Protein AF-A0A7Y9DYW9-F1 (afdb_monomer)

Solvent-accessible surface area (backbone atoms only — not comparable to full-atom values): 24296 Å² total; per-residue (Å²): 132,66,64,50,76,48,74,52,76,49,78,44,90,34,37,31,54,62,55,45,66,33,62,26,56,60,94,86,11,35,86,60,44,54,26,41,29,96,53,98,41,67,69,27,61,32,40,30,42,46,62,78,43,98,83,54,84,45,65,42,64,26,48,29,26,27,70,39,72,41,91,34,38,35,43,30,34,41,28,52,29,75,32,67,34,40,40,38,39,37,38,40,76,56,72,91,55,16,16,38,39,36,44,34,38,43,39,30,54,69,40,51,49,51,55,36,46,75,70,72,41,85,73,84,77,79,78,90,81,75,54,46,40,34,25,35,38,30,12,32,29,53,41,43,25,61,54,25,60,34,28,51,54,30,38,52,48,33,40,51,54,41,38,73,70,50,22,46,62,73,24,47,52,39,81,46,75,44,66,21,46,65,34,32,67,49,29,20,52,50,47,52,50,35,45,72,72,57,21,43,37,35,39,29,47,55,55,68,61,25,42,54,33,26,51,60,63,42,59,95,49,77,37,21,35,32,33,20,28,64,42,62,76,78,86,85,47,43,37,44,40,67,28,39,51,40,45,54,62,35,44,64,56,41,49,54,60,48,30,70,74,69,70,37,45,31,28,27,40,39,24,32,76,45,74,50,24,55,40,35,53,59,34,43,58,58,47,37,46,75,63,73,29,44,79,63,46,73,48,70,39,67,83,71,48,76,76,48,66,73,57,55,51,50,46,66,73,51,66,39,30,29,35,42,36,46,33,50,33,49,30,37,29,42,45,41,34,51,34,39,77,69,53,47,56,82,71,33,49,44,37,31,68,59,62,43,60,54,40,40,60,69,30,27,41,77,41,33,51,68,34,30,29,41,39,66,46,51,72,86,42,99,51,55,55,43,70,60,51,50,51,53,52,36,70,76,59,37,92,80,50,69,62,61,28,40,54,14,47,38,33,20,49,49,48,50,51,47,37,53,48,34,53,79,40,74,81,56,52,23,44,52,44,29,48,59,68,68,53,83,58,87,88,42,67,50,90,56,26,77,56,40,56,67,71,45,53,33,34,31,27,35,23,52,88,54,40,70,41,75,78,46,76,38,125

pLDDT: mean 90.9, std 8.83, range [42.59, 98.88]

Secondary structure (DSSP, 8-state):
--EEEEEEEEEESS-HHHHHHTTT-STT-TTTTT-B-SS-STT-EEEEEEE-STTS--EEEEEEEEEEEETTTEEEEEE-SSSSEEEEEEEEE-STT-EEEEEEEEEEHHHHHHHHHHTTPPPPPPP--S-EEEEEEE--SSGGGGGHHHHHHHHHHHHHHHHHTT-BTTB-EEEEEEE-TT-HHHHHHHHHHHHHTT-SEEEE-S-HHHHHHHHHHTTTSS-EEEE-S-------BTTEEE-S--HHHHHHHHHHHHHHHH---EEEEEEESSHHHHHHHHHHHHHHHHTT-EEEEEEEE-TT----HHHHHHHHHHT-SEEEE---HHHHHHHHHHHHHTTGGGT-EEEETT--HHHHHHH-TTTTTT-EEEES--TTS--TTHHHHHHHHHHHH-TTSPPP-HHHHHHHHHHHHHHHHHHH-TT--HHHHHHHHHS--TT---SSSS--SSS--EEEEEEETTEEEEEEEE-

InterPro domains:
  IPR000709 Leu/Ile/Val-binding protein [PR00337] (132-148)
  IPR000709 Leu/Ile/Val-binding protein [PR00337] (154-170)
  IPR000709 Leu/Ile/Val-binding protein [PR00337] (173-191)
  IPR000709 Leu/Ile/Val-binding protein [PR00337] (358-376)
  IPR028081 Leucine-binding protein domain [PF13458] (132-420)
  IPR028082 Periplasmic binding protein-like I [SSF53822] (132-423)

Foldseek 3Di:
DDKDKDKDKDKDQAQLQVLLVLAQPPPSSCPPQHWHFPDPDFLTKIWHWDQLDPVSPHTWIWIWTFNDDDRSAWTWTFTPAPHTWIKIWGWDDDPPRMIMIMIMIIADPVNVVQSCVVVVNDDDQDDPPQAAEAEEEAARTAQQVLPGQLQVLLLVLLQVVCVVVCHQLNHRYDYDYDHQNLPLVSLLVVLVVSVVSVHQEHEYLHDPSNQVSVCVSCPPPLHAYEDLEEAQDDDDALRYHYFWDHLLQFLLVDQLVVCVVQVFAEEEEEEAPDDRSVSNVVSNCVSSVVSVGYHQYYDHHHGPDQDCPVVLVCCVVSPGQEYEYAYHGNVLLNVLLVCQVVVVVVRYAYEYAHDKLSSLSSNAQRSQAFYKYKTLDHLPDPWACSVVVVVSSCVVPNPSRGGNIRSNVSSSLVSQLLSVLCNVPVPDTSSSSSVSLQDADVPDQGNTGRADRRHGKMFMFTRHRSGTDGPGTGD

Sequence (475 aa):
MDTTTVAVEHTVALTPHALFALFGAGPAAGWLFGAHCDDVRVGAPVSLRLPVDPDGRHEVEVLGRLARVVPGVLLDIEHSQPWRGRLSLRLAPVGAGRTRVRLRADVPTEGLEWLLHRRGIPLPEPPDDGSLRLGAITNASGPGAVYSLSAELMAELAVAEVNADGGIAGRPGRLVVADDGTDARQAATEAVRMARLGCRAVFVNSTSASFEAVRRALAGRDVLVVHSVLNEGGGTSPTAVRFGERPRAQLEALVGPTMATTGGRRWFLVGEDYVWSHGVHAAARRVVDRAGGEVVGESLTPLGTGDFTAVLERIRTSGADLVLSSLIGADEVAFERQSADAGLRDTVRTVALVLDESTLAHIGPAAGQGLRTALAYFEDGPIAGNDGLQQRYRAAYGTWAPAITALSETVYESIHRYARVRHLDPSGSAGDHGRALMRRRAGAVDVVGARDLVAPRLYVAEATAGRLRVVGEAF

Radius of gyration: 22.69 Å; Cα contacts (8 Å, |Δi|>4): 1063; chains: 1; bounding box: 45×72×54 Å

Structure (mmCIF, N/CA/C/O backbone):
data_AF-A0A7Y9DYW9-F1
#
_entry.id   AF-A0A7Y9DYW9-F1
#
loop_
_atom_site.group_PDB
_atom_site.id
_atom_site.type_symbol
_atom_site.label_atom_id
_atom_site.label_alt_id
_atom_site.label_comp_id
_atom_site.label_asym_id
_atom_site.label_entity_id
_atom_site.label_seq_id
_atom_site.pdbx_PDB_ins_code
_atom_site.Cartn_x
_atom_site.Cartn_y
_atom_site.Cartn_z
_atom_site.occupancy
_atom_site.B_iso_or_equiv
_atom_site.auth_seq_id
_atom_site.auth_comp_id
_atom_site.auth_asym_id
_atom_site.auth_atom_id
_atom_site.pdbx_PDB_model_num
ATOM 1 N N . MET A 1 1 ? 21.474 -1.254 -18.103 1.00 53.31 1 MET A N 1
ATOM 2 C CA . MET A 1 1 ? 20.084 -0.869 -18.401 1.00 53.31 1 MET A CA 1
ATOM 3 C C . MET A 1 1 ? 20.150 0.319 -19.323 1.00 53.31 1 MET A C 1
ATOM 5 O O . MET A 1 1 ? 20.891 1.250 -19.018 1.00 53.31 1 MET A O 1
ATOM 9 N N . ASP A 1 2 ? 19.444 0.253 -20.442 1.00 81.75 2 ASP A N 1
ATOM 10 C CA . ASP A 1 2 ? 19.397 1.361 -21.384 1.00 81.75 2 ASP A CA 1
ATOM 11 C C . ASP A 1 2 ? 18.439 2.426 -20.840 1.00 81.75 2 ASP A C 1
ATOM 13 O O . ASP A 1 2 ? 17.296 2.134 -20.468 1.00 81.75 2 ASP A O 1
ATOM 17 N N . THR A 1 3 ? 18.935 3.659 -20.752 1.00 86.19 3 THR A N 1
ATOM 18 C CA . THR A 1 3 ? 18.200 4.819 -20.243 1.00 86.19 3 THR A CA 1
ATOM 19 C C . THR A 1 3 ? 18.090 5.852 -21.351 1.00 86.19 3 THR A C 1
ATOM 21 O O . THR A 1 3 ? 19.092 6.230 -21.958 1.00 86.19 3 THR A O 1
ATOM 24 N N . THR A 1 4 ? 16.876 6.337 -21.594 1.00 89.94 4 THR A N 1
ATOM 25 C CA . THR A 1 4 ? 16.622 7.461 -22.494 1.00 89.94 4 THR A CA 1
ATOM 26 C C . THR A 1 4 ? 16.551 8.748 -21.689 1.00 89.94 4 THR A C 1
ATOM 28 O O . THR A 1 4 ? 15.809 8.847 -20.717 1.00 89.94 4 THR A O 1
ATOM 31 N N . THR A 1 5 ? 17.307 9.760 -22.103 1.00 91.19 5 THR A N 1
ATOM 32 C CA . THR A 1 5 ? 17.279 11.079 -21.469 1.00 91.19 5 THR A CA 1
ATOM 33 C C . THR A 1 5 ? 16.489 12.057 -22.327 1.00 91.19 5 THR A C 1
ATOM 35 O O . THR A 1 5 ? 16.846 12.307 -23.478 1.00 91.19 5 THR A O 1
ATOM 38 N N . VAL A 1 6 ? 15.473 12.685 -21.737 1.00 90.50 6 VAL A N 1
ATOM 39 C CA . VAL A 1 6 ? 14.723 13.795 -22.338 1.00 90.50 6 VAL A CA 1
ATOM 40 C C . VAL A 1 6 ? 15.092 15.082 -21.609 1.00 90.50 6 VAL A C 1
ATOM 42 O O . VAL A 1 6 ? 15.231 15.090 -20.387 1.00 90.50 6 VAL A O 1
ATOM 45 N N . ALA A 1 7 ? 15.282 16.184 -22.334 1.00 92.75 7 ALA A N 1
ATOM 46 C CA . ALA A 1 7 ? 15.560 17.476 -21.717 1.00 92.75 7 ALA A CA 1
ATOM 47 C C . ALA A 1 7 ? 14.806 18.610 -22.410 1.00 92.75 7 ALA A C 1
ATOM 49 O O . ALA A 1 7 ? 14.705 18.637 -23.635 1.00 92.75 7 ALA A O 1
ATOM 50 N N . VAL A 1 8 ? 14.337 19.566 -21.612 1.00 92.56 8 VAL A N 1
ATOM 51 C CA . VAL A 1 8 ? 13.671 20.788 -22.068 1.00 92.56 8 VAL A CA 1
ATOM 52 C C . VAL A 1 8 ? 14.297 22.003 -21.385 1.00 92.56 8 VAL A C 1
ATOM 54 O O . VAL A 1 8 ? 14.785 21.917 -20.254 1.00 92.56 8 VAL A O 1
ATOM 57 N N . GLU A 1 9 ? 14.318 23.135 -22.084 1.00 94.44 9 GLU A N 1
ATOM 58 C CA . GLU A 1 9 ? 14.858 24.397 -21.584 1.00 94.44 9 GLU A CA 1
ATOM 59 C C . GLU A 1 9 ? 13.850 25.534 -21.780 1.00 94.44 9 GLU A C 1
ATOM 61 O O . GLU A 1 9 ? 13.295 25.701 -22.864 1.00 94.44 9 GLU A O 1
ATOM 66 N N . HIS A 1 10 ? 13.650 26.340 -20.736 1.00 92.44 10 HIS A N 1
ATOM 67 C CA . HIS A 1 10 ? 12.787 27.520 -20.752 1.00 92.44 10 HIS A CA 1
ATOM 68 C C . HIS A 1 10 ? 13.432 28.688 -20.002 1.00 92.44 10 HIS A C 1
ATOM 70 O O . HIS A 1 10 ? 14.237 28.494 -19.095 1.00 92.44 10 HIS A O 1
ATOM 76 N N . THR A 1 11 ? 13.076 29.923 -20.363 1.00 93.69 11 THR A N 1
ATOM 77 C CA . THR A 1 11 ? 13.501 31.127 -19.628 1.00 93.69 11 THR A CA 1
ATOM 78 C C . THR A 1 11 ? 12.324 31.714 -18.859 1.00 93.69 11 THR A C 1
ATOM 80 O O . THR A 1 11 ? 11.264 31.938 -19.435 1.00 93.69 11 THR A O 1
ATOM 83 N N . VAL A 1 12 ? 12.529 32.000 -17.573 1.00 91.75 12 VAL A N 1
ATOM 84 C CA . VAL A 1 12 ? 11.524 32.546 -16.650 1.00 91.75 12 VAL A CA 1
ATOM 85 C C . VAL A 1 12 ? 11.979 33.915 -16.140 1.00 91.75 12 VAL A C 1
ATOM 87 O O . VAL A 1 12 ? 13.162 34.119 -15.864 1.00 91.75 12 VAL A O 1
ATOM 90 N N . ALA A 1 13 ? 11.046 34.859 -15.996 1.00 93.00 13 ALA A N 1
ATOM 91 C CA . ALA A 1 13 ? 11.299 36.219 -15.510 1.00 93.00 13 ALA A CA 1
ATOM 92 C C . ALA A 1 13 ? 11.366 36.312 -13.970 1.00 93.00 13 ALA A C 1
ATOM 94 O O . ALA A 1 13 ? 10.700 37.139 -13.355 1.00 93.00 13 ALA A O 1
ATOM 95 N N . LEU A 1 14 ? 12.156 35.432 -13.355 1.00 91.88 14 LEU A N 1
ATOM 96 C CA . LEU A 1 14 ? 12.478 35.436 -11.929 1.00 91.88 14 LEU A CA 1
ATOM 97 C C . LEU A 1 14 ? 13.981 35.210 -11.752 1.00 91.88 14 LEU A C 1
ATOM 99 O O . LEU A 1 14 ? 14.626 34.594 -12.606 1.00 91.88 14 LEU A O 1
ATOM 103 N N . THR A 1 15 ? 14.549 35.674 -10.637 1.00 94.31 15 THR A N 1
ATOM 104 C CA . THR A 1 15 ? 15.922 35.302 -10.259 1.00 94.31 15 THR A CA 1
ATOM 105 C C . THR A 1 15 ? 15.979 33.822 -9.866 1.00 94.31 15 THR A C 1
ATOM 107 O O . THR A 1 15 ? 14.960 33.275 -9.434 1.00 94.31 15 THR A O 1
ATOM 110 N N . PRO A 1 16 ? 17.151 33.161 -9.945 1.00 93.38 16 PRO A N 1
ATOM 111 C CA . PRO A 1 16 ? 17.235 31.741 -9.608 1.00 93.38 16 PRO A CA 1
ATOM 112 C C . PRO A 1 16 ? 16.803 31.451 -8.168 1.00 93.38 16 PRO A C 1
ATOM 114 O O . PRO A 1 16 ? 16.148 30.448 -7.909 1.00 93.38 16 PRO A O 1
ATOM 117 N N . HIS A 1 17 ? 17.111 32.361 -7.239 1.00 91.44 17 HIS A N 1
ATOM 118 C CA . HIS A 1 17 ? 16.716 32.236 -5.838 1.00 91.44 17 HIS A CA 1
ATOM 119 C C . HIS A 1 17 ? 15.203 32.403 -5.638 1.00 91.44 17 HIS A C 1
ATOM 121 O O . HIS A 1 17 ? 14.596 31.596 -4.943 1.00 91.44 17 HIS A O 1
ATOM 127 N N . ALA A 1 18 ? 14.584 33.399 -6.287 1.00 90.19 18 ALA A N 1
ATOM 128 C CA . ALA A 1 18 ? 13.138 33.603 -6.201 1.00 90.19 18 ALA A CA 1
ATOM 129 C C . ALA A 1 18 ? 12.366 32.426 -6.808 1.00 90.19 18 ALA A C 1
ATOM 131 O O . ALA A 1 18 ? 11.413 31.950 -6.207 1.00 90.19 18 ALA A O 1
ATOM 132 N N . LEU A 1 19 ? 12.809 31.916 -7.961 1.00 89.56 19 LEU A N 1
ATOM 133 C CA . LEU A 1 19 ? 12.197 30.746 -8.590 1.00 89.56 19 LEU A CA 1
ATOM 134 C C . LEU A 1 19 ? 12.364 29.480 -7.736 1.00 89.56 19 LEU A C 1
ATOM 136 O O . LEU A 1 19 ? 11.422 28.709 -7.590 1.00 89.56 19 LEU A O 1
ATOM 140 N N . PHE A 1 20 ? 13.543 29.278 -7.143 1.00 90.44 20 PHE A N 1
ATOM 141 C CA . PHE A 1 20 ? 13.790 28.152 -6.243 1.00 90.44 20 PHE A CA 1
ATOM 142 C C . PHE A 1 20 ? 12.906 28.207 -4.991 1.00 90.44 20 PHE A C 1
ATOM 144 O O . PHE A 1 20 ? 12.372 27.181 -4.589 1.00 90.44 20 PHE A O 1
ATOM 151 N N . ALA A 1 21 ? 12.711 29.391 -4.404 1.00 87.94 21 ALA A N 1
ATOM 152 C CA . ALA A 1 21 ? 11.866 29.574 -3.223 1.00 87.94 21 ALA A CA 1
ATOM 153 C C . ALA A 1 21 ? 10.384 29.236 -3.469 1.00 87.94 21 ALA A C 1
ATOM 155 O O . ALA A 1 21 ? 9.644 29.013 -2.517 1.00 87.94 21 ALA A O 1
ATOM 156 N N . LEU A 1 22 ? 9.954 29.173 -4.734 1.00 87.00 22 LEU A N 1
ATOM 157 C CA . LEU A 1 22 ? 8.616 28.714 -5.098 1.00 87.00 22 LEU A CA 1
ATOM 158 C C . LEU A 1 22 ? 8.485 27.188 -5.107 1.00 87.00 22 LEU A C 1
ATOM 160 O O . LEU A 1 22 ? 7.378 26.705 -5.266 1.00 87.00 22 LEU A O 1
ATOM 164 N N . PHE A 1 23 ? 9.558 26.405 -4.996 1.00 86.50 23 PHE A N 1
ATOM 165 C CA . PHE A 1 23 ? 9.449 24.944 -4.991 1.00 86.50 23 PHE A CA 1
ATOM 166 C C . PHE A 1 23 ? 8.810 24.448 -3.680 1.00 86.50 23 PHE A C 1
ATOM 168 O O . PHE A 1 23 ? 9.334 24.718 -2.604 1.00 86.50 23 PHE A O 1
ATOM 175 N N . GLY A 1 24 ? 7.683 23.729 -3.771 1.00 73.81 24 GLY A N 1
ATOM 176 C CA . GLY A 1 24 ? 6.973 23.146 -2.620 1.00 73.81 24 GLY A CA 1
ATOM 177 C C . GLY A 1 24 ? 6.006 24.082 -1.870 1.00 73.81 24 GLY A C 1
ATOM 178 O O . GLY A 1 24 ? 5.217 23.609 -1.057 1.00 73.81 24 GLY A O 1
ATOM 179 N N . ALA A 1 25 ? 5.995 25.389 -2.160 1.00 67.62 25 ALA A N 1
ATOM 180 C CA . ALA A 1 25 ? 5.239 26.406 -1.413 1.00 67.62 25 ALA A CA 1
ATOM 181 C C . ALA A 1 25 ? 3.783 26.648 -1.909 1.00 67.62 25 ALA A C 1
ATOM 183 O O . ALA A 1 25 ? 3.464 27.701 -2.466 1.00 67.62 25 ALA A O 1
ATOM 184 N N . GLY A 1 26 ? 2.871 25.693 -1.691 1.00 55.00 26 GLY A N 1
ATOM 185 C CA . GLY A 1 26 ? 1.414 25.899 -1.833 1.00 55.00 26 GLY A CA 1
ATOM 186 C C . GLY A 1 26 ? 0.844 25.974 -3.271 1.00 55.00 26 GLY A C 1
ATOM 187 O O . GLY A 1 26 ? 1.519 25.642 -4.238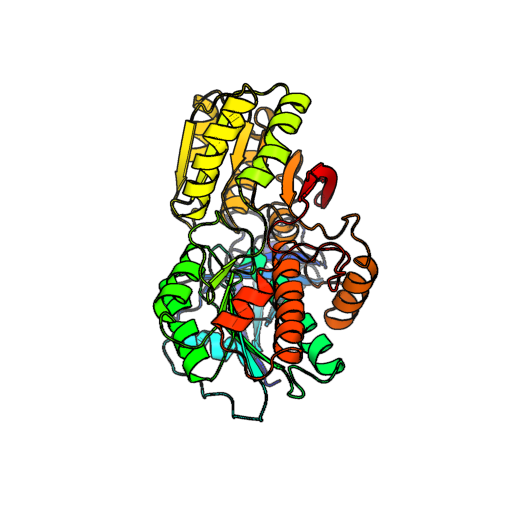 1.00 55.00 26 GLY A O 1
ATOM 188 N N . PRO A 1 27 ? -0.420 26.398 -3.471 1.00 43.66 27 PRO A N 1
ATOM 189 C CA . PRO A 1 27 ? -1.121 26.263 -4.762 1.00 43.66 27 PRO A CA 1
ATOM 190 C C . PRO A 1 27 ? -0.510 27.066 -5.926 1.00 43.66 27 PRO A C 1
ATOM 192 O O . PRO A 1 27 ? -0.696 26.711 -7.087 1.00 43.66 27 PRO A O 1
ATOM 195 N N . ALA A 1 28 ? 0.250 28.128 -5.629 1.00 42.59 28 ALA A N 1
ATOM 196 C CA . ALA A 1 28 ? 0.993 28.921 -6.614 1.00 42.59 28 ALA A CA 1
ATOM 197 C C . ALA A 1 28 ? 2.429 28.396 -6.883 1.00 42.59 28 ALA A C 1
ATOM 199 O O . ALA A 1 28 ? 3.117 28.924 -7.756 1.00 42.59 28 ALA A O 1
ATOM 200 N N . ALA A 1 29 ? 2.874 27.341 -6.181 1.00 50.41 29 ALA A N 1
ATOM 201 C CA . ALA A 1 29 ? 4.185 26.686 -6.319 1.00 50.41 29 ALA A CA 1
ATOM 202 C C . ALA A 1 29 ? 4.268 25.624 -7.425 1.00 50.41 29 ALA A C 1
ATOM 204 O O . ALA A 1 29 ? 5.325 25.034 -7.650 1.00 50.41 29 ALA A O 1
ATOM 205 N N . GLY A 1 30 ? 3.181 25.391 -8.162 1.00 56.44 30 GLY A N 1
ATOM 206 C CA . GLY A 1 30 ? 3.079 24.309 -9.143 1.00 56.44 30 GLY A CA 1
ATOM 207 C C . GLY A 1 30 ? 3.883 24.477 -10.434 1.00 56.44 30 GLY A C 1
ATOM 208 O O . GLY A 1 30 ? 3.607 23.771 -11.402 1.00 56.44 30 GLY A O 1
ATOM 209 N N . TRP A 1 31 ? 4.868 25.380 -10.473 1.00 71.81 31 TRP A N 1
ATOM 210 C CA . TRP A 1 31 ? 5.647 25.678 -11.679 1.00 71.81 31 TRP A CA 1
ATOM 211 C C . TRP A 1 31 ? 6.453 24.474 -12.189 1.00 71.81 31 TRP A C 1
ATOM 213 O O . TRP A 1 31 ? 6.747 24.399 -13.381 1.00 71.81 31 TRP A O 1
ATOM 223 N N . LEU A 1 32 ? 6.770 23.519 -11.309 1.00 80.25 32 LEU A N 1
ATOM 224 C CA . LEU A 1 32 ? 7.307 22.213 -11.673 1.00 80.25 32 LEU A CA 1
ATOM 225 C C . LEU A 1 32 ? 6.262 21.132 -11.384 1.00 80.25 32 LEU A C 1
ATOM 227 O O . LEU A 1 32 ? 6.321 20.484 -10.345 1.00 80.25 32 LEU A O 1
ATOM 231 N N . PHE A 1 33 ? 5.300 20.946 -12.289 1.00 84.06 33 PHE A N 1
ATOM 232 C CA . PHE A 1 33 ? 4.337 19.837 -12.220 1.00 84.06 33 PHE A CA 1
ATOM 233 C C . PHE A 1 33 ? 3.562 19.755 -10.896 1.00 84.06 33 PHE A C 1
ATOM 235 O O . PHE A 1 33 ? 3.338 18.671 -10.366 1.00 84.06 33 PHE A O 1
ATOM 242 N N . GLY A 1 34 ? 3.196 20.893 -10.302 1.00 81.12 34 GLY A N 1
ATOM 243 C CA . GLY A 1 34 ? 2.479 20.862 -9.024 1.00 81.12 34 GLY A CA 1
ATOM 244 C C . GLY A 1 34 ? 3.308 20.359 -7.836 1.00 81.12 34 GLY A C 1
ATOM 245 O O . GLY A 1 34 ? 2.698 19.889 -6.884 1.00 81.12 34 GLY A O 1
ATOM 246 N N . ALA A 1 35 ? 4.647 20.423 -7.900 1.00 84.94 35 ALA A N 1
ATOM 247 C CA . ALA A 1 35 ? 5.538 19.893 -6.870 1.00 84.94 35 ALA A CA 1
ATOM 248 C C . ALA A 1 35 ? 5.134 20.294 -5.449 1.00 84.94 35 ALA A C 1
ATOM 250 O O . ALA A 1 35 ? 5.023 21.484 -5.140 1.00 84.94 35 ALA A O 1
ATOM 251 N N . HIS A 1 36 ? 5.015 19.300 -4.574 1.00 82.56 36 HIS A N 1
ATOM 252 C CA . HIS A 1 36 ? 4.757 19.496 -3.159 1.00 82.56 36 HIS A CA 1
ATOM 253 C C . HIS A 1 36 ? 5.876 18.870 -2.319 1.00 82.56 36 HIS A C 1
ATOM 255 O O . HIS A 1 36 ? 6.245 17.713 -2.517 1.00 82.56 36 HIS A O 1
ATOM 261 N N . CYS A 1 37 ? 6.451 19.659 -1.411 1.00 85.31 37 CYS A N 1
ATOM 262 C CA . CYS A 1 37 ? 7.547 19.257 -0.535 1.00 85.31 37 CYS A CA 1
ATOM 263 C C . CYS A 1 37 ? 7.556 20.183 0.685 1.00 85.31 37 CYS A C 1
ATOM 265 O O . CYS A 1 37 ? 7.833 21.374 0.542 1.00 85.31 37 CYS A O 1
ATOM 267 N N . ASP A 1 38 ? 7.248 19.643 1.866 1.00 79.38 38 ASP A N 1
ATOM 268 C CA . ASP A 1 38 ? 7.128 20.436 3.098 1.00 79.38 38 ASP A CA 1
ATOM 269 C C . ASP A 1 38 ? 8.486 20.989 3.588 1.00 79.38 38 ASP A C 1
ATOM 271 O O . ASP A 1 38 ? 8.534 22.011 4.269 1.00 79.38 38 ASP A O 1
ATOM 275 N N . ASP A 1 39 ? 9.600 20.332 3.238 1.00 83.81 39 ASP A N 1
ATOM 276 C CA . ASP A 1 39 ? 10.956 20.702 3.668 1.00 83.81 39 ASP A CA 1
ATOM 277 C C . ASP A 1 39 ? 11.986 20.410 2.564 1.00 83.81 39 ASP A C 1
ATOM 279 O O . ASP A 1 39 ? 12.305 19.258 2.275 1.00 83.81 39 ASP A O 1
ATOM 283 N N . VAL A 1 40 ? 12.531 21.452 1.932 1.00 89.19 40 VAL A N 1
ATOM 284 C CA . VAL A 1 40 ? 13.419 21.320 0.762 1.00 89.19 40 VAL A CA 1
ATOM 285 C C . VAL A 1 40 ? 14.853 20.982 1.189 1.00 89.19 40 VAL A C 1
ATOM 287 O O . VAL A 1 40 ? 15.764 21.814 1.152 1.00 89.19 40 VAL A O 1
ATOM 290 N N . ARG A 1 41 ? 15.076 19.719 1.563 1.00 91.00 41 ARG A N 1
ATOM 291 C CA . ARG A 1 41 ? 16.390 19.161 1.923 1.00 91.00 41 ARG A CA 1
ATOM 292 C C . ARG A 1 41 ? 16.608 17.770 1.338 1.00 91.00 41 ARG A C 1
ATOM 294 O O . ARG A 1 41 ? 15.662 17.072 0.989 1.00 91.00 41 ARG A O 1
ATOM 301 N N . VAL A 1 42 ? 17.868 17.335 1.279 1.00 92.44 42 VAL A N 1
ATOM 302 C CA . VAL A 1 42 ? 18.204 15.977 0.819 1.00 92.44 42 VAL A CA 1
ATOM 303 C C . VAL A 1 42 ? 17.457 14.930 1.655 1.00 92.44 42 VAL A C 1
ATOM 305 O O . VAL A 1 42 ? 17.418 15.000 2.887 1.00 92.44 42 VAL A O 1
ATOM 308 N N . GLY A 1 43 ? 16.848 13.974 0.960 1.00 86.62 43 GLY A N 1
ATOM 309 C CA . GLY A 1 43 ? 16.032 12.904 1.514 1.00 86.62 43 GLY A CA 1
ATOM 310 C C . GLY A 1 43 ? 14.573 13.277 1.771 1.00 86.62 43 GLY A C 1
ATOM 311 O O . GLY A 1 43 ? 13.798 12.380 2.090 1.00 86.62 43 GLY A O 1
ATOM 312 N N . ALA A 1 44 ? 14.166 14.543 1.648 1.00 85.62 44 ALA A N 1
ATOM 313 C CA . ALA A 1 44 ? 12.774 14.923 1.869 1.00 85.62 44 ALA A CA 1
ATOM 314 C C . ALA A 1 44 ? 11.845 14.327 0.796 1.00 85.62 44 ALA A C 1
ATOM 316 O O . ALA A 1 44 ? 12.244 14.278 -0.374 1.00 85.62 44 ALA A O 1
ATOM 317 N N . PRO A 1 45 ? 10.641 13.856 1.179 1.00 83.94 45 PRO A N 1
ATOM 318 C CA . PRO A 1 45 ? 9.650 13.383 0.224 1.00 83.94 45 PRO A CA 1
ATOM 319 C C . PRO A 1 45 ? 9.168 14.537 -0.660 1.00 83.94 45 PRO A C 1
ATOM 321 O O . PRO A 1 45 ? 9.057 15.681 -0.213 1.00 83.94 45 PRO A O 1
ATOM 324 N N . VAL A 1 46 ? 8.895 14.224 -1.920 1.00 86.69 46 VAL A N 1
ATOM 325 C CA . VAL A 1 46 ? 8.303 15.140 -2.893 1.00 86.69 46 VAL A CA 1
ATOM 326 C C . VAL A 1 46 ? 7.257 14.390 -3.706 1.00 86.69 46 VAL A C 1
ATOM 328 O O . VAL A 1 46 ? 7.507 13.264 -4.140 1.00 86.69 46 VAL A O 1
ATOM 331 N N . SER A 1 47 ? 6.112 15.026 -3.939 1.00 84.12 47 SER A N 1
ATOM 332 C CA . SER A 1 47 ? 5.140 14.579 -4.937 1.00 84.12 47 SER A CA 1
ATOM 333 C C . SER A 1 47 ? 5.088 15.552 -6.114 1.00 84.12 47 SER A C 1
ATOM 335 O O . SER A 1 47 ? 5.342 16.749 -5.967 1.00 84.12 47 SER A O 1
ATOM 337 N N . LEU A 1 48 ? 4.817 15.024 -7.304 1.00 86.94 48 LEU A N 1
ATOM 338 C CA . LEU A 1 48 ? 4.691 15.746 -8.573 1.00 86.94 48 LEU A CA 1
ATOM 339 C C . LEU A 1 48 ? 3.496 15.175 -9.344 1.00 86.94 48 LEU A C 1
ATOM 341 O O . LEU A 1 48 ? 3.133 14.024 -9.142 1.00 86.94 48 LEU A O 1
ATOM 345 N N . ARG A 1 49 ? 2.932 15.926 -10.288 1.00 84.31 49 ARG A N 1
ATOM 346 C CA . ARG A 1 49 ? 1.915 15.448 -11.236 1.00 84.31 49 ARG A CA 1
ATOM 347 C C . ARG A 1 49 ? 2.445 15.549 -12.657 1.00 84.31 49 ARG A C 1
ATOM 349 O O . ARG A 1 49 ? 2.414 16.614 -13.271 1.00 84.31 49 ARG A O 1
ATOM 356 N N . LEU A 1 50 ? 3.005 14.453 -13.161 1.00 83.50 50 LEU A N 1
ATOM 357 C CA . LEU A 1 50 ? 3.607 14.437 -14.490 1.00 83.50 50 LEU A CA 1
ATOM 358 C C . LEU A 1 50 ? 2.536 14.206 -15.562 1.00 83.50 50 LEU A C 1
ATOM 360 O O . LEU A 1 50 ? 1.823 13.204 -15.484 1.00 83.50 50 LEU A O 1
ATOM 364 N N . PRO A 1 51 ? 2.452 15.053 -16.601 1.00 79.31 51 PRO A N 1
ATOM 365 C CA . PRO A 1 51 ? 1.620 14.763 -17.758 1.00 79.31 51 PRO A CA 1
ATOM 366 C C . PRO A 1 51 ? 2.234 13.594 -18.534 1.00 79.31 51 PRO A C 1
ATOM 368 O O . PRO A 1 51 ? 3.398 13.647 -18.940 1.00 79.31 51 PRO A O 1
ATOM 371 N N . VAL A 1 52 ? 1.460 12.530 -18.741 1.00 77.38 52 VAL A N 1
ATOM 372 C CA . VAL A 1 52 ? 1.926 11.319 -19.450 1.00 77.38 52 VAL A CA 1
ATOM 373 C C . VAL A 1 52 ? 1.418 11.238 -20.889 1.00 77.38 52 VAL A C 1
ATOM 375 O O . VAL A 1 52 ? 1.983 10.511 -21.715 1.00 77.38 52 VAL A O 1
ATOM 378 N N . ASP A 1 53 ? 0.411 12.045 -21.221 1.00 74.00 53 ASP A N 1
ATOM 379 C CA . ASP A 1 53 ? -0.138 12.153 -22.567 1.00 74.00 53 ASP A CA 1
ATOM 380 C C . ASP A 1 53 ? 0.220 13.488 -23.236 1.00 74.00 53 ASP A C 1
ATOM 382 O O . ASP A 1 53 ? 0.344 14.509 -22.554 1.00 74.00 53 ASP A O 1
ATOM 386 N N . PRO A 1 54 ? 0.387 13.516 -24.576 1.00 69.94 54 PRO A N 1
ATOM 387 C CA . PRO A 1 54 ? 0.801 14.723 -25.298 1.00 69.94 54 PRO A CA 1
ATOM 388 C C . PRO A 1 54 ? -0.170 15.902 -25.160 1.00 69.94 54 PRO A C 1
ATOM 390 O O . PRO A 1 54 ? 0.231 17.049 -25.330 1.00 69.94 54 PRO A O 1
ATOM 393 N N . ASP A 1 55 ? -1.444 15.619 -24.889 1.00 71.06 55 ASP A N 1
ATOM 394 C CA . ASP A 1 55 ? -2.506 16.605 -24.698 1.00 71.06 55 ASP A CA 1
ATOM 395 C C . ASP A 1 55 ? -2.684 17.027 -23.228 1.00 71.06 55 ASP A C 1
ATOM 397 O O . ASP A 1 55 ? -3.544 17.859 -22.937 1.00 71.06 55 ASP A O 1
ATOM 401 N N . GLY A 1 56 ? -1.879 16.471 -22.312 1.00 66.19 56 GLY A N 1
ATOM 402 C CA . GLY A 1 56 ? -1.879 16.805 -20.888 1.00 66.19 56 GLY A CA 1
ATOM 403 C C . GLY A 1 56 ? -3.153 16.407 -20.143 1.00 66.19 56 GLY A C 1
ATOM 404 O O . GLY A 1 56 ? -3.371 16.881 -19.034 1.00 66.19 56 GLY A O 1
ATOM 405 N N . ARG A 1 57 ? -4.016 15.569 -20.735 1.00 68.62 57 ARG A N 1
ATOM 406 C CA . ARG A 1 57 ? -5.308 15.208 -20.127 1.00 68.62 57 ARG A CA 1
ATOM 407 C C . ARG A 1 57 ? -5.187 14.230 -18.971 1.00 68.62 57 ARG A C 1
ATOM 409 O O . ARG A 1 57 ? -6.054 14.225 -18.101 1.00 68.62 57 ARG A O 1
ATOM 416 N N . HIS A 1 58 ? -4.140 13.414 -18.973 1.00 71.69 58 HIS A N 1
ATOM 417 C CA . HIS A 1 58 ? -3.856 12.495 -17.885 1.00 71.69 58 HIS A CA 1
ATOM 418 C C . HIS A 1 58 ? -2.521 12.847 -17.252 1.00 71.69 58 HIS A C 1
ATOM 420 O O . HIS A 1 58 ? -1.480 12.916 -17.915 1.00 71.69 58 HIS A O 1
ATOM 426 N N . GLU A 1 59 ? -2.580 13.031 -15.945 1.00 78.25 59 GLU A N 1
ATOM 427 C CA . GLU A 1 59 ? -1.421 13.187 -15.090 1.00 78.25 59 GLU A CA 1
ATOM 428 C C . GLU A 1 59 ? -1.241 11.911 -14.276 1.00 78.25 59 GLU A C 1
ATOM 430 O O . GLU A 1 59 ? -2.208 11.223 -13.940 1.00 78.25 59 GLU A O 1
ATOM 435 N N . VAL A 1 60 ? 0.009 11.596 -13.966 1.00 78.62 60 VAL A N 1
ATOM 436 C CA . VAL A 1 60 ? 0.346 10.576 -12.981 1.00 78.62 60 VAL A CA 1
ATOM 437 C C . VAL A 1 60 ? 1.014 11.258 -11.810 1.00 78.62 60 VAL A C 1
ATOM 439 O O . VAL A 1 60 ? 1.940 12.055 -11.987 1.00 78.62 60 VAL A O 1
ATOM 442 N N . GLU A 1 61 ? 0.525 10.945 -10.616 1.00 79.56 61 GLU A N 1
ATOM 443 C CA . GLU A 1 61 ? 1.215 11.322 -9.399 1.00 79.56 61 GLU A CA 1
ATOM 444 C C . GLU A 1 61 ? 2.537 10.558 -9.314 1.00 79.56 61 GLU A C 1
ATOM 446 O O . GLU A 1 61 ? 2.604 9.341 -9.474 1.00 79.56 61 GLU A O 1
ATOM 451 N N . VAL A 1 62 ? 3.607 11.308 -9.108 1.00 83.12 62 VAL A N 1
ATOM 452 C CA . VAL A 1 62 ? 4.964 10.806 -9.020 1.00 83.12 62 VAL A CA 1
ATOM 453 C C . VAL A 1 62 ? 5.479 11.105 -7.635 1.00 83.12 62 VAL A C 1
ATOM 455 O O . VAL A 1 62 ? 5.669 12.265 -7.267 1.00 83.12 62 VAL A O 1
ATOM 458 N N . LEU A 1 63 ? 5.735 10.035 -6.893 1.00 83.81 63 LEU A N 1
ATOM 459 C CA . LEU A 1 63 ? 6.310 10.089 -5.562 1.00 83.81 63 LEU A CA 1
ATOM 460 C C . LEU A 1 63 ? 7.817 9.839 -5.637 1.00 83.81 63 LEU A C 1
ATOM 462 O O . LEU A 1 63 ? 8.305 8.899 -6.287 1.00 83.81 63 LEU A O 1
ATOM 466 N N . GLY A 1 64 ? 8.568 10.704 -4.967 1.00 88.25 64 GLY A N 1
ATOM 467 C CA . GLY A 1 64 ? 10.019 10.664 -4.959 1.00 88.25 64 GLY A CA 1
ATOM 468 C C . GLY A 1 64 ? 10.637 11.327 -3.739 1.00 88.25 64 GLY A C 1
ATOM 469 O O . GLY A 1 64 ? 9.969 11.692 -2.772 1.00 88.25 64 GLY A O 1
ATOM 470 N N . ARG A 1 65 ? 11.959 11.473 -3.787 1.00 89.56 65 ARG A N 1
ATOM 471 C CA . ARG A 1 65 ? 12.754 12.168 -2.778 1.00 89.56 65 ARG A CA 1
ATOM 472 C C . ARG A 1 65 ? 13.762 13.098 -3.430 1.00 89.56 65 ARG A C 1
ATOM 474 O O . ARG A 1 65 ? 14.287 12.824 -4.510 1.00 89.56 65 ARG A O 1
ATOM 481 N N . LEU A 1 66 ? 14.076 14.185 -2.734 1.00 92.19 66 LEU A N 1
ATOM 482 C CA . LEU A 1 66 ? 15.163 15.080 -3.119 1.00 92.19 66 LEU A CA 1
ATOM 483 C C . LEU A 1 66 ? 16.511 14.374 -2.919 1.00 92.19 66 LEU A C 1
ATOM 485 O O . LEU A 1 66 ? 16.986 14.229 -1.796 1.00 92.19 66 LEU A O 1
ATOM 489 N N . ALA A 1 67 ? 17.149 13.948 -4.005 1.00 92.56 67 ALA A N 1
ATOM 490 C CA . ALA A 1 67 ? 18.460 13.301 -3.973 1.00 92.56 67 ALA A CA 1
ATOM 491 C C . ALA A 1 67 ? 19.600 14.321 -3.834 1.00 92.56 67 ALA A C 1
ATOM 493 O O . ALA A 1 67 ? 20.628 14.047 -3.212 1.00 92.56 67 ALA A O 1
ATOM 494 N N . ARG A 1 68 ? 19.418 15.529 -4.384 1.00 94.62 68 ARG A N 1
ATOM 495 C CA . ARG A 1 68 ? 20.386 16.624 -4.276 1.00 94.62 68 ARG A CA 1
ATOM 496 C C . ARG A 1 68 ? 19.690 17.975 -4.305 1.00 94.62 68 ARG A C 1
ATOM 498 O O . ARG A 1 68 ? 18.827 18.217 -5.141 1.00 94.62 68 ARG A O 1
ATOM 505 N N . VAL A 1 69 ? 20.135 18.880 -3.436 1.00 95.31 69 VAL A N 1
ATOM 506 C CA . VAL A 1 69 ? 19.628 20.253 -3.360 1.00 95.31 69 VAL A CA 1
ATOM 507 C C . VAL A 1 69 ? 20.806 21.224 -3.334 1.00 95.31 69 VAL A C 1
ATOM 509 O O . VAL A 1 69 ? 21.668 21.139 -2.462 1.00 95.31 69 VAL A O 1
ATOM 512 N N . VAL A 1 70 ? 20.850 22.149 -4.293 1.00 96.06 70 VAL A N 1
ATOM 513 C CA . VAL A 1 70 ? 21.738 23.319 -4.279 1.00 96.06 70 VAL A CA 1
ATOM 514 C C . VAL A 1 70 ? 20.858 24.555 -4.490 1.00 96.06 70 VAL A C 1
ATOM 516 O O . VAL A 1 70 ? 20.405 24.778 -5.619 1.00 96.06 70 VAL A O 1
ATOM 519 N N . PRO A 1 71 ? 20.585 25.344 -3.434 1.00 93.00 71 PRO A N 1
ATOM 520 C CA . PRO A 1 71 ? 19.647 26.461 -3.500 1.00 93.00 71 PRO A CA 1
ATOM 521 C C . PRO A 1 71 ? 19.923 27.414 -4.665 1.00 93.00 71 PRO A C 1
ATOM 523 O O . PRO A 1 71 ? 21.038 27.903 -4.836 1.00 93.00 71 PRO A O 1
ATOM 526 N N . GLY A 1 72 ? 18.899 27.661 -5.486 1.00 91.06 72 GLY A N 1
ATOM 527 C CA . GLY A 1 72 ? 18.989 28.532 -6.661 1.00 91.06 72 GLY A CA 1
ATOM 528 C C . GLY A 1 72 ? 19.812 27.983 -7.834 1.00 91.06 72 GLY A C 1
ATOM 529 O O . GLY A 1 72 ? 20.043 28.726 -8.783 1.00 91.06 72 GLY A O 1
ATOM 530 N N . VAL A 1 73 ? 20.257 26.721 -7.796 1.00 95.50 73 VAL A N 1
ATOM 531 C CA . VAL A 1 73 ? 21.127 26.133 -8.834 1.00 95.50 73 VAL A CA 1
ATOM 532 C C . VAL A 1 73 ? 20.627 24.775 -9.321 1.00 95.50 73 VAL A C 1
ATOM 534 O O . VAL A 1 73 ? 20.584 24.545 -10.529 1.00 95.50 73 VAL A O 1
ATOM 537 N N . LEU A 1 74 ? 20.289 23.855 -8.413 1.00 94.94 74 LEU A N 1
ATOM 538 C CA . LEU A 1 74 ? 20.010 22.459 -8.758 1.00 94.94 74 LEU A CA 1
ATOM 539 C C . LEU A 1 74 ? 19.018 21.813 -7.786 1.00 94.94 74 LEU A C 1
ATOM 541 O O . LEU A 1 74 ? 19.167 21.944 -6.571 1.00 94.94 74 LEU A O 1
ATOM 545 N N . LEU A 1 75 ? 18.087 21.038 -8.338 1.00 94.50 75 LEU A N 1
ATOM 546 C CA . LEU A 1 75 ? 17.252 20.071 -7.627 1.00 94.50 75 LEU A CA 1
ATOM 547 C C . LEU A 1 75 ? 17.283 18.750 -8.401 1.00 94.50 75 LEU A C 1
ATOM 549 O O . LEU A 1 75 ? 16.870 18.716 -9.558 1.00 94.50 75 LEU A O 1
ATOM 553 N N . ASP A 1 76 ? 17.770 17.681 -7.773 1.00 94.81 76 ASP A N 1
ATOM 554 C CA . ASP A 1 76 ? 17.637 16.320 -8.296 1.00 94.81 76 ASP A CA 1
ATOM 555 C C . ASP A 1 76 ? 16.573 15.583 -7.481 1.00 94.81 76 ASP A C 1
ATOM 557 O O . ASP A 1 76 ? 16.649 15.530 -6.251 1.00 94.81 76 ASP A O 1
ATOM 561 N N . ILE A 1 77 ? 15.599 15.010 -8.178 1.00 92.62 77 ILE A N 1
ATOM 562 C CA . ILE A 1 77 ? 14.503 14.217 -7.630 1.00 92.62 77 ILE A CA 1
ATOM 563 C C . ILE A 1 77 ? 14.680 12.792 -8.141 1.00 92.62 77 ILE A C 1
ATOM 565 O O . ILE A 1 77 ? 14.670 12.558 -9.349 1.00 92.62 77 ILE A O 1
ATOM 569 N N . GLU A 1 78 ? 14.832 11.845 -7.226 1.00 91.38 78 GLU A N 1
ATOM 570 C CA . GLU A 1 78 ? 14.708 10.422 -7.536 1.00 91.38 78 GLU A CA 1
ATOM 571 C C . GLU A 1 78 ? 13.278 10.005 -7.244 1.00 91.38 78 GLU A C 1
ATOM 573 O O . GLU A 1 78 ? 12.782 10.215 -6.138 1.00 91.38 78 GLU A O 1
ATOM 578 N N . HIS A 1 79 ? 12.601 9.460 -8.246 1.00 87.69 79 HIS A N 1
ATOM 579 C CA . HIS A 1 79 ? 11.216 9.042 -8.128 1.00 87.69 79 HIS A CA 1
ATOM 580 C C . HIS A 1 79 ? 11.074 7.563 -8.436 1.00 87.69 79 HIS A C 1
ATOM 582 O O . HIS A 1 79 ? 11.935 6.947 -9.062 1.00 87.69 79 HIS A O 1
ATOM 588 N N . SER A 1 80 ? 9.980 6.997 -7.956 1.00 78.56 80 SER A N 1
ATOM 589 C CA . SER A 1 80 ? 9.728 5.560 -8.019 1.00 78.56 80 SER A CA 1
ATOM 590 C C . SER A 1 80 ? 8.508 5.181 -8.834 1.00 78.56 80 SER A C 1
ATOM 592 O O . SER A 1 80 ? 8.326 4.008 -9.142 1.00 78.56 80 SER A O 1
ATOM 594 N N . GLN A 1 81 ? 7.692 6.174 -9.180 1.00 80.62 81 GLN A N 1
ATOM 595 C CA . GLN A 1 81 ? 6.412 5.995 -9.843 1.00 80.62 81 GLN A CA 1
ATOM 596 C C . GLN A 1 81 ? 6.303 6.893 -11.074 1.00 80.62 81 GLN A C 1
ATOM 598 O O . GLN A 1 81 ? 6.911 7.966 -11.090 1.00 80.62 81 GLN A O 1
ATOM 603 N N . PRO A 1 82 ? 5.572 6.458 -12.113 1.00 74.56 82 PRO A N 1
ATOM 604 C CA . PRO A 1 82 ? 5.111 5.077 -12.301 1.00 74.56 82 PRO A CA 1
ATOM 605 C C . PRO A 1 82 ? 6.258 4.116 -12.691 1.00 74.56 82 PRO A C 1
ATOM 607 O O . PRO A 1 82 ? 6.047 2.927 -12.885 1.00 74.56 82 PRO A O 1
ATOM 610 N N . TRP A 1 83 ? 7.486 4.633 -12.790 1.00 84.62 83 TRP A N 1
ATOM 611 C CA . TRP A 1 83 ? 8.728 3.875 -12.908 1.00 84.62 83 TRP A CA 1
ATOM 612 C C . TRP A 1 83 ? 9.813 4.510 -12.031 1.00 84.62 83 TRP A C 1
ATOM 614 O O . TRP A 1 83 ? 9.711 5.674 -11.629 1.00 84.62 83 TRP A O 1
ATOM 624 N N . ARG A 1 84 ? 10.905 3.776 -11.797 1.00 86.31 84 ARG A N 1
ATOM 625 C CA . ARG A 1 84 ? 12.085 4.288 -11.087 1.00 86.31 84 ARG A CA 1
ATOM 626 C C . ARG A 1 84 ? 12.893 5.204 -12.000 1.00 86.31 84 ARG A C 1
ATOM 628 O O . ARG A 1 84 ? 13.430 4.755 -13.005 1.00 86.31 84 ARG A O 1
ATOM 635 N N . GLY A 1 85 ? 12.987 6.487 -11.685 1.00 89.00 85 GLY A N 1
ATOM 636 C CA . GLY A 1 85 ? 13.623 7.466 -12.564 1.00 89.00 85 GLY A CA 1
ATOM 637 C C . GLY A 1 85 ? 14.237 8.642 -11.821 1.00 89.00 85 GLY A C 1
ATOM 638 O O . GLY A 1 85 ? 14.190 8.742 -10.592 1.00 89.00 85 GLY A O 1
ATOM 639 N N . ARG A 1 86 ? 14.845 9.549 -12.590 1.00 91.81 86 ARG A N 1
ATOM 640 C CA . ARG A 1 86 ? 15.435 10.779 -12.059 1.00 91.81 86 ARG A CA 1
ATOM 641 C C . ARG A 1 86 ? 14.985 11.989 -12.861 1.00 91.81 86 ARG A C 1
ATOM 643 O O . ARG A 1 86 ? 15.093 12.007 -14.087 1.00 91.81 86 ARG A O 1
ATOM 650 N N . LEU A 1 87 ? 14.568 13.028 -12.146 1.00 93.25 87 LEU A N 1
ATOM 651 C CA . LEU A 1 87 ? 14.340 14.364 -12.678 1.00 93.25 87 LEU A CA 1
ATOM 652 C C . LEU A 1 87 ? 15.420 15.303 -12.137 1.00 93.25 87 LEU A C 1
ATOM 654 O O . LEU A 1 87 ? 15.604 15.418 -10.931 1.00 93.25 87 LEU A O 1
ATOM 658 N N . SER A 1 88 ? 16.125 15.992 -13.025 1.00 95.00 88 SER A N 1
ATOM 659 C CA . SER A 1 88 ? 17.167 16.960 -12.686 1.00 95.00 88 SER A CA 1
ATOM 660 C C . SER A 1 88 ? 16.790 18.336 -13.212 1.00 95.00 88 SER A C 1
ATOM 662 O O . SER A 1 88 ? 16.727 18.563 -14.422 1.00 95.00 88 SER A O 1
ATOM 664 N N . LEU A 1 89 ? 16.586 19.274 -12.297 1.00 94.94 89 LEU A N 1
ATOM 665 C CA . LEU A 1 89 ? 16.244 20.662 -12.565 1.00 94.94 89 LEU A CA 1
ATOM 666 C C . LEU A 1 89 ? 17.465 21.549 -12.312 1.00 94.94 89 LEU A C 1
ATOM 668 O O . LEU A 1 89 ? 17.968 21.612 -11.194 1.00 94.94 89 LEU A O 1
ATOM 672 N N . ARG A 1 90 ? 17.927 22.268 -13.336 1.00 96.62 90 ARG A N 1
ATOM 673 C CA . ARG A 1 90 ? 19.027 23.239 -13.243 1.00 96.62 90 ARG A CA 1
ATOM 674 C C . ARG A 1 90 ? 18.540 24.654 -13.495 1.00 96.62 90 ARG A C 1
ATOM 676 O O . ARG A 1 90 ? 17.841 24.904 -14.474 1.00 96.62 90 ARG A O 1
ATOM 683 N N . LEU A 1 91 ? 18.978 25.571 -12.642 1.00 95.75 91 LEU A N 1
ATOM 684 C CA . LEU A 1 91 ? 18.680 26.994 -12.699 1.00 95.75 91 LEU A CA 1
ATOM 685 C C . LEU A 1 91 ? 19.974 27.762 -12.974 1.00 95.75 91 LEU A C 1
ATOM 687 O O . LEU A 1 91 ? 20.963 27.605 -12.260 1.00 95.75 91 LEU A O 1
ATOM 691 N N . ALA A 1 92 ? 19.977 28.589 -14.016 1.00 96.38 92 ALA A N 1
ATOM 692 C CA . ALA A 1 92 ? 21.111 29.436 -14.365 1.00 96.38 92 ALA A CA 1
ATOM 693 C C . ALA A 1 92 ? 20.637 30.867 -14.659 1.00 96.38 92 ALA A C 1
ATOM 695 O O . ALA A 1 92 ? 19.670 31.038 -15.400 1.00 96.38 92 ALA A O 1
ATOM 696 N N . PRO A 1 93 ? 21.291 31.913 -14.131 1.00 95.50 93 PRO A N 1
ATOM 697 C CA . PRO A 1 93 ? 20.914 33.290 -14.436 1.00 95.50 93 PRO A CA 1
ATOM 698 C C . PRO A 1 93 ? 21.166 33.615 -15.917 1.00 95.50 93 PRO A C 1
ATOM 700 O O . PRO A 1 93 ? 22.191 33.224 -16.479 1.00 95.50 93 PRO A O 1
ATOM 703 N N . VAL A 1 94 ? 20.250 34.356 -16.549 1.00 93.94 94 VAL A N 1
ATOM 704 C CA . VAL A 1 94 ? 20.410 34.853 -17.929 1.00 93.94 94 VAL A CA 1
ATOM 705 C C . VAL A 1 94 ? 19.992 36.319 -18.004 1.00 93.94 94 VAL A C 1
ATOM 707 O O . VAL A 1 94 ? 18.839 36.642 -18.268 1.00 93.94 94 VAL A O 1
ATOM 710 N N . GLY A 1 95 ? 20.944 37.227 -17.787 1.00 87.00 95 GLY A N 1
ATOM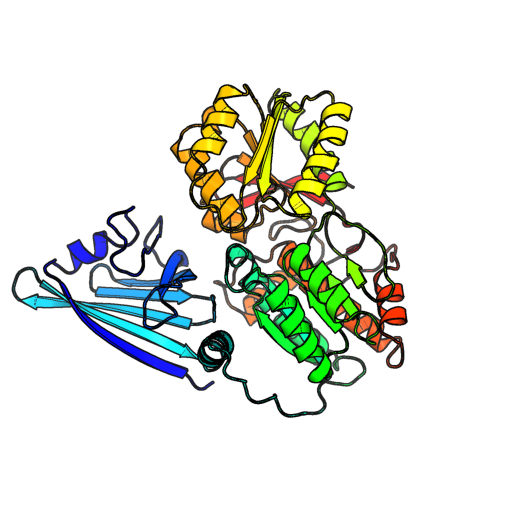 711 C CA . GLY A 1 95 ? 20.670 38.665 -17.723 1.00 87.00 95 GLY A CA 1
ATOM 712 C C . GLY A 1 95 ? 19.975 39.088 -16.422 1.00 87.00 95 GLY A C 1
ATOM 713 O O . GLY A 1 95 ? 19.872 38.317 -15.468 1.00 87.00 95 GLY A O 1
ATOM 714 N N . ALA A 1 96 ? 19.523 40.342 -16.360 1.00 87.00 96 ALA A N 1
ATOM 715 C CA . ALA A 1 96 ? 18.928 40.899 -15.148 1.00 87.00 96 ALA A CA 1
ATOM 716 C C . ALA A 1 96 ? 17.541 40.293 -14.869 1.00 87.00 96 ALA A C 1
ATOM 718 O O . ALA A 1 96 ? 16.628 40.409 -15.686 1.00 87.00 96 ALA A O 1
ATOM 719 N N . GLY A 1 97 ? 17.385 39.657 -13.703 1.00 90.31 97 GLY A N 1
ATOM 720 C CA . GLY A 1 97 ? 16.087 39.187 -13.202 1.00 90.31 97 GLY A CA 1
ATOM 721 C C . GLY A 1 97 ? 15.479 37.988 -13.935 1.00 90.31 97 GLY A C 1
ATOM 722 O O . GLY A 1 97 ? 14.288 37.740 -13.775 1.00 90.31 97 GLY A O 1
ATOM 723 N N . ARG A 1 98 ? 16.252 37.252 -14.745 1.00 94.19 98 ARG A N 1
ATOM 724 C CA . ARG A 1 98 ? 15.762 36.088 -15.499 1.00 94.19 98 ARG A CA 1
ATOM 725 C C . ARG A 1 98 ? 16.600 34.844 -15.231 1.00 94.19 98 ARG A C 1
ATOM 727 O O . ARG A 1 98 ? 17.809 34.927 -15.006 1.00 94.19 98 ARG A O 1
ATOM 734 N N . THR A 1 99 ? 15.956 33.688 -15.328 1.00 95.56 99 THR A N 1
ATOM 735 C CA . THR A 1 99 ? 16.559 32.372 -15.100 1.00 95.56 99 THR A CA 1
ATOM 736 C C . THR A 1 99 ? 16.281 31.459 -16.281 1.00 95.56 99 THR A C 1
ATOM 738 O O . THR A 1 99 ? 15.133 31.291 -16.68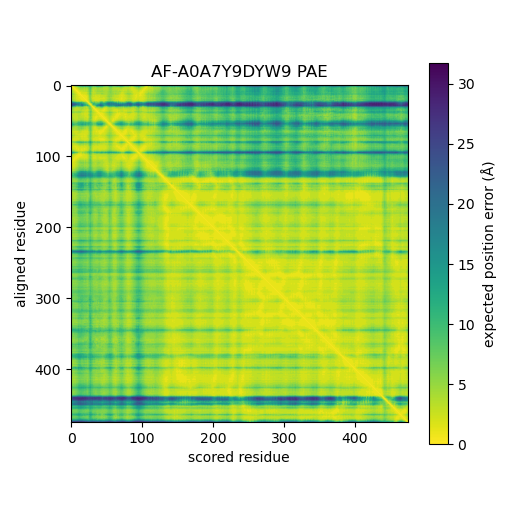4 1.00 95.56 99 THR A O 1
ATOM 741 N N . ARG A 1 100 ? 17.329 30.833 -16.814 1.00 96.06 100 ARG A N 1
ATOM 742 C CA . ARG A 1 100 ? 17.231 29.646 -17.659 1.00 96.06 100 ARG A CA 1
ATOM 743 C C . ARG A 1 100 ? 17.014 28.435 -16.767 1.00 96.06 100 ARG A C 1
ATOM 745 O O . ARG A 1 100 ? 17.836 28.130 -15.904 1.00 96.06 100 ARG A O 1
ATOM 752 N N . VAL A 1 101 ? 15.915 27.753 -17.020 1.00 94.88 101 VAL A N 1
ATOM 753 C CA . VAL A 1 101 ? 15.501 26.518 -16.378 1.00 94.88 101 VAL A CA 1
ATOM 754 C C . VAL A 1 101 ? 15.747 25.388 -17.360 1.00 94.88 101 VAL A C 1
ATOM 756 O O . VAL A 1 101 ? 15.187 25.395 -18.454 1.00 94.88 101 VAL A O 1
ATOM 759 N N . ARG A 1 102 ? 16.565 24.411 -16.977 1.00 95.75 102 ARG A N 1
ATOM 760 C CA . ARG A 1 102 ? 16.745 23.173 -17.734 1.00 95.75 102 ARG A CA 1
ATOM 761 C C . ARG A 1 102 ? 16.241 22.007 -16.904 1.00 95.75 102 ARG A C 1
ATOM 763 O O . ARG A 1 102 ? 16.807 21.723 -15.852 1.00 95.75 102 ARG A O 1
ATOM 770 N N . LEU A 1 103 ? 15.218 21.331 -17.403 1.00 93.88 103 LEU A N 1
ATOM 771 C CA . LEU A 1 103 ? 14.699 20.103 -16.823 1.00 93.88 103 LEU A CA 1
ATOM 772 C C . LEU A 1 103 ? 15.196 18.922 -17.657 1.00 93.88 103 LEU A C 1
ATOM 774 O O . LEU A 1 103 ? 15.092 18.931 -18.882 1.00 93.88 103 LEU A O 1
ATOM 778 N N . ARG A 1 104 ? 15.744 17.913 -16.988 1.00 94.62 104 ARG A N 1
ATOM 779 C CA . ARG A 1 104 ? 16.168 16.641 -17.570 1.00 94.62 104 ARG A CA 1
ATOM 780 C C . ARG A 1 104 ? 15.411 15.512 -16.880 1.00 94.62 104 ARG A C 1
ATOM 782 O O . ARG A 1 104 ? 15.376 15.488 -15.658 1.00 94.62 104 ARG A O 1
ATOM 789 N N . ALA A 1 105 ? 14.870 14.582 -17.653 1.00 91.81 105 ALA A N 1
ATOM 790 C CA . ALA A 1 105 ? 14.276 13.345 -17.171 1.00 91.81 105 ALA A CA 1
ATOM 791 C C . ALA A 1 105 ? 15.065 12.158 -17.726 1.00 91.81 105 ALA A C 1
ATOM 793 O O . ALA A 1 105 ? 15.238 12.043 -18.941 1.00 91.81 105 ALA A O 1
ATOM 794 N N . ASP A 1 106 ? 15.546 11.295 -16.839 1.00 90.94 106 ASP A N 1
ATOM 795 C CA . ASP A 1 106 ? 16.139 10.012 -17.196 1.00 90.94 106 ASP A CA 1
ATOM 796 C C . ASP A 1 106 ? 15.051 8.932 -17.065 1.00 90.94 106 ASP A C 1
ATOM 798 O O . ASP A 1 106 ? 14.569 8.649 -15.967 1.00 90.94 106 ASP A O 1
ATOM 802 N N . VAL A 1 107 ? 14.645 8.364 -18.204 1.00 89.19 107 VAL A N 1
ATOM 803 C CA . VAL A 1 107 ? 13.583 7.358 -18.323 1.00 89.19 107 VAL A CA 1
ATOM 804 C C . VAL A 1 107 ? 14.231 6.016 -18.679 1.00 89.19 107 VAL A C 1
ATOM 806 O O . VAL A 1 107 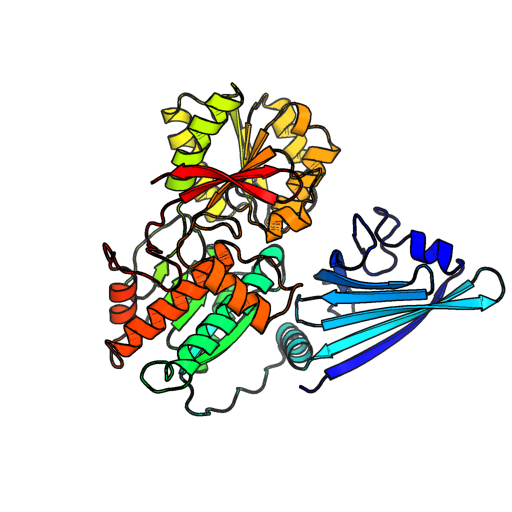? 14.745 5.867 -19.794 1.00 89.19 107 VAL A O 1
ATOM 809 N N . PRO A 1 108 ? 14.277 5.041 -17.756 1.00 89.50 108 PRO A N 1
ATOM 810 C CA . PRO A 1 108 ? 14.788 3.712 -18.067 1.00 89.50 108 PRO A CA 1
ATOM 811 C C . PRO A 1 108 ? 13.855 2.976 -19.032 1.00 89.50 108 PRO A C 1
ATOM 813 O O . PRO A 1 108 ? 12.711 3.380 -19.249 1.00 89.50 108 PRO A O 1
ATOM 816 N N . THR A 1 109 ? 14.336 1.855 -19.570 1.00 87.50 109 THR A N 1
ATOM 817 C CA . THR A 1 109 ? 13.551 0.971 -20.449 1.00 87.50 109 THR A CA 1
ATOM 818 C C . THR A 1 109 ? 12.190 0.611 -19.843 1.00 87.50 109 THR A C 1
ATOM 820 O O . THR A 1 109 ? 11.183 0.762 -20.520 1.00 87.50 109 THR A O 1
ATOM 823 N N . GLU A 1 110 ? 12.131 0.267 -18.554 1.00 83.94 110 GLU A N 1
ATOM 824 C CA . GLU A 1 110 ? 10.880 -0.037 -17.834 1.00 83.94 110 GLU A CA 1
ATOM 825 C C . GLU A 1 110 ? 9.873 1.128 -17.871 1.00 83.94 110 GLU A C 1
ATOM 827 O O . GLU A 1 110 ? 8.676 0.925 -18.054 1.00 83.94 110 GLU A O 1
ATOM 832 N N . GLY A 1 111 ? 10.352 2.372 -17.767 1.00 87.81 111 GLY A N 1
ATOM 833 C CA . GLY A 1 111 ? 9.504 3.560 -17.881 1.00 87.81 111 GLY A CA 1
ATOM 834 C C . GLY A 1 111 ? 8.982 3.784 -19.299 1.00 87.81 111 GLY A C 1
ATOM 835 O O . GLY A 1 111 ? 7.830 4.174 -19.488 1.00 87.81 111 GLY A O 1
ATOM 836 N N . LEU A 1 112 ? 9.801 3.491 -20.314 1.00 87.31 112 LEU A N 1
ATOM 837 C CA . LEU A 1 112 ? 9.359 3.515 -21.711 1.00 87.31 112 LEU A CA 1
ATOM 838 C C . LEU A 1 112 ? 8.323 2.423 -21.980 1.00 87.31 112 LEU A C 1
ATOM 840 O O . LEU A 1 112 ? 7.308 2.693 -22.614 1.00 87.31 112 LEU A O 1
ATOM 844 N N . GLU A 1 113 ? 8.562 1.214 -21.482 1.00 86.38 113 GLU A N 1
ATOM 845 C CA . GLU A 1 113 ? 7.638 0.088 -21.575 1.00 86.38 113 GLU A CA 1
ATOM 846 C C . GLU A 1 113 ? 6.294 0.425 -20.926 1.00 86.38 113 GLU A C 1
ATOM 848 O O . GLU A 1 113 ? 5.252 0.234 -21.551 1.00 86.38 113 GLU A O 1
ATOM 853 N N . TRP A 1 114 ? 6.309 1.028 -19.734 1.00 85.81 114 TRP A N 1
ATOM 854 C CA . TRP A 1 114 ? 5.100 1.508 -19.067 1.00 85.81 114 TRP A CA 1
ATOM 855 C C . TRP A 1 114 ? 4.334 2.530 -19.928 1.00 85.81 114 TRP A C 1
ATOM 857 O O . TRP A 1 114 ? 3.127 2.389 -20.140 1.00 85.81 114 TRP A O 1
ATOM 867 N N . LEU A 1 115 ? 5.029 3.520 -20.506 1.00 85.81 115 LEU A N 1
ATOM 868 C CA . LEU A 1 115 ? 4.418 4.532 -21.383 1.00 85.81 115 LEU A CA 1
ATOM 869 C C . LEU A 1 115 ? 3.821 3.922 -22.661 1.00 85.81 115 LEU A C 1
ATOM 871 O O . LEU A 1 115 ? 2.737 4.318 -23.093 1.00 85.81 115 LEU A O 1
ATOM 875 N N . LEU A 1 116 ? 4.520 2.968 -23.279 1.00 86.19 116 LEU A N 1
ATOM 876 C CA . LEU A 1 116 ? 4.049 2.255 -24.468 1.00 86.19 116 LEU A CA 1
ATOM 877 C C . LEU A 1 116 ? 2.815 1.413 -24.140 1.00 86.19 116 LEU A C 1
ATOM 879 O O . LEU A 1 116 ? 1.805 1.502 -24.842 1.00 86.19 116 LEU A O 1
ATOM 883 N N . HIS A 1 117 ? 2.871 0.665 -23.040 1.00 81.19 117 HIS A N 1
ATOM 884 C CA . HIS A 1 117 ? 1.776 -0.170 -22.574 1.00 81.19 117 HIS A CA 1
ATOM 885 C C . HIS A 1 117 ? 0.513 0.654 -22.305 1.00 81.19 117 HIS A C 1
ATOM 887 O O . HIS A 1 117 ? -0.568 0.311 -22.786 1.00 81.19 117 HIS A O 1
ATOM 893 N N . ARG A 1 118 ? 0.652 1.805 -21.630 1.00 79.06 118 ARG A N 1
ATOM 894 C CA . ARG A 1 118 ? -0.449 2.754 -21.402 1.00 79.06 118 ARG A CA 1
ATOM 895 C C . ARG A 1 118 ? -1.090 3.241 -22.703 1.00 79.06 118 ARG A C 1
ATOM 897 O O . ARG A 1 118 ? -2.297 3.454 -22.753 1.00 79.06 118 ARG A O 1
ATOM 904 N N . ARG A 1 119 ? -0.303 3.387 -23.771 1.00 81.38 119 ARG A N 1
ATOM 905 C CA . ARG A 1 119 ? -0.789 3.767 -25.109 1.00 81.38 119 ARG A CA 1
ATOM 906 C C . ARG A 1 119 ? -1.377 2.595 -25.901 1.00 81.38 119 ARG A C 1
ATOM 908 O O . ARG A 1 119 ? -1.673 2.754 -27.084 1.00 81.38 119 ARG A O 1
ATOM 915 N N . GLY A 1 120 ? -1.539 1.427 -25.278 1.00 80.94 120 GLY A N 1
ATOM 916 C CA . GLY A 1 120 ? -2.034 0.215 -25.926 1.00 80.94 120 GLY A CA 1
ATOM 917 C C . GLY A 1 120 ? -1.046 -0.382 -26.928 1.00 80.94 120 GLY A C 1
ATOM 918 O O . GLY A 1 120 ? -1.445 -1.174 -27.781 1.00 80.94 120 GLY A O 1
ATOM 919 N N . ILE A 1 121 ? 0.232 0.006 -26.860 1.00 83.75 121 ILE A N 1
ATOM 920 C CA . ILE A 1 121 ? 1.275 -0.550 -27.716 1.00 83.75 121 ILE A CA 1
ATOM 921 C C . ILE A 1 121 ? 1.758 -1.851 -27.066 1.00 83.75 121 ILE A C 1
ATOM 923 O O . ILE A 1 121 ? 2.224 -1.823 -25.924 1.00 83.75 121 ILE A O 1
ATOM 927 N N . PRO A 1 122 ? 1.649 -2.998 -27.760 1.00 77.81 122 PRO A N 1
ATOM 928 C CA . PRO A 1 122 ? 2.076 -4.272 -27.207 1.00 77.81 122 PRO A CA 1
ATOM 929 C C . PRO A 1 122 ? 3.589 -4.270 -26.987 1.00 77.81 122 PRO A C 1
ATOM 931 O O . PRO A 1 122 ? 4.361 -3.913 -27.879 1.00 77.81 122 PRO A O 1
ATOM 934 N N . LEU A 1 123 ? 4.002 -4.696 -25.796 1.00 78.00 123 LEU A N 1
ATOM 935 C CA . LEU A 1 123 ? 5.406 -4.902 -25.468 1.00 78.00 123 LEU A CA 1
ATOM 936 C C . LEU A 1 123 ? 5.875 -6.269 -25.979 1.00 78.00 123 LEU A C 1
ATOM 938 O O . LEU A 1 123 ? 5.081 -7.217 -25.981 1.00 78.00 123 LEU A O 1
ATOM 942 N N . PRO A 1 124 ? 7.145 -6.400 -26.400 1.00 75.25 124 PRO A N 1
ATOM 943 C CA . PRO A 1 124 ? 7.699 -7.696 -26.753 1.00 75.25 124 PRO A CA 1
ATOM 944 C C . PRO A 1 124 ? 7.633 -8.638 -25.549 1.00 75.25 124 PRO A C 1
ATOM 946 O O . PRO A 1 124 ? 7.952 -8.264 -24.420 1.00 75.25 124 PRO A O 1
ATOM 949 N N . GLU A 1 125 ? 7.204 -9.875 -25.791 1.00 75.62 125 GLU A N 1
ATOM 950 C CA . GLU A 1 125 ? 7.187 -10.880 -24.736 1.00 75.62 125 GLU A CA 1
ATOM 951 C C . GLU A 1 125 ? 8.628 -11.184 -24.304 1.00 75.62 125 GLU A C 1
ATOM 953 O O . GLU A 1 125 ? 9.492 -11.401 -25.162 1.00 75.62 125 GLU A O 1
ATOM 958 N N . PRO A 1 126 ? 8.918 -11.219 -22.990 1.00 75.56 126 PRO A N 1
ATOM 959 C CA . PRO A 1 126 ? 10.237 -11.617 -22.536 1.00 75.56 126 PRO A CA 1
ATOM 960 C C . PRO A 1 126 ? 10.522 -13.049 -23.022 1.00 75.56 126 PRO A C 1
ATOM 962 O O . PRO A 1 126 ? 9.632 -13.908 -22.942 1.00 75.56 126 PRO A O 1
ATOM 965 N N . PRO A 1 127 ? 11.745 -13.334 -23.507 1.00 79.44 127 PRO A N 1
ATOM 966 C CA . PRO A 1 127 ? 12.095 -14.663 -23.988 1.00 79.44 127 PRO A CA 1
ATOM 967 C C . PRO A 1 127 ? 11.906 -15.703 -22.880 1.00 79.44 127 PRO A C 1
ATOM 969 O O . PRO A 1 127 ? 12.054 -15.402 -21.690 1.00 79.44 127 PRO A O 1
ATOM 972 N N . ASP A 1 128 ? 11.531 -16.921 -23.268 1.00 82.19 128 ASP A N 1
ATOM 973 C CA . ASP A 1 128 ? 11.538 -18.054 -22.346 1.00 82.19 128 ASP A CA 1
ATOM 974 C C . ASP A 1 128 ? 12.991 -18.467 -22.095 1.00 82.19 128 ASP A C 1
ATOM 976 O O . ASP A 1 128 ? 13.663 -19.025 -22.960 1.00 82.19 128 ASP A O 1
ATOM 980 N N . ASP A 1 129 ? 13.486 -18.112 -20.915 1.00 86.31 129 ASP A N 1
ATOM 981 C CA . ASP A 1 129 ? 14.830 -18.401 -20.417 1.00 86.31 129 ASP A CA 1
ATOM 982 C C . ASP A 1 129 ? 14.836 -19.628 -19.482 1.00 86.31 129 ASP A C 1
ATOM 984 O O . ASP A 1 129 ? 15.826 -19.896 -18.801 1.00 86.31 129 ASP A O 1
ATOM 988 N N . GLY A 1 130 ? 13.726 -20.379 -19.421 1.00 85.44 130 GLY A N 1
ATOM 989 C CA . GLY A 1 130 ? 13.556 -21.511 -18.514 1.00 85.44 130 GLY A CA 1
ATOM 990 C C . GLY A 1 130 ? 13.200 -21.115 -17.077 1.00 85.44 130 GLY A C 1
ATOM 991 O O . GLY A 1 130 ? 12.962 -22.006 -16.249 1.00 85.44 130 GLY A O 1
ATOM 992 N N . SER A 1 131 ? 13.084 -19.820 -16.759 1.00 91.81 131 SER A N 1
ATOM 993 C CA . SER A 1 131 ? 12.643 -19.354 -15.439 1.00 91.81 131 SER A CA 1
ATOM 994 C C . SER A 1 131 ? 11.177 -19.696 -15.148 1.00 91.81 131 SER A C 1
ATOM 996 O O . SER A 1 131 ? 10.340 -19.853 -16.041 1.00 91.81 131 SER A O 1
ATOM 998 N N . LEU A 1 132 ? 10.849 -19.845 -13.865 1.00 93.25 132 LEU A N 1
ATOM 999 C CA . LEU A 1 132 ? 9.474 -19.924 -13.395 1.00 93.25 132 LEU A CA 1
ATOM 1000 C C . LEU A 1 132 ? 8.950 -18.501 -13.189 1.00 93.25 132 LEU A C 1
ATOM 1002 O O . LEU A 1 132 ? 9.363 -17.791 -12.272 1.00 93.25 132 LEU A O 1
ATOM 1006 N N . ARG A 1 133 ? 8.015 -18.095 -14.046 1.00 95.00 133 ARG A N 1
ATOM 1007 C CA . ARG A 1 133 ? 7.418 -16.759 -14.003 1.00 95.00 133 ARG A CA 1
ATOM 1008 C C . ARG A 1 133 ? 6.364 -16.652 -12.900 1.00 95.00 133 ARG A C 1
ATOM 1010 O O . ARG A 1 133 ? 5.471 -17.499 -12.789 1.00 95.00 133 ARG A O 1
ATOM 1017 N N . LEU A 1 134 ? 6.468 -15.595 -12.103 1.00 96.56 134 LEU A N 1
ATOM 1018 C CA . LEU A 1 134 ? 5.519 -15.202 -11.067 1.00 96.56 134 LEU A CA 1
ATOM 1019 C C . LEU A 1 134 ? 4.901 -13.866 -11.468 1.00 96.56 134 LEU A C 1
ATOM 1021 O O . LEU A 1 134 ? 5.623 -12.898 -11.680 1.00 96.56 134 LEU A O 1
ATOM 1025 N N . GLY A 1 135 ? 3.579 -13.802 -11.580 1.00 97.06 135 GLY A N 1
ATOM 1026 C CA . GLY A 1 135 ? 2.894 -12.534 -11.796 1.00 97.06 135 GLY A CA 1
ATOM 1027 C C . GLY A 1 135 ? 2.883 -11.707 -10.515 1.00 97.06 135 GLY A C 1
ATOM 1028 O O . GLY A 1 135 ? 2.586 -12.251 -9.453 1.00 97.06 135 GLY A O 1
ATOM 1029 N N . ALA A 1 136 ? 3.167 -10.415 -10.613 1.00 96.75 136 ALA A N 1
ATOM 1030 C CA . ALA A 1 136 ? 2.996 -9.457 -9.529 1.00 96.75 136 ALA A CA 1
ATOM 1031 C C . ALA A 1 136 ? 2.200 -8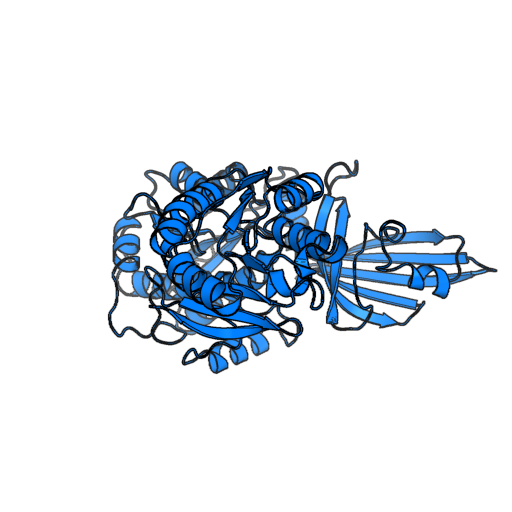.264 -10.061 1.00 96.75 136 ALA A C 1
ATOM 1033 O O . ALA A 1 136 ? 2.674 -7.541 -10.932 1.00 96.75 136 ALA A O 1
ATOM 1034 N N . ILE A 1 137 ? 0.972 -8.096 -9.579 1.00 96.12 137 ILE A N 1
ATOM 1035 C CA . ILE A 1 137 ? 0.140 -6.936 -9.895 1.00 96.12 137 ILE A CA 1
ATOM 1036 C C . ILE A 1 137 ? 0.263 -5.960 -8.732 1.00 96.12 137 ILE A C 1
ATOM 1038 O O . ILE A 1 137 ? -0.107 -6.299 -7.603 1.00 96.12 137 ILE A O 1
ATOM 1042 N N . THR A 1 138 ? 0.785 -4.777 -9.030 1.00 91.62 138 THR A N 1
ATOM 1043 C CA . THR A 1 138 ? 0.926 -3.647 -8.110 1.00 91.62 138 THR A CA 1
ATOM 1044 C C . THR A 1 138 ? 0.083 -2.479 -8.613 1.00 91.62 138 THR A C 1
ATOM 1046 O O . THR A 1 138 ? -0.489 -2.523 -9.701 1.00 91.62 138 THR A O 1
ATOM 1049 N N . ASN A 1 139 ? -0.021 -1.442 -7.796 1.00 86.69 139 ASN A N 1
ATOM 1050 C CA . ASN A 1 139 ? -0.771 -0.218 -8.058 1.00 86.69 139 ASN A CA 1
ATOM 1051 C C . ASN A 1 139 ? 0.168 0.979 -8.267 1.00 86.69 139 ASN A C 1
ATOM 1053 O O . ASN A 1 139 ? -0.077 2.043 -7.710 1.00 86.69 139 ASN A O 1
ATOM 1057 N N . ALA A 1 140 ? 1.259 0.789 -9.024 1.00 83.94 140 ALA A N 1
ATOM 1058 C CA . ALA A 1 140 ? 2.339 1.767 -9.212 1.00 83.94 140 ALA A CA 1
ATOM 1059 C C . ALA A 1 140 ? 1.882 3.126 -9.776 1.00 83.94 140 ALA A C 1
ATOM 1061 O O . ALA A 1 140 ? 2.626 4.107 -9.694 1.00 83.94 140 ALA A O 1
ATOM 1062 N N . SER A 1 141 ? 0.667 3.203 -10.321 1.00 83.56 141 SER A N 1
ATOM 1063 C CA . SER A 1 141 ? -0.038 4.454 -10.575 1.00 83.56 141 SER A CA 1
ATOM 1064 C C . SER A 1 141 ? -1.466 4.468 -10.011 1.00 83.56 141 SER A C 1
ATOM 1066 O O . SER A 1 141 ? -2.056 3.448 -9.644 1.00 83.56 141 SER A O 1
ATOM 1068 N N . GLY A 1 142 ? -2.038 5.672 -9.946 1.00 84.19 142 GLY A N 1
ATOM 1069 C CA . GLY A 1 142 ? -3.348 5.915 -9.345 1.00 84.19 142 GLY A CA 1
ATOM 1070 C C . GLY A 1 142 ? -3.279 6.111 -7.825 1.00 84.19 142 GLY A C 1
ATOM 1071 O O . GLY A 1 142 ? -2.189 6.182 -7.259 1.00 84.19 142 GLY A O 1
ATOM 1072 N N . PRO A 1 143 ? -4.435 6.211 -7.144 1.00 81.88 143 PRO A N 1
ATOM 1073 C CA . PRO A 1 143 ? -4.495 6.576 -5.724 1.00 81.88 143 PRO A CA 1
ATOM 1074 C C . PRO A 1 143 ? -3.750 5.612 -4.791 1.00 81.88 143 PRO A C 1
ATOM 1076 O O . PRO A 1 143 ? -3.293 6.010 -3.722 1.00 81.88 143 PRO A O 1
ATOM 1079 N N . GLY A 1 144 ? -3.592 4.347 -5.197 1.00 84.88 144 GLY A N 1
ATOM 1080 C CA . GLY A 1 144 ? -2.867 3.332 -4.436 1.00 84.88 144 GLY A CA 1
ATOM 1081 C C . GLY A 1 144 ? -1.339 3.401 -4.544 1.00 84.88 144 GLY A C 1
ATOM 1082 O O . GLY A 1 144 ? -0.661 2.668 -3.823 1.00 84.88 144 GLY A O 1
ATOM 1083 N N . ALA A 1 145 ? -0.787 4.274 -5.393 1.00 85.94 145 ALA A N 1
ATOM 1084 C CA . ALA A 1 145 ? 0.641 4.293 -5.698 1.00 85.94 145 ALA A CA 1
ATOM 1085 C C . ALA A 1 145 ? 1.516 4.461 -4.453 1.00 85.94 145 ALA A C 1
ATOM 1087 O O . ALA A 1 145 ? 2.573 3.850 -4.365 1.00 85.94 145 ALA A O 1
ATOM 1088 N N . VAL A 1 146 ? 1.048 5.167 -3.422 1.00 85.31 146 VAL A N 1
ATOM 1089 C CA . VAL A 1 146 ? 1.747 5.349 -2.133 1.00 85.31 146 VAL A CA 1
ATOM 1090 C C . VAL A 1 146 ? 2.370 4.055 -1.570 1.00 85.31 146 VAL A C 1
ATOM 1092 O O . VAL A 1 146 ? 3.423 4.110 -0.936 1.00 85.31 146 VAL A O 1
ATOM 1095 N N . TYR A 1 147 ? 1.779 2.889 -1.844 1.00 87.31 147 TYR A N 1
ATOM 1096 C CA . TYR A 1 147 ? 2.230 1.588 -1.342 1.00 87.31 147 TYR A CA 1
ATOM 1097 C C . TYR A 1 147 ? 3.277 0.878 -2.217 1.00 87.31 147 TYR A C 1
ATOM 1099 O O . TYR A 1 147 ? 4.059 0.059 -1.723 1.00 87.31 147 TYR A O 1
ATOM 1107 N N . SER A 1 148 ? 3.297 1.153 -3.523 1.00 85.12 148 SER A N 1
ATOM 1108 C CA . SER A 1 148 ? 3.800 0.191 -4.512 1.00 85.12 148 SER A CA 1
ATOM 1109 C C . SER A 1 148 ? 5.308 -0.011 -4.462 1.00 85.12 148 SER A C 1
ATOM 1111 O O . SER A 1 148 ? 5.767 -1.140 -4.596 1.00 85.12 148 SER A O 1
ATOM 1113 N N . LEU A 1 149 ? 6.095 1.043 -4.210 1.00 87.62 149 LEU A N 1
ATOM 1114 C CA . LEU A 1 149 ? 7.556 0.919 -4.240 1.00 87.62 149 LEU A CA 1
ATOM 1115 C C . LEU A 1 149 ? 8.063 -0.066 -3.180 1.00 87.62 149 LEU A C 1
ATOM 1117 O O . LEU A 1 149 ? 8.897 -0.914 -3.484 1.00 87.62 149 LEU A O 1
ATOM 1121 N N . SER A 1 150 ? 7.573 0.038 -1.941 1.00 91.62 150 SER A N 1
ATOM 1122 C CA . SER A 1 150 ? 7.995 -0.876 -0.873 1.00 91.62 150 SER A CA 1
ATOM 1123 C C . SER A 1 150 ? 7.606 -2.314 -1.221 1.00 91.62 150 SER A C 1
ATOM 1125 O O . SER A 1 150 ? 8.419 -3.226 -1.080 1.00 91.62 150 SER A O 1
ATOM 1127 N N . ALA A 1 151 ? 6.398 -2.518 -1.756 1.00 93.75 151 ALA A N 1
ATOM 1128 C CA . ALA A 1 151 ? 5.914 -3.834 -2.163 1.00 93.75 151 ALA A CA 1
ATOM 1129 C C . ALA A 1 151 ? 6.720 -4.452 -3.315 1.00 93.75 151 ALA A C 1
ATOM 1131 O O . ALA A 1 151 ? 7.053 -5.634 -3.258 1.00 93.75 151 ALA A O 1
ATOM 1132 N N . GLU A 1 152 ? 7.078 -3.666 -4.330 1.00 92.94 152 GLU A N 1
ATOM 1133 C CA . GLU A 1 152 ? 7.897 -4.122 -5.457 1.00 92.94 152 GLU A CA 1
ATOM 1134 C C . GLU A 1 152 ? 9.302 -4.522 -5.016 1.00 92.94 152 GLU A C 1
ATOM 1136 O O . GLU A 1 152 ? 9.758 -5.615 -5.346 1.00 92.94 152 GLU A O 1
ATOM 1141 N N . LEU A 1 153 ? 9.966 -3.681 -4.217 1.00 94.62 153 LEU A N 1
ATOM 1142 C CA . LEU A 1 153 ? 11.304 -3.973 -3.699 1.00 94.62 153 LEU A CA 1
ATOM 1143 C C . LEU A 1 153 ? 11.298 -5.213 -2.798 1.00 94.62 153 LEU A C 1
ATOM 1145 O O . LEU A 1 153 ? 12.195 -6.047 -2.873 1.00 94.62 153 LEU A O 1
ATOM 1149 N N . MET A 1 154 ? 10.267 -5.380 -1.971 1.00 97.06 154 MET A N 1
ATOM 1150 C CA . MET A 1 154 ? 10.121 -6.565 -1.127 1.00 97.06 154 MET A CA 1
ATOM 1151 C C . MET A 1 154 ? 9.799 -7.827 -1.944 1.00 97.06 154 MET A C 1
ATOM 1153 O O . MET A 1 154 ? 10.321 -8.899 -1.642 1.00 97.06 154 MET A O 1
ATOM 1157 N N . ALA A 1 155 ? 9.020 -7.725 -3.023 1.00 97.31 155 ALA A N 1
ATOM 1158 C CA . ALA A 1 155 ? 8.799 -8.843 -3.938 1.00 97.31 155 ALA A CA 1
ATOM 1159 C C . ALA A 1 155 ? 10.083 -9.239 -4.690 1.00 97.31 155 ALA A C 1
ATOM 1161 O O . ALA A 1 155 ? 10.397 -10.429 -4.801 1.00 97.31 155 ALA A O 1
ATOM 1162 N N . GLU A 1 156 ? 10.843 -8.255 -5.180 1.00 96.62 156 GLU A N 1
ATOM 1163 C CA . GLU A 1 156 ? 12.151 -8.455 -5.812 1.00 96.62 156 GLU A CA 1
ATOM 1164 C C . GLU A 1 156 ? 13.133 -9.134 -4.852 1.00 96.62 156 GLU A C 1
ATOM 1166 O O . GLU A 1 156 ? 13.772 -10.119 -5.231 1.00 96.62 156 GLU A O 1
ATOM 1171 N N . LEU A 1 157 ? 13.204 -8.665 -3.601 1.00 98.31 157 LEU A N 1
ATOM 1172 C CA . LEU A 1 157 ? 14.051 -9.251 -2.565 1.00 98.31 157 LEU A CA 1
ATOM 1173 C C . LEU A 1 157 ? 13.666 -10.705 -2.285 1.00 98.31 157 LEU A C 1
ATOM 1175 O O . LEU A 1 157 ? 14.545 -11.563 -2.242 1.00 98.31 157 LEU A O 1
ATOM 1179 N N . ALA A 1 158 ? 12.368 -11.001 -2.155 1.00 98.06 158 ALA A N 1
ATOM 1180 C CA . ALA A 1 158 ? 11.896 -12.366 -1.932 1.00 98.06 158 ALA A CA 1
ATOM 1181 C C . ALA A 1 158 ? 12.337 -13.309 -3.059 1.00 98.06 158 ALA A C 1
ATOM 1183 O O . ALA A 1 158 ? 12.866 -14.389 -2.800 1.00 98.06 158 ALA A O 1
ATOM 1184 N N . VAL A 1 159 ? 12.171 -12.902 -4.323 1.00 97.94 159 VAL A N 1
ATOM 1185 C CA . VAL A 1 159 ? 12.594 -13.722 -5.469 1.00 97.94 159 VAL A CA 1
ATOM 1186 C C . VAL A 1 159 ? 14.114 -13.857 -5.538 1.00 97.94 159 VAL A C 1
ATOM 1188 O O . VAL A 1 159 ? 14.606 -14.944 -5.843 1.00 97.94 159 VAL A O 1
ATOM 1191 N N . ALA A 1 160 ? 14.866 -12.798 -5.231 1.00 98.06 160 ALA A N 1
ATOM 1192 C CA . ALA A 1 160 ? 16.324 -12.851 -5.188 1.00 98.06 160 ALA A CA 1
ATOM 1193 C C . ALA A 1 160 ? 16.828 -13.846 -4.129 1.00 98.06 160 ALA A C 1
ATOM 1195 O O . ALA A 1 160 ? 17.696 -14.667 -4.424 1.00 98.06 160 ALA A O 1
ATOM 1196 N N . GLU A 1 161 ? 16.248 -13.824 -2.929 1.00 97.50 161 GLU A N 1
ATOM 1197 C CA . GLU A 1 161 ? 16.581 -14.756 -1.849 1.00 97.50 161 GLU A CA 1
ATOM 1198 C C . GLU A 1 161 ? 16.193 -16.198 -2.195 1.00 97.50 161 GLU A C 1
ATOM 1200 O O . GLU A 1 161 ? 17.006 -17.106 -2.031 1.00 97.50 161 GLU A O 1
ATOM 1205 N N . VAL A 1 162 ? 14.995 -16.413 -2.751 1.00 96.94 162 VAL A N 1
ATOM 1206 C CA . VAL A 1 162 ? 14.563 -17.734 -3.236 1.00 96.94 162 VAL A CA 1
ATOM 1207 C C . VAL A 1 162 ? 15.515 -18.265 -4.310 1.00 96.94 162 VAL A C 1
ATOM 1209 O O . VAL A 1 162 ? 15.863 -19.442 -4.301 1.00 96.94 162 VAL A O 1
ATOM 1212 N N . ASN A 1 163 ? 15.969 -17.415 -5.232 1.00 97.50 163 ASN A N 1
ATOM 1213 C CA . ASN A 1 163 ? 16.926 -17.804 -6.267 1.00 97.50 163 ASN A CA 1
ATOM 1214 C C . ASN A 1 163 ? 18.307 -18.136 -5.699 1.00 97.50 163 ASN A C 1
ATOM 1216 O O . ASN A 1 163 ? 18.936 -19.086 -6.166 1.00 97.50 163 ASN A O 1
ATOM 1220 N N . ALA A 1 164 ? 18.762 -17.390 -4.690 1.00 96.94 164 ALA A N 1
ATOM 1221 C CA . ALA 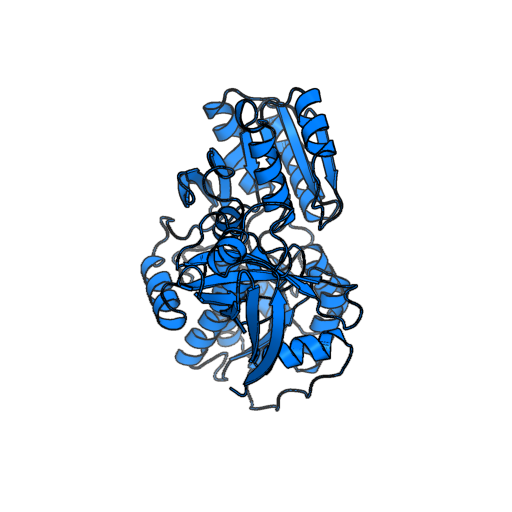A 1 164 ? 20.005 -17.684 -3.984 1.00 96.94 164 ALA A CA 1
ATOM 1222 C C . ALA A 1 164 ? 19.957 -19.044 -3.257 1.00 96.94 164 ALA A C 1
ATOM 1224 O O . ALA A 1 164 ? 20.993 -19.693 -3.132 1.00 96.94 164 ALA A O 1
ATOM 1225 N N . ASP A 1 165 ? 18.764 -19.505 -2.862 1.00 95.25 165 ASP A N 1
ATOM 1226 C CA . ASP A 1 165 ? 18.513 -20.819 -2.244 1.00 95.25 165 ASP A CA 1
ATOM 1227 C C . ASP A 1 165 ? 18.150 -21.927 -3.264 1.00 95.25 165 ASP A C 1
ATOM 1229 O O . ASP A 1 165 ? 17.500 -22.922 -2.948 1.00 95.25 165 ASP A O 1
ATOM 1233 N N . GLY A 1 166 ? 18.553 -21.771 -4.530 1.00 93.88 166 GLY A N 1
ATOM 1234 C CA . GLY A 1 166 ? 18.349 -22.785 -5.576 1.00 93.88 166 GLY A CA 1
ATOM 1235 C C . GLY A 1 166 ? 17.040 -22.658 -6.365 1.00 93.88 166 GLY A C 1
ATOM 1236 O O . GLY A 1 166 ? 16.733 -23.512 -7.203 1.00 93.88 166 GLY A O 1
ATOM 1237 N N . GLY A 1 167 ? 16.285 -21.579 -6.152 1.00 94.56 167 GLY A N 1
ATOM 1238 C CA . GLY A 1 167 ? 15.100 -21.230 -6.929 1.00 94.56 167 GLY A CA 1
ATOM 1239 C C . GLY A 1 167 ? 13.838 -22.003 -6.540 1.00 94.56 167 GLY A C 1
ATOM 1240 O O . GLY A 1 167 ? 13.747 -22.686 -5.522 1.00 94.56 167 GLY A O 1
ATOM 1241 N N . ILE A 1 168 ? 12.813 -21.906 -7.386 1.00 93.38 168 ILE A N 1
ATOM 1242 C CA . ILE A 1 168 ? 11.501 -22.515 -7.161 1.00 93.38 168 ILE A CA 1
ATOM 1243 C C . ILE A 1 168 ? 11.469 -23.876 -7.845 1.00 93.38 168 ILE A C 1
ATOM 1245 O O . ILE A 1 168 ? 11.404 -23.964 -9.072 1.00 93.38 168 ILE A O 1
ATOM 1249 N N . ALA A 1 169 ? 11.505 -24.941 -7.039 1.00 89.00 169 ALA A N 1
ATOM 1250 C CA . ALA A 1 169 ? 11.612 -26.318 -7.527 1.00 89.00 169 ALA A CA 1
ATOM 1251 C C . ALA A 1 169 ? 12.794 -26.509 -8.509 1.00 89.00 169 ALA A C 1
ATOM 1253 O O . ALA A 1 169 ? 12.652 -27.146 -9.552 1.00 89.00 169 ALA A O 1
ATOM 1254 N N . GLY A 1 170 ? 13.951 -25.912 -8.187 1.00 91.06 170 GLY A N 1
ATOM 1255 C CA . GLY A 1 170 ? 15.187 -26.018 -8.972 1.00 91.06 170 GLY A CA 1
ATOM 1256 C C . GLY A 1 170 ? 15.265 -25.106 -10.201 1.00 91.06 170 GLY A C 1
ATOM 1257 O O . GLY A 1 170 ? 16.194 -25.237 -10.995 1.00 91.06 170 GLY A O 1
ATOM 1258 N N . ARG A 1 171 ? 14.298 -24.200 -10.395 1.00 93.94 171 ARG A N 1
ATOM 1259 C CA . ARG A 1 171 ? 14.283 -23.227 -11.499 1.00 93.94 171 ARG A CA 1
ATOM 1260 C C . ARG A 1 171 ? 14.387 -21.802 -10.958 1.00 93.94 171 ARG A C 1
ATOM 1262 O O . ARG A 1 171 ? 13.693 -21.499 -9.986 1.00 93.94 171 ARG A O 1
ATOM 1269 N N . PRO A 1 172 ? 15.153 -20.898 -11.594 1.00 95.56 172 PRO A N 1
ATOM 1270 C CA . PRO A 1 172 ? 15.138 -19.487 -11.225 1.00 95.56 172 PRO A CA 1
ATOM 1271 C C . PRO A 1 172 ? 13.716 -18.923 -11.308 1.00 95.56 172 PRO A C 1
ATOM 1273 O O . PRO A 1 172 ? 13.032 -19.115 -12.311 1.00 95.56 172 PRO A O 1
ATOM 1276 N N . GLY A 1 173 ? 13.254 -18.252 -10.261 1.00 95.50 173 GLY A N 1
ATOM 1277 C CA . GLY A 1 173 ? 12.042 -17.448 -10.271 1.00 95.50 173 GLY A CA 1
ATOM 1278 C C . GLY A 1 173 ? 12.282 -16.108 -10.964 1.00 95.50 173 GLY A C 1
ATOM 1279 O O . GLY A 1 173 ? 13.348 -15.507 -10.814 1.00 95.50 173 GLY A O 1
ATOM 1280 N N . ARG A 1 174 ? 11.283 -15.625 -11.704 1.00 94.94 174 ARG A N 1
ATOM 1281 C CA . ARG A 1 174 ? 11.300 -14.303 -12.343 1.00 94.94 174 ARG A CA 1
ATOM 1282 C C . ARG A 1 174 ? 9.955 -13.611 -12.164 1.00 94.94 174 ARG A C 1
ATOM 1284 O O . ARG A 1 174 ? 8.919 -14.199 -12.470 1.00 94.94 174 ARG A O 1
ATOM 1291 N N . LEU A 1 175 ? 9.968 -12.366 -11.696 1.00 94.38 175 LEU A N 1
ATOM 1292 C CA . LEU A 1 175 ? 8.755 -11.556 -11.607 1.00 94.38 175 LEU A CA 1
ATOM 1293 C C . LEU A 1 175 ? 8.348 -11.049 -12.994 1.00 94.38 175 LEU A C 1
ATOM 1295 O O . LEU A 1 175 ? 9.177 -10.590 -13.779 1.00 94.38 175 LEU A O 1
ATOM 1299 N N . VAL A 1 176 ? 7.051 -11.121 -13.269 1.00 93.25 176 VAL A N 1
ATOM 1300 C CA . VAL A 1 176 ? 6.371 -10.380 -14.328 1.00 93.25 176 VAL A CA 1
ATOM 1301 C C . VAL A 1 176 ? 5.504 -9.359 -13.611 1.00 93.25 176 VAL A C 1
ATOM 1303 O O . VAL A 1 176 ? 4.430 -9.701 -13.115 1.00 93.25 176 VAL A O 1
ATOM 1306 N N . VAL A 1 177 ? 6.015 -8.138 -13.497 1.00 91.25 177 VAL A N 1
ATOM 1307 C CA . VAL A 1 177 ? 5.346 -7.041 -12.793 1.00 91.25 177 VAL A CA 1
ATOM 1308 C C . VAL A 1 177 ? 4.377 -6.342 -13.745 1.00 91.25 177 VAL A C 1
ATOM 1310 O O . VAL A 1 177 ? 4.657 -6.220 -14.942 1.00 91.25 177 VAL A O 1
ATOM 1313 N N . ALA A 1 178 ? 3.228 -5.914 -13.234 1.00 90.06 178 ALA A N 1
ATOM 1314 C CA . ALA A 1 178 ? 2.335 -5.016 -13.943 1.00 90.06 178 ALA A CA 1
ATOM 1315 C C . ALA A 1 178 ? 1.671 -4.025 -12.988 1.00 90.06 178 ALA A C 1
ATOM 1317 O O . ALA A 1 178 ? 1.241 -4.398 -11.898 1.00 90.06 178 ALA A O 1
ATOM 1318 N N . ASP A 1 179 ? 1.554 -2.790 -13.458 1.00 90.12 179 ASP A N 1
ATOM 1319 C CA . ASP A 1 179 ? 0.781 -1.731 -12.825 1.00 90.12 179 ASP A CA 1
ATOM 1320 C C . ASP A 1 179 ? -0.686 -1.829 -13.264 1.00 90.12 179 ASP A C 1
ATOM 1322 O O . ASP A 1 179 ? -0.984 -1.826 -14.465 1.00 90.12 179 ASP A O 1
ATOM 1326 N N . ASP A 1 180 ? -1.604 -1.926 -12.304 1.00 91.75 180 ASP A N 1
ATOM 1327 C CA . ASP A 1 180 ? -3.037 -1.895 -12.579 1.00 91.75 180 ASP A CA 1
ATOM 1328 C C . ASP A 1 180 ? -3.640 -0.487 -12.597 1.00 91.75 180 ASP A C 1
ATOM 1330 O O . ASP A 1 180 ? -4.815 -0.341 -12.925 1.00 91.75 180 ASP A O 1
ATOM 1334 N N . GLY A 1 181 ? -2.873 0.552 -12.260 1.00 87.75 181 GLY A N 1
ATOM 1335 C CA . GLY A 1 181 ? -3.371 1.923 -12.180 1.00 87.75 181 GLY A CA 1
ATOM 1336 C C . GLY A 1 181 ? -4.452 2.118 -11.117 1.00 87.75 181 GLY A C 1
ATOM 1337 O O . GLY A 1 181 ? -5.247 3.053 -11.211 1.00 87.75 181 GLY A O 1
ATOM 1338 N N . THR A 1 182 ? -4.528 1.212 -10.136 1.00 89.06 182 THR A N 1
ATOM 1339 C CA . THR A 1 182 ? -5.647 1.089 -9.196 1.00 89.06 182 THR A CA 1
ATOM 1340 C C . THR A 1 182 ? -6.996 0.842 -9.913 1.00 89.06 182 THR A C 1
ATOM 1342 O O . THR A 1 182 ? -8.060 1.198 -9.408 1.00 89.06 182 THR A O 1
ATOM 1345 N N . ASP A 1 183 ? -6.977 0.207 -11.095 1.00 90.88 183 ASP A N 1
ATOM 1346 C CA . ASP A 1 183 ? -8.156 -0.135 -11.899 1.00 90.88 183 ASP A CA 1
ATOM 1347 C C . ASP A 1 183 ? -8.347 -1.657 -12.029 1.00 90.88 183 ASP A C 1
ATOM 1349 O O . ASP A 1 183 ? -7.507 -2.412 -12.529 1.00 90.88 183 ASP A O 1
ATOM 1353 N N . ALA A 1 184 ? -9.527 -2.128 -11.624 1.00 94.44 184 ALA A N 1
ATOM 1354 C CA . ALA A 1 184 ? -9.824 -3.555 -11.588 1.00 94.44 184 ALA A CA 1
ATOM 1355 C C . ALA A 1 184 ? -9.893 -4.212 -12.984 1.00 94.44 184 ALA A C 1
ATOM 1357 O O . ALA A 1 184 ? -9.618 -5.409 -13.119 1.00 94.44 184 ALA A O 1
ATOM 1358 N N . ARG A 1 185 ? -10.261 -3.470 -14.041 1.00 94.00 185 ARG A N 1
ATOM 1359 C CA . ARG A 1 185 ? -10.305 -4.005 -15.417 1.00 94.00 185 ARG A CA 1
ATOM 1360 C C . ARG A 1 185 ? -8.897 -4.148 -15.984 1.00 94.00 185 ARG A C 1
ATOM 1362 O O . ARG A 1 185 ? -8.612 -5.143 -16.656 1.00 94.00 185 ARG A O 1
ATOM 1369 N N . GLN A 1 186 ? -8.029 -3.187 -15.692 1.00 92.06 186 GLN A N 1
ATOM 1370 C CA . GLN A 1 186 ? -6.620 -3.237 -16.040 1.00 92.06 186 GLN A CA 1
ATOM 1371 C C . GLN A 1 186 ? -5.937 -4.411 -15.328 1.00 92.06 186 GLN A C 1
ATOM 1373 O O . GLN A 1 186 ? -5.323 -5.240 -16.001 1.00 92.06 186 GLN A O 1
ATOM 1378 N N . ALA A 1 187 ? -6.163 -4.591 -14.020 1.00 96.12 187 ALA A N 1
ATOM 1379 C CA . ALA A 1 187 ? -5.665 -5.752 -13.273 1.00 96.12 187 ALA A CA 1
ATOM 1380 C C . ALA A 1 187 ? -6.077 -7.088 -13.924 1.00 96.12 187 ALA A C 1
ATOM 1382 O O . ALA A 1 187 ? -5.262 -7.996 -14.100 1.00 96.12 187 ALA A O 1
ATOM 1383 N N . ALA A 1 188 ? -7.344 -7.209 -14.333 1.00 97.44 188 ALA A N 1
ATOM 1384 C CA . ALA A 1 188 ? -7.859 -8.401 -15.005 1.00 97.44 188 ALA A CA 1
ATOM 1385 C C . ALA A 1 188 ? -7.174 -8.661 -16.360 1.00 97.44 188 ALA A C 1
ATOM 1387 O O . ALA A 1 188 ? -6.866 -9.808 -16.698 1.00 97.44 188 ALA A O 1
ATOM 1388 N N . THR A 1 189 ? -6.925 -7.597 -17.126 1.00 94.75 189 THR A N 1
ATOM 1389 C CA . THR A 1 189 ? -6.239 -7.653 -18.424 1.00 94.75 189 THR A CA 1
ATOM 1390 C C . THR A 1 189 ? -4.797 -8.131 -18.252 1.00 94.75 189 THR A C 1
ATOM 1392 O O . THR A 1 189 ? -4.377 -9.082 -18.922 1.00 94.75 189 THR A O 1
ATOM 1395 N N . GLU A 1 190 ? -4.081 -7.562 -17.282 1.00 93.88 190 GLU A N 1
ATOM 1396 C CA . GLU A 1 190 ? -2.708 -7.947 -16.954 1.00 93.88 190 GLU A CA 1
ATOM 1397 C C . GLU A 1 190 ? -2.609 -9.384 -16.455 1.00 93.88 190 GLU A C 1
ATOM 1399 O O . GLU A 1 190 ? -1.737 -10.133 -16.892 1.00 93.88 190 GLU A O 1
ATOM 1404 N N . ALA A 1 191 ? -3.552 -9.832 -15.629 1.00 97.25 191 ALA A N 1
ATOM 1405 C CA . ALA A 1 191 ? -3.594 -11.217 -15.181 1.00 97.25 191 ALA A CA 1
ATOM 1406 C C . ALA A 1 191 ? -3.739 -12.211 -16.346 1.00 97.25 191 ALA A C 1
ATOM 1408 O O . ALA A 1 191 ? -3.060 -13.242 -16.379 1.00 97.25 191 ALA A O 1
ATOM 1409 N N . VAL A 1 192 ? -4.585 -11.907 -17.337 1.00 96.75 192 VAL A N 1
ATOM 1410 C CA . VAL A 1 192 ? -4.725 -12.746 -18.539 1.00 96.75 192 VAL A CA 1
ATOM 1411 C C . VAL A 1 192 ? -3.429 -12.761 -19.353 1.00 96.75 192 VAL A C 1
ATOM 1413 O O . VAL A 1 192 ? -3.046 -13.829 -19.843 1.00 96.75 192 VAL A O 1
ATOM 1416 N N . ARG A 1 193 ? -2.735 -11.620 -19.472 1.00 93.75 193 ARG A N 1
ATOM 1417 C CA . ARG A 1 193 ? -1.411 -11.533 -20.109 1.00 93.75 193 ARG A CA 1
ATOM 1418 C C . ARG A 1 193 ? -0.378 -12.376 -19.360 1.00 93.75 193 ARG A C 1
ATOM 1420 O O . ARG A 1 193 ? 0.269 -13.216 -19.977 1.00 93.75 193 ARG A O 1
ATOM 1427 N N . MET A 1 194 ? -0.282 -12.242 -18.039 1.00 95.25 194 MET A N 1
ATOM 1428 C CA . MET A 1 194 ? 0.617 -13.037 -17.192 1.00 95.25 194 MET A CA 1
ATOM 1429 C C . MET A 1 194 ? 0.360 -14.541 -17.339 1.00 95.25 194 MET A C 1
ATOM 1431 O O . MET A 1 194 ? 1.298 -15.322 -17.484 1.00 95.25 194 MET A O 1
ATOM 1435 N N . ALA A 1 195 ? -0.907 -14.960 -17.378 1.00 95.81 195 ALA A N 1
ATOM 1436 C CA . ALA A 1 195 ? -1.252 -16.360 -17.599 1.00 95.81 195 ALA A CA 1
ATOM 1437 C C . ALA A 1 195 ? -0.827 -16.860 -18.995 1.00 95.81 195 ALA A C 1
ATOM 1439 O O . ALA A 1 195 ? -0.400 -18.006 -19.120 1.00 95.81 195 ALA A O 1
ATOM 1440 N N . ARG A 1 196 ? -0.912 -16.023 -20.043 1.00 93.56 196 ARG A N 1
ATOM 1441 C CA . ARG A 1 196 ? -0.388 -16.350 -21.387 1.00 93.56 196 ARG A CA 1
ATOM 1442 C C . ARG A 1 196 ? 1.136 -16.463 -21.395 1.00 93.56 196 ARG A C 1
ATOM 1444 O O . ARG A 1 196 ? 1.661 -17.372 -22.024 1.00 93.56 196 ARG A O 1
ATOM 1451 N N . LEU A 1 197 ? 1.819 -15.621 -20.620 1.00 92.38 197 LEU A N 1
ATOM 1452 C CA . LEU A 1 197 ? 3.264 -15.698 -20.392 1.00 92.38 197 LEU A CA 1
ATOM 1453 C C . LEU A 1 197 ? 3.678 -16.894 -19.517 1.00 92.38 197 LEU A C 1
ATOM 1455 O O . LEU A 1 197 ? 4.866 -17.071 -19.264 1.00 92.38 197 LEU A O 1
ATOM 1459 N N . GLY A 1 198 ? 2.740 -17.725 -19.056 1.00 93.69 198 GLY A N 1
ATOM 1460 C CA . GLY A 1 198 ? 3.035 -18.943 -18.304 1.00 93.69 198 GLY A CA 1
ATOM 1461 C C . GLY A 1 198 ? 3.158 -18.754 -16.792 1.00 93.69 198 GLY A C 1
ATOM 1462 O O . GLY A 1 198 ? 3.602 -19.682 -16.112 1.00 93.69 198 GLY A O 1
ATOM 1463 N N . CYS A 1 199 ? 2.752 -17.605 -16.239 1.00 95.62 199 CYS A N 1
ATOM 1464 C CA . CYS A 1 199 ? 2.686 -17.428 -14.790 1.00 95.62 199 CYS A CA 1
ATOM 1465 C C . CYS A 1 199 ? 1.694 -18.424 -14.172 1.00 95.62 199 CYS A C 1
ATOM 1467 O O . CYS A 1 199 ? 0.524 -18.473 -14.554 1.00 95.62 199 CYS A O 1
ATOM 1469 N N . ARG A 1 200 ? 2.163 -19.205 -13.191 1.00 94.19 200 ARG A N 1
ATOM 1470 C CA . ARG A 1 200 ? 1.341 -20.175 -12.435 1.00 94.19 200 ARG A CA 1
ATOM 1471 C C . ARG A 1 200 ? 0.836 -19.641 -11.100 1.00 94.19 200 ARG A C 1
ATOM 1473 O O . ARG A 1 200 ? -0.080 -20.217 -10.520 1.00 94.19 200 ARG A O 1
ATOM 1480 N N . ALA A 1 201 ? 1.388 -18.520 -10.656 1.00 97.62 201 ALA A N 1
ATOM 1481 C CA . ALA A 1 201 ? 0.874 -17.736 -9.550 1.00 97.62 201 ALA A CA 1
ATOM 1482 C C . ALA A 1 201 ? 0.877 -16.253 -9.925 1.00 97.62 201 ALA A C 1
ATOM 1484 O O . ALA A 1 201 ? 1.787 -15.797 -10.622 1.00 97.62 201 ALA A O 1
ATOM 1485 N N . VAL A 1 202 ? -0.139 -15.528 -9.466 1.00 98.44 202 VAL A N 1
ATOM 1486 C CA . VAL A 1 202 ? -0.264 -14.074 -9.573 1.00 98.44 202 VAL A CA 1
ATOM 1487 C C . VAL A 1 202 ? -0.493 -13.520 -8.169 1.00 98.44 202 VAL A C 1
ATOM 1489 O O . VAL A 1 202 ? -1.531 -13.777 -7.555 1.00 98.44 202 VAL A O 1
ATOM 1492 N N . PHE A 1 203 ? 0.489 -12.780 -7.663 1.00 98.38 203 PHE A N 1
ATOM 1493 C CA . PHE A 1 203 ? 0.415 -12.039 -6.410 1.00 98.38 203 PHE A CA 1
ATOM 1494 C C . PHE A 1 203 ? -0.191 -10.671 -6.699 1.00 98.38 203 PHE A C 1
ATOM 1496 O O . PHE A 1 203 ? 0.361 -9.888 -7.466 1.00 98.38 203 PHE A O 1
ATOM 1503 N N . VAL A 1 204 ? -1.357 -10.408 -6.127 1.00 97.75 204 VAL A N 1
ATOM 1504 C CA . VAL A 1 204 ? -2.072 -9.143 -6.264 1.00 97.75 204 VAL A CA 1
ATOM 1505 C C . VAL A 1 204 ? -1.834 -8.353 -4.984 1.00 97.75 204 VAL A C 1
ATOM 1507 O O . VAL A 1 204 ? -2.428 -8.655 -3.948 1.00 97.75 204 VAL A O 1
ATOM 1510 N N . ASN A 1 205 ? -0.962 -7.351 -5.055 1.00 95.69 205 ASN A N 1
ATOM 1511 C CA . ASN A 1 205 ? -0.748 -6.355 -4.008 1.00 95.69 205 ASN A CA 1
ATOM 1512 C C . ASN A 1 205 ? -1.414 -5.047 -4.460 1.00 95.69 205 ASN A C 1
ATOM 1514 O O . ASN A 1 205 ? -0.770 -4.071 -4.821 1.00 95.69 205 ASN A O 1
ATOM 1518 N N . SER A 1 206 ? -2.742 -5.100 -4.542 1.00 94.81 206 SER A N 1
ATOM 1519 C CA . SER A 1 206 ? -3.608 -4.004 -4.972 1.00 94.81 206 SER A CA 1
ATOM 1520 C C . SER A 1 206 ? -4.981 -4.150 -4.297 1.00 94.81 206 SER A C 1
ATOM 1522 O O . SER A 1 206 ? -5.180 -5.005 -3.426 1.00 94.81 206 SER A O 1
ATOM 1524 N N . THR A 1 207 ? -5.940 -3.316 -4.683 1.00 94.94 207 THR A N 1
ATOM 1525 C CA . THR A 1 207 ? -7.274 -3.236 -4.085 1.00 94.94 207 THR A CA 1
ATOM 1526 C C . THR A 1 207 ? -8.028 -4.570 -4.124 1.00 94.94 207 THR A C 1
ATOM 1528 O O . THR A 1 207 ? -7.844 -5.411 -5.012 1.00 94.94 207 THR A O 1
ATOM 1531 N N . SER A 1 208 ? -8.969 -4.750 -3.195 1.00 95.00 208 SER A N 1
ATOM 1532 C CA . SER A 1 208 ? -9.892 -5.893 -3.213 1.00 95.00 208 SER A CA 1
ATOM 1533 C C . SER A 1 208 ? -10.716 -5.989 -4.502 1.00 95.00 208 SER A C 1
ATOM 1535 O O . SER A 1 208 ? -11.052 -7.095 -4.934 1.00 95.00 208 SER A O 1
ATOM 1537 N N . ALA A 1 209 ? -11.004 -4.855 -5.154 1.00 94.75 209 ALA A N 1
ATOM 1538 C CA . ALA A 1 209 ? -11.669 -4.829 -6.455 1.00 94.75 209 ALA A CA 1
ATOM 1539 C C . ALA A 1 209 ? -10.779 -5.434 -7.556 1.00 94.75 209 ALA A C 1
ATOM 1541 O O . ALA A 1 209 ? -11.248 -6.290 -8.313 1.00 94.75 209 ALA A O 1
ATOM 1542 N N . SER A 1 210 ? -9.493 -5.063 -7.597 1.00 96.56 210 SER A N 1
ATOM 1543 C CA . SER A 1 210 ? -8.500 -5.655 -8.500 1.00 96.56 210 SER A CA 1
ATOM 1544 C C . SER A 1 210 ? -8.351 -7.155 -8.266 1.00 96.56 210 SER A C 1
ATOM 1546 O O . SER A 1 210 ? -8.448 -7.934 -9.214 1.00 96.56 210 SER A O 1
ATOM 1548 N N . PHE A 1 211 ? -8.212 -7.595 -7.009 1.00 96.94 211 PHE A N 1
ATOM 1549 C CA . PHE A 1 211 ? -8.123 -9.024 -6.687 1.00 96.94 211 PHE A CA 1
ATOM 1550 C C . PHE A 1 211 ? -9.339 -9.813 -7.189 1.00 96.94 211 PHE A C 1
ATOM 1552 O O . PHE A 1 211 ? -9.186 -10.864 -7.816 1.00 96.94 211 PHE A O 1
ATOM 1559 N N . GLU A 1 212 ? -10.554 -9.315 -6.953 1.00 96.06 212 GLU A N 1
ATOM 1560 C CA . GLU A 1 212 ? -11.770 -10.005 -7.381 1.00 96.06 212 GLU A CA 1
ATOM 1561 C C . GLU A 1 212 ? -11.899 -10.057 -8.912 1.00 96.06 212 GLU A C 1
ATOM 1563 O O . GLU A 1 212 ? -12.330 -11.075 -9.462 1.00 96.06 212 GLU A O 1
ATOM 1568 N N . ALA A 1 213 ? -11.481 -9.005 -9.620 1.00 97.44 213 ALA A N 1
ATOM 1569 C CA . ALA A 1 213 ? -11.460 -8.988 -11.079 1.00 97.44 213 ALA A CA 1
ATOM 1570 C C . ALA A 1 213 ? -10.427 -9.971 -11.658 1.00 97.44 213 ALA A C 1
ATOM 1572 O O . ALA A 1 213 ? -10.764 -10.748 -12.555 1.00 97.44 213 ALA A O 1
ATOM 1573 N N . VAL A 1 214 ? -9.218 -10.023 -11.090 1.00 98.19 214 VAL A N 1
ATOM 1574 C CA . VAL A 1 214 ? -8.175 -11.005 -11.438 1.00 98.19 214 VAL A CA 1
ATOM 1575 C C . VAL A 1 214 ? -8.673 -12.431 -11.202 1.00 98.19 214 VAL A C 1
ATOM 1577 O O . VAL A 1 214 ? -8.587 -13.280 -12.092 1.00 98.19 214 VAL A O 1
ATOM 1580 N N . ARG A 1 215 ? -9.263 -12.692 -10.029 1.00 96.50 215 ARG A N 1
ATOM 1581 C CA . ARG A 1 215 ? -9.825 -14.000 -9.672 1.00 96.50 215 ARG A CA 1
ATOM 1582 C C . ARG A 1 215 ? -10.886 -14.458 -10.673 1.00 96.50 215 ARG A C 1
ATOM 1584 O O . ARG A 1 215 ? -10.911 -15.630 -11.041 1.00 96.50 215 ARG A O 1
ATOM 1591 N N . ARG A 1 216 ? -11.766 -13.551 -11.112 1.00 96.44 216 ARG A N 1
ATOM 1592 C CA . ARG A 1 216 ? -12.790 -13.840 -12.130 1.00 96.44 216 ARG A CA 1
ATOM 1593 C C . ARG A 1 216 ? -12.175 -14.082 -13.506 1.00 96.44 216 ARG A C 1
ATOM 1595 O O . ARG A 1 216 ? -12.563 -15.038 -14.168 1.00 96.44 216 ARG A O 1
ATOM 1602 N N . ALA A 1 217 ? -11.212 -13.262 -13.923 1.00 98.00 217 ALA A N 1
ATOM 1603 C CA . ALA A 1 217 ? -10.570 -13.376 -15.233 1.00 98.00 217 ALA A CA 1
ATOM 1604 C C . ALA A 1 217 ? -9.740 -14.660 -15.394 1.00 98.00 217 ALA A C 1
ATOM 1606 O O . ALA A 1 217 ? -9.620 -15.194 -16.498 1.00 98.00 217 ALA A O 1
ATOM 1607 N N . LEU A 1 218 ? -9.194 -15.175 -14.291 1.00 97.75 218 LEU A N 1
ATOM 1608 C CA . LEU A 1 218 ? -8.434 -16.424 -14.253 1.00 97.75 218 LEU A CA 1
ATOM 1609 C C . LEU A 1 218 ? -9.268 -17.640 -13.826 1.00 97.75 218 LEU A C 1
ATOM 1611 O O . LEU A 1 218 ? -8.722 -18.734 -13.684 1.00 97.75 218 LEU A O 1
ATOM 1615 N N . ALA A 1 219 ? -10.584 -17.490 -13.649 1.00 95.12 219 ALA A N 1
ATOM 1616 C CA . ALA A 1 219 ? -11.453 -18.599 -13.275 1.00 95.12 219 ALA A CA 1
ATOM 1617 C C . ALA A 1 219 ? -11.351 -19.758 -14.285 1.00 95.12 219 ALA A C 1
ATOM 1619 O O . ALA A 1 219 ? -11.383 -19.561 -15.499 1.00 95.12 219 ALA A O 1
ATOM 1620 N N . GLY A 1 220 ? -11.205 -20.983 -13.771 1.00 93.25 220 GLY A N 1
ATOM 1621 C CA . GLY A 1 220 ? -11.035 -22.192 -14.585 1.00 93.25 220 GLY A CA 1
ATOM 1622 C C . GLY A 1 220 ? -9.627 -22.401 -15.155 1.00 93.25 220 GLY A C 1
ATOM 1623 O O . GLY A 1 220 ? -9.376 -23.448 -15.748 1.00 93.25 220 GLY A O 1
ATOM 1624 N N . ARG A 1 221 ? -8.695 -21.458 -14.965 1.00 96.25 221 ARG A N 1
ATOM 1625 C CA . ARG A 1 221 ? -7.279 -21.655 -15.300 1.00 96.25 221 ARG A CA 1
ATOM 1626 C C . ARG A 1 221 ? -6.531 -22.255 -14.117 1.00 96.25 221 ARG A C 1
ATOM 1628 O O . ARG A 1 221 ? -6.829 -21.960 -12.962 1.00 96.25 221 ARG A O 1
ATOM 1635 N N . ASP A 1 222 ? -5.505 -23.041 -14.419 1.00 96.69 222 ASP A N 1
ATOM 1636 C CA . ASP A 1 222 ? -4.556 -23.546 -13.426 1.00 96.69 222 ASP A CA 1
ATOM 1637 C C . ASP A 1 222 ? -3.515 -22.465 -13.077 1.00 96.69 222 ASP A C 1
ATOM 1639 O O . ASP A 1 222 ? -2.334 -22.555 -13.427 1.00 96.69 222 ASP A O 1
ATOM 1643 N N . VAL A 1 223 ? -4.015 -21.381 -12.476 1.00 97.88 223 VAL A N 1
ATOM 1644 C CA . VAL A 1 223 ? -3.246 -20.234 -11.986 1.00 97.88 223 VAL A CA 1
ATOM 1645 C C . VAL A 1 223 ? -3.741 -19.896 -10.586 1.00 97.88 223 VAL A C 1
ATOM 1647 O O . VAL A 1 223 ? -4.934 -19.686 -10.365 1.00 97.88 223 VAL A O 1
ATOM 1650 N N . LEU A 1 224 ? -2.815 -19.850 -9.637 1.00 98.12 224 LEU A N 1
ATOM 1651 C CA . LEU A 1 224 ? -3.088 -19.448 -8.268 1.00 98.12 224 LEU A CA 1
ATOM 1652 C C . LEU A 1 224 ? -3.125 -17.918 -8.179 1.00 98.12 224 LEU A C 1
ATOM 1654 O O . LEU A 1 224 ? -2.182 -17.252 -8.594 1.00 98.12 224 LEU A O 1
ATOM 1658 N N . VAL A 1 225 ? -4.179 -17.358 -7.594 1.00 98.25 225 VAL A N 1
ATOM 1659 C CA . VAL A 1 225 ? -4.274 -15.922 -7.308 1.00 98.25 225 VAL A CA 1
ATOM 1660 C C . VAL A 1 225 ? -4.093 -15.708 -5.810 1.00 98.25 225 VAL A C 1
ATOM 1662 O O . VAL A 1 225 ? -4.802 -16.314 -5.006 1.00 98.25 225 VAL A O 1
ATOM 1665 N N . VAL A 1 226 ? -3.151 -14.857 -5.418 1.00 97.75 226 VAL A N 1
ATOM 1666 C CA . VAL A 1 226 ? -2.857 -14.563 -4.011 1.00 97.75 226 VAL A CA 1
ATOM 1667 C C . VAL A 1 226 ? -3.106 -13.083 -3.757 1.00 97.75 226 VAL A C 1
ATOM 1669 O O . VAL A 1 226 ? -2.412 -12.246 -4.322 1.00 97.75 226 VAL A O 1
ATOM 1672 N N . HIS A 1 227 ? -4.081 -12.746 -2.913 1.00 97.00 227 HIS A N 1
ATOM 1673 C CA . HIS A 1 227 ? -4.234 -11.393 -2.382 1.00 97.00 227 HIS A CA 1
ATOM 1674 C C . HIS A 1 227 ? -3.197 -11.219 -1.281 1.00 97.00 227 HIS A C 1
ATOM 1676 O O . HIS A 1 227 ? -3.332 -11.812 -0.209 1.00 97.00 227 HIS A O 1
ATOM 1682 N N . SER A 1 228 ? -2.138 -10.470 -1.563 1.00 95.25 228 SER A N 1
ATOM 1683 C CA . SER A 1 228 ? -0.990 -10.315 -0.668 1.00 95.25 228 SER A CA 1
ATOM 1684 C C . SER A 1 228 ? -1.008 -8.961 0.041 1.00 95.25 228 SER A C 1
ATOM 1686 O O . SER A 1 228 ? 0.012 -8.284 0.108 1.00 95.25 228 SER A O 1
ATOM 1688 N N . VAL A 1 229 ? -2.186 -8.551 0.508 1.00 93.94 229 VAL A N 1
ATOM 1689 C CA . VAL A 1 229 ? -2.454 -7.319 1.263 1.00 93.94 229 VAL A CA 1
ATOM 1690 C C . VAL A 1 229 ? -3.729 -7.514 2.094 1.00 93.94 229 VAL A C 1
ATOM 1692 O O . VAL A 1 229 ? -4.560 -8.361 1.750 1.00 93.94 229 VAL A O 1
ATOM 1695 N N . LEU A 1 230 ? -3.884 -6.751 3.182 1.00 94.62 230 LEU A N 1
ATOM 1696 C CA . LEU A 1 230 ? -5.106 -6.682 3.991 1.00 94.62 230 LEU A CA 1
ATOM 1697 C C . LEU A 1 230 ? -6.371 -6.567 3.137 1.00 94.62 230 LEU A C 1
ATOM 1699 O O . LEU A 1 230 ? -6.372 -5.952 2.071 1.00 94.62 230 LEU A O 1
ATOM 1703 N N . ASN A 1 231 ? -7.451 -7.202 3.595 1.00 95.69 231 ASN A N 1
ATOM 1704 C CA . ASN A 1 231 ? -8.723 -7.206 2.877 1.00 95.69 231 ASN A CA 1
ATOM 1705 C C . ASN A 1 231 ? -9.895 -7.650 3.759 1.00 95.69 231 ASN A C 1
ATOM 1707 O O . ASN A 1 231 ? -9.748 -8.346 4.768 1.00 95.69 231 ASN A O 1
ATOM 1711 N N . GLU A 1 232 ? -11.099 -7.298 3.327 1.00 94.88 232 GLU A N 1
ATOM 1712 C CA . GLU A 1 232 ? -12.369 -7.498 4.025 1.00 94.88 232 GLU A CA 1
ATOM 1713 C C . GLU A 1 232 ? -12.780 -8.970 4.197 1.00 94.88 232 GLU A C 1
ATOM 1715 O O . GLU A 1 232 ? -13.711 -9.276 4.943 1.00 94.88 232 GLU A O 1
ATOM 1720 N N . GLY A 1 233 ? -12.067 -9.895 3.549 1.00 91.44 233 GLY A N 1
ATOM 1721 C CA . GLY A 1 233 ? -12.374 -11.320 3.543 1.00 91.44 233 GLY A CA 1
ATOM 1722 C C . GLY A 1 233 ? -13.248 -11.703 2.353 1.00 91.44 233 GLY A C 1
ATOM 1723 O O . GLY A 1 233 ? -13.053 -11.220 1.242 1.00 91.44 233 GLY A O 1
ATOM 1724 N N . GLY A 1 234 ? -14.176 -12.634 2.565 1.00 86.44 234 GLY A N 1
ATOM 1725 C CA . GLY A 1 234 ? -15.076 -13.135 1.527 1.00 86.44 234 GLY A CA 1
ATOM 1726 C C . GLY A 1 234 ? -14.953 -14.640 1.301 1.00 86.44 234 GLY A C 1
ATOM 1727 O O . GLY A 1 234 ? -14.406 -15.369 2.128 1.00 86.44 234 GLY A O 1
ATOM 1728 N N . GLY A 1 235 ? -15.515 -15.109 0.184 1.00 81.00 235 GLY A N 1
ATOM 1729 C CA . GLY A 1 235 ? -15.568 -16.533 -0.146 1.00 81.00 235 GLY A CA 1
ATOM 1730 C C . GLY A 1 235 ? -14.183 -17.174 -0.262 1.00 81.00 235 GLY A C 1
ATOM 1731 O O . GLY A 1 235 ? -13.236 -16.557 -0.756 1.00 81.00 235 GLY A O 1
ATOM 1732 N N . THR A 1 236 ? -14.080 -18.428 0.174 1.00 80.62 236 THR A N 1
ATOM 1733 C CA . THR A 1 236 ? -12.861 -19.230 0.053 1.00 80.62 236 THR A CA 1
ATOM 1734 C C . THR A 1 236 ? -12.802 -19.914 -1.313 1.00 80.62 236 THR A C 1
ATOM 1736 O O . THR A 1 236 ? -13.814 -20.358 -1.855 1.00 80.62 236 THR A O 1
ATOM 1739 N N . SER A 1 237 ? -11.603 -20.007 -1.887 1.00 89.00 237 SER A N 1
ATOM 1740 C CA . SER A 1 237 ? -11.343 -20.765 -3.112 1.00 89.00 237 SER A CA 1
ATOM 1741 C C . SER A 1 237 ? -9.989 -21.459 -2.998 1.00 89.00 237 SER A C 1
ATOM 1743 O O . SER A 1 237 ? -9.038 -20.849 -2.511 1.00 89.00 237 SER A O 1
ATOM 1745 N N . PRO A 1 238 ? -9.841 -22.706 -3.475 1.00 91.50 238 PRO A N 1
ATOM 1746 C CA . PRO A 1 238 ? -8.541 -23.363 -3.495 1.00 91.50 238 PRO A CA 1
ATOM 1747 C C . PRO A 1 238 ? -7.548 -22.674 -4.440 1.00 91.50 238 PRO A C 1
ATOM 1749 O O . PRO A 1 238 ? -6.354 -22.823 -4.239 1.00 91.50 238 PRO A O 1
ATOM 1752 N N . THR A 1 239 ? -8.009 -21.913 -5.438 1.00 95.38 239 THR A N 1
ATOM 1753 C CA . THR A 1 239 ? -7.152 -21.176 -6.387 1.00 95.38 239 THR A CA 1
ATOM 1754 C C . THR A 1 239 ? -7.085 -19.675 -6.105 1.00 95.38 239 THR A C 1
ATOM 1756 O O . THR A 1 239 ? -6.450 -18.947 -6.863 1.00 95.38 239 THR A O 1
ATOM 1759 N N . ALA A 1 240 ? -7.738 -19.195 -5.042 1.00 95.44 240 ALA A N 1
ATOM 1760 C CA . ALA A 1 240 ? -7.707 -17.789 -4.653 1.00 95.44 240 ALA A CA 1
ATOM 1761 C C . ALA A 1 240 ? -7.489 -17.672 -3.143 1.00 95.44 240 ALA A C 1
ATOM 1763 O O . ALA A 1 240 ? -8.395 -17.930 -2.349 1.00 95.44 240 ALA A O 1
ATOM 1764 N N . VAL A 1 241 ? -6.273 -17.299 -2.759 1.00 95.25 241 VAL A N 1
ATOM 1765 C CA . VAL A 1 241 ? -5.837 -17.187 -1.366 1.00 95.25 241 VAL A CA 1
ATOM 1766 C C . VAL A 1 241 ? -5.835 -15.722 -0.967 1.00 95.25 241 VAL A C 1
ATOM 1768 O O . VAL A 1 241 ? -5.449 -14.868 -1.757 1.00 95.25 241 VAL A O 1
ATOM 1771 N N . ARG A 1 242 ? -6.265 -15.426 0.258 1.00 94.56 242 ARG A N 1
ATOM 1772 C CA . ARG A 1 242 ? -6.245 -14.076 0.821 1.00 94.56 242 ARG A CA 1
ATOM 1773 C C . ARG A 1 242 ? -5.387 -14.077 2.071 1.00 94.56 242 ARG A C 1
ATOM 1775 O O . ARG A 1 242 ? -5.730 -14.768 3.031 1.00 94.56 242 ARG A O 1
ATOM 1782 N N . PHE A 1 243 ? -4.336 -13.281 2.061 1.00 93.94 243 PHE A N 1
ATOM 1783 C CA . PHE A 1 243 ? -3.505 -13.024 3.225 1.00 93.94 243 PHE A CA 1
ATOM 1784 C C . PHE A 1 243 ? -3.793 -11.648 3.817 1.00 93.94 243 PHE A C 1
ATOM 1786 O O . PHE A 1 243 ? -4.641 -10.922 3.299 1.00 93.94 243 PHE A O 1
ATOM 1793 N N . GLY A 1 244 ? -3.128 -11.340 4.924 1.00 92.00 244 GLY A N 1
ATOM 1794 C CA . GLY A 1 244 ? -3.236 -10.066 5.613 1.00 92.00 244 GLY A CA 1
ATOM 1795 C C . GLY A 1 244 ? -4.398 -9.990 6.602 1.00 92.00 244 GLY A C 1
ATOM 1796 O O . GLY A 1 244 ? -5.125 -10.949 6.888 1.00 92.00 244 GLY A O 1
ATOM 1797 N N . GLU A 1 245 ? -4.528 -8.798 7.151 1.00 93.25 245 GLU A N 1
ATOM 1798 C CA . GLU A 1 245 ? -5.403 -8.418 8.241 1.00 93.25 245 GLU A CA 1
ATOM 1799 C C . GLU A 1 245 ? -6.867 -8.341 7.798 1.00 93.25 245 GLU A C 1
ATOM 1801 O O . GLU A 1 245 ? -7.191 -8.135 6.624 1.00 93.25 245 GLU A O 1
ATOM 1806 N N . ARG A 1 246 ? -7.773 -8.500 8.772 1.00 94.88 246 ARG A N 1
ATOM 1807 C CA . ARG A 1 246 ? -9.226 -8.402 8.577 1.00 94.88 246 ARG A CA 1
ATOM 1808 C C . ARG A 1 246 ? -9.785 -7.213 9.348 1.00 94.88 246 ARG A C 1
ATOM 1810 O O . ARG A 1 246 ? -9.436 -7.078 10.524 1.00 94.88 246 ARG A O 1
ATOM 1817 N N . PRO A 1 247 ? -10.759 -6.464 8.790 1.00 96.81 247 PRO A N 1
ATOM 1818 C CA . PRO A 1 247 ? -11.328 -5.294 9.455 1.00 96.81 247 PRO A CA 1
ATOM 1819 C C . PRO A 1 247 ? -11.823 -5.584 10.863 1.00 96.81 247 PRO A C 1
ATOM 1821 O O . PRO A 1 247 ? -11.578 -4.814 11.780 1.00 96.81 247 PRO A O 1
ATOM 1824 N N . ARG A 1 248 ? -12.493 -6.727 11.064 1.00 96.12 248 ARG A N 1
ATOM 1825 C CA . ARG A 1 248 ? -13.005 -7.103 12.384 1.00 96.12 248 ARG A CA 1
ATOM 1826 C C . ARG A 1 248 ? -11.890 -7.186 13.431 1.00 96.12 248 ARG A C 1
ATOM 1828 O O . ARG A 1 248 ? -12.068 -6.624 14.502 1.00 96.12 248 ARG A O 1
ATOM 1835 N N . ALA A 1 249 ? -10.787 -7.865 13.120 1.00 95.94 249 ALA A N 1
ATOM 1836 C CA . ALA A 1 249 ? -9.677 -8.037 14.053 1.00 95.94 249 ALA A CA 1
ATOM 1837 C C . ALA A 1 249 ? -8.971 -6.700 14.325 1.00 95.94 249 ALA A C 1
ATOM 1839 O O . ALA A 1 249 ? -8.717 -6.368 15.480 1.00 95.94 249 ALA A O 1
ATOM 1840 N N . GLN A 1 250 ? -8.747 -5.888 13.283 1.00 97.69 250 GLN A N 1
ATOM 1841 C CA . GLN A 1 250 ? -8.180 -4.544 13.442 1.00 97.69 250 GLN A CA 1
ATOM 1842 C C . GLN A 1 250 ? -9.066 -3.673 14.344 1.00 97.69 250 GLN A C 1
ATOM 1844 O O . GLN A 1 250 ? -8.591 -3.058 15.293 1.00 97.69 250 GLN A O 1
ATOM 1849 N N . LEU A 1 251 ? -10.376 -3.660 14.097 1.00 98.06 251 LEU A N 1
ATOM 1850 C CA . LEU A 1 251 ? -11.329 -2.875 14.876 1.00 98.06 251 LEU A CA 1
ATOM 1851 C C . LEU A 1 251 ? -11.445 -3.363 16.322 1.00 98.06 251 LEU A C 1
ATOM 1853 O O . LEU A 1 251 ? -11.511 -2.538 17.229 1.00 98.06 251 LEU A O 1
ATOM 1857 N N . GLU A 1 252 ? -11.453 -4.677 16.557 1.00 96.88 252 GLU A N 1
ATOM 1858 C CA . GLU A 1 252 ? -11.459 -5.244 17.914 1.00 96.88 252 GLU A CA 1
ATOM 1859 C C . GLU A 1 252 ? -10.182 -4.856 18.686 1.00 96.88 252 GLU A C 1
ATOM 1861 O O . GLU A 1 252 ? -10.262 -4.588 19.884 1.00 96.88 252 GLU A O 1
ATOM 1866 N N . ALA A 1 253 ? -9.044 -4.708 17.997 1.00 96.81 253 ALA A N 1
ATOM 1867 C CA . ALA A 1 253 ? -7.798 -4.201 18.574 1.00 96.81 253 ALA A CA 1
ATOM 1868 C C . ALA A 1 253 ? -7.804 -2.683 18.850 1.00 96.81 253 ALA A C 1
ATOM 1870 O O . ALA A 1 253 ? -7.099 -2.218 19.745 1.00 96.81 253 ALA A O 1
ATOM 1871 N N . LEU A 1 254 ? -8.573 -1.896 18.090 1.00 97.50 254 LEU A N 1
ATOM 1872 C CA . LEU A 1 254 ? -8.484 -0.430 18.093 1.00 97.50 254 LEU A CA 1
ATOM 1873 C C . LEU A 1 254 ? -9.602 0.269 18.867 1.00 97.50 254 LEU A C 1
ATOM 1875 O O . LEU A 1 254 ? -9.325 1.215 19.604 1.00 97.50 254 LEU A O 1
ATOM 1879 N N . VAL A 1 255 ? -10.857 -0.158 18.704 1.00 97.81 255 VAL A N 1
ATOM 1880 C CA . VAL A 1 255 ? -12.039 0.604 19.146 1.00 97.81 255 VAL A CA 1
ATOM 1881 C C . VAL A 1 255 ? -12.049 0.797 20.661 1.00 97.81 255 VAL A C 1
ATOM 1883 O O . VAL A 1 255 ? -12.068 1.933 21.133 1.00 97.81 255 VAL A O 1
ATOM 1886 N N . GLY A 1 256 ? -11.983 -0.298 21.424 1.00 95.38 256 GLY A N 1
ATOM 1887 C CA . GLY A 1 256 ? -12.014 -0.254 22.888 1.00 95.38 256 GLY A CA 1
ATOM 1888 C C . GLY A 1 256 ? -10.866 0.573 23.478 1.00 95.38 256 GLY A C 1
ATOM 1889 O O . GLY A 1 256 ? -11.130 1.528 24.213 1.00 95.38 256 GLY A O 1
ATOM 1890 N N . PRO A 1 257 ? -9.598 0.279 23.126 1.00 93.56 257 PRO A N 1
ATOM 1891 C CA . PRO A 1 257 ? -8.458 1.069 23.583 1.00 93.56 257 PRO A CA 1
ATOM 1892 C C . PRO A 1 257 ? -8.534 2.544 23.187 1.00 93.56 257 PRO A C 1
ATOM 1894 O O . PRO A 1 257 ? -8.159 3.397 23.986 1.00 93.56 257 PRO A O 1
ATOM 1897 N N . THR A 1 258 ? -9.037 2.868 21.992 1.00 95.50 258 THR A N 1
ATOM 1898 C CA . THR A 1 258 ? -9.195 4.265 21.559 1.00 95.50 258 THR A CA 1
ATOM 1899 C C . THR A 1 258 ? -10.210 4.989 22.435 1.00 95.50 258 THR A C 1
ATOM 1901 O O . THR A 1 258 ? -9.864 6.012 23.024 1.00 95.50 258 THR A O 1
ATOM 1904 N N . MET A 1 259 ? -11.405 4.419 22.620 1.00 97.12 259 MET A N 1
ATOM 1905 C CA . MET A 1 259 ? -12.442 4.993 23.487 1.00 97.12 259 MET A CA 1
ATOM 1906 C C . MET A 1 259 ? -11.964 5.155 24.936 1.00 97.12 259 MET A C 1
ATOM 1908 O O . MET A 1 259 ? -12.252 6.164 25.573 1.00 97.12 259 MET A O 1
ATOM 1912 N N . ALA A 1 260 ? -11.205 4.187 25.459 1.00 94.62 260 ALA A N 1
ATOM 1913 C CA . ALA A 1 260 ? -10.651 4.262 26.808 1.00 94.62 260 ALA A CA 1
ATOM 1914 C C . ALA A 1 260 ? -9.641 5.411 26.962 1.00 94.62 260 ALA A C 1
ATOM 1916 O O . ALA A 1 260 ? -9.650 6.100 27.978 1.00 94.62 260 ALA A O 1
ATOM 1917 N N . THR A 1 261 ? -8.787 5.632 25.957 1.00 92.38 261 THR A N 1
ATOM 1918 C CA . THR A 1 261 ? -7.767 6.693 25.998 1.00 92.38 261 THR A CA 1
ATOM 1919 C C . THR A 1 261 ? -8.320 8.094 25.752 1.00 92.38 261 THR A C 1
ATOM 1921 O O . THR A 1 261 ? -7.812 9.050 26.330 1.00 92.38 261 THR A O 1
ATOM 1924 N N . THR A 1 262 ? -9.339 8.238 24.902 1.00 93.69 262 THR A N 1
ATOM 1925 C CA . THR A 1 262 ? -9.862 9.555 24.500 1.00 93.69 262 THR A CA 1
ATOM 1926 C C . THR A 1 262 ? -11.116 9.961 25.269 1.00 93.69 262 THR A C 1
ATOM 1928 O O . THR A 1 262 ? -11.461 11.138 25.288 1.00 93.69 262 THR A O 1
ATOM 1931 N N . GLY A 1 263 ? -11.836 9.001 25.856 1.00 96.19 263 GLY A N 1
ATOM 1932 C CA . GLY A 1 263 ? -13.178 9.198 26.410 1.00 96.19 263 GLY A CA 1
ATOM 1933 C C . GLY A 1 263 ? -14.282 9.337 25.351 1.00 96.19 263 GLY A C 1
ATOM 1934 O O . GLY A 1 263 ? -15.461 9.323 25.707 1.00 96.19 263 GLY A O 1
ATOM 1935 N N . GLY A 1 264 ? -13.923 9.440 24.067 1.00 97.00 264 GLY A N 1
ATOM 1936 C CA . GLY A 1 264 ? -14.861 9.562 22.955 1.00 97.00 264 GLY A CA 1
ATOM 1937 C C . GLY A 1 264 ? -15.637 8.269 22.725 1.00 97.00 264 GLY A C 1
ATOM 1938 O O . GLY A 1 264 ? -15.102 7.174 22.907 1.00 97.00 264 GLY A O 1
ATOM 1939 N N . ARG A 1 265 ? -16.908 8.384 22.330 1.00 98.25 265 ARG A N 1
ATOM 1940 C CA . ARG A 1 265 ? -17.780 7.221 22.079 1.00 98.25 265 ARG A CA 1
ATOM 1941 C C . ARG A 1 265 ? -18.549 7.296 20.769 1.00 98.25 265 ARG A C 1
ATOM 1943 O O . ARG A 1 265 ? -19.050 6.267 20.322 1.00 98.25 265 ARG A O 1
ATOM 1950 N N . ARG A 1 266 ? -18.640 8.479 20.163 1.00 98.75 266 ARG A N 1
ATOM 1951 C CA . ARG A 1 266 ? -19.371 8.719 18.918 1.00 98.75 266 ARG A CA 1
ATOM 1952 C C . ARG A 1 266 ? -18.413 8.655 17.738 1.00 98.75 266 ARG A C 1
ATOM 1954 O O . ARG A 1 266 ? -17.492 9.464 17.643 1.00 98.75 266 ARG A O 1
ATOM 1961 N N . TRP A 1 267 ? -18.635 7.691 16.857 1.00 98.88 267 TRP A N 1
ATOM 1962 C CA . TRP A 1 267 ? -17.801 7.383 15.704 1.00 98.88 267 TRP A CA 1
ATOM 1963 C C . TRP A 1 267 ? -18.449 7.873 14.410 1.00 98.88 267 TRP A C 1
ATOM 1965 O O . TRP A 1 267 ? -19.611 7.568 14.136 1.00 98.88 267 TRP A O 1
ATOM 1975 N N . PHE A 1 268 ? -17.679 8.569 13.582 1.00 98.88 268 PHE A N 1
ATOM 1976 C CA . PHE A 1 268 ? -18.016 8.833 12.187 1.00 98.88 268 PHE A CA 1
ATOM 1977 C C . PHE A 1 268 ? -17.183 7.926 11.280 1.00 98.88 268 PHE A C 1
ATOM 1979 O O . PHE A 1 268 ? -15.980 7.783 11.490 1.00 98.88 268 PHE A O 1
ATOM 1986 N N . LEU A 1 269 ? -17.805 7.307 10.279 1.00 98.88 269 LEU A N 1
ATOM 1987 C CA . LEU A 1 269 ? -17.111 6.417 9.344 1.00 98.88 269 LEU A CA 1
ATOM 1988 C C . LEU A 1 269 ? -16.811 7.154 8.034 1.00 98.88 269 LEU A C 1
ATOM 1990 O O . LEU A 1 269 ? -17.709 7.757 7.447 1.00 98.88 269 LEU A O 1
ATOM 1994 N N . VAL A 1 270 ? -15.574 7.095 7.553 1.00 98.81 270 VAL A N 1
ATOM 1995 C CA . VAL A 1 270 ? -15.177 7.638 6.247 1.00 98.81 270 VAL A CA 1
ATOM 1996 C C . VAL A 1 270 ? -14.436 6.575 5.439 1.00 98.81 270 VAL A C 1
ATOM 1998 O O . VAL A 1 270 ? -13.658 5.795 5.987 1.00 98.81 270 VAL A O 1
ATOM 2001 N N . GLY A 1 271 ? -14.697 6.511 4.138 1.00 98.50 271 GLY A N 1
ATOM 2002 C CA . GLY A 1 271 ? -14.058 5.558 3.233 1.00 98.50 271 GLY A CA 1
ATOM 2003 C C . GLY A 1 271 ? -14.400 5.826 1.777 1.00 98.50 271 GLY A C 1
ATOM 2004 O O . GLY A 1 271 ? -15.227 6.691 1.484 1.00 98.50 271 GLY A O 1
ATOM 2005 N N . GLU A 1 272 ? -13.807 5.066 0.864 1.00 96.75 272 GLU A N 1
ATOM 2006 C CA . GLU A 1 272 ? -14.187 5.104 -0.543 1.00 96.75 272 GLU A CA 1
ATOM 2007 C C . GLU A 1 272 ? -15.366 4.169 -0.844 1.00 96.75 272 GLU A C 1
ATOM 2009 O O . GLU A 1 272 ? -15.567 3.145 -0.195 1.00 96.75 272 GLU A O 1
ATOM 2014 N N . ASP A 1 273 ? -16.160 4.475 -1.867 1.00 96.12 273 ASP A N 1
ATOM 2015 C CA . ASP A 1 273 ? -17.322 3.675 -2.262 1.00 96.12 273 ASP A CA 1
ATOM 2016 C C . ASP A 1 273 ? -16.916 2.406 -3.037 1.00 96.12 273 ASP A C 1
ATOM 2018 O O . ASP A 1 273 ? -17.107 2.279 -4.249 1.00 96.12 273 ASP A O 1
ATOM 2022 N N . TYR A 1 274 ? -16.302 1.453 -2.331 1.00 93.12 274 TYR A N 1
ATOM 2023 C CA . TYR A 1 274 ? -15.948 0.134 -2.852 1.00 93.12 274 TYR A CA 1
ATOM 2024 C C . TYR A 1 274 ? -15.890 -0.938 -1.753 1.00 93.12 274 TYR A C 1
ATOM 2026 O O . TYR A 1 274 ? -16.080 -0.682 -0.563 1.00 93.12 274 TYR A O 1
ATOM 2034 N N . VAL A 1 275 ? -15.677 -2.190 -2.170 1.00 94.19 275 VAL A N 1
ATOM 2035 C CA . VAL A 1 275 ? -15.884 -3.391 -1.341 1.00 94.19 275 VAL A CA 1
ATOM 2036 C C . VAL A 1 275 ? -15.142 -3.377 0.005 1.00 94.19 275 VAL A C 1
ATOM 2038 O O . VAL A 1 275 ? -15.687 -3.868 0.994 1.00 94.19 275 VAL A O 1
ATOM 2041 N N . TRP A 1 276 ? -13.946 -2.785 0.066 1.00 95.81 276 TRP A N 1
ATOM 2042 C CA . TRP A 1 276 ? -13.156 -2.682 1.294 1.00 95.81 276 TRP A CA 1
ATOM 2043 C C . TRP A 1 276 ? -13.872 -1.848 2.358 1.00 95.81 276 TRP A C 1
ATOM 2045 O O . TRP A 1 276 ? -14.196 -2.376 3.422 1.00 95.81 276 TRP A O 1
ATOM 2055 N N . SER A 1 277 ? -14.183 -0.584 2.066 1.00 97.81 277 SER A N 1
ATOM 2056 C CA . SER A 1 277 ? -14.809 0.330 3.025 1.00 97.81 277 SER A CA 1
ATOM 2057 C C . SER A 1 277 ? -16.205 -0.139 3.422 1.00 97.81 277 SER A C 1
ATOM 2059 O O . SER A 1 277 ? -16.547 -0.097 4.601 1.00 97.81 277 SER A O 1
ATOM 2061 N N . HIS A 1 278 ? -16.974 -0.726 2.496 1.00 97.44 278 HIS A N 1
ATOM 2062 C CA . HIS A 1 278 ? -18.240 -1.397 2.835 1.00 97.44 278 HIS A CA 1
ATOM 2063 C C . HIS A 1 278 ? -18.035 -2.526 3.859 1.00 97.44 278 HIS A C 1
ATOM 2065 O O . HIS A 1 278 ? -18.763 -2.621 4.853 1.00 97.44 278 HIS A O 1
ATOM 2071 N N . GLY A 1 279 ? -17.015 -3.367 3.661 1.00 97.62 279 GLY A N 1
ATOM 2072 C CA . GLY A 1 279 ? -16.643 -4.428 4.598 1.00 97.62 279 GLY A CA 1
ATOM 2073 C C . GLY A 1 279 ? -16.179 -3.896 5.958 1.00 97.62 279 GLY A C 1
ATOM 2074 O O . GLY A 1 279 ? -16.610 -4.403 7.002 1.00 97.62 279 GLY A O 1
ATOM 2075 N N . VAL A 1 280 ? -15.354 -2.845 5.958 1.00 98.50 280 VAL A N 1
ATOM 2076 C CA . VAL A 1 280 ? -14.882 -2.161 7.168 1.00 98.50 280 VAL A CA 1
ATOM 2077 C C . VAL A 1 280 ? -16.049 -1.564 7.936 1.00 98.50 280 VAL A C 1
ATOM 2079 O O . VAL A 1 280 ? -16.209 -1.853 9.119 1.00 98.50 280 VAL A O 1
ATOM 2082 N N . HIS A 1 281 ? -16.905 -0.786 7.282 1.00 98.62 281 HIS A N 1
ATOM 2083 C CA . HIS A 1 281 ? -18.005 -0.089 7.933 1.00 98.62 281 HIS A CA 1
ATOM 2084 C C . HIS A 1 281 ? -19.068 -1.066 8.463 1.00 98.62 281 HIS A C 1
ATOM 2086 O O . HIS A 1 281 ? -19.675 -0.828 9.513 1.00 98.62 281 HIS A O 1
ATOM 2092 N N . ALA A 1 282 ? -19.278 -2.204 7.792 1.00 98.25 282 ALA A N 1
ATOM 2093 C CA . ALA A 1 282 ? -20.127 -3.278 8.303 1.00 98.25 282 ALA A CA 1
ATOM 2094 C C . ALA A 1 282 ? -19.536 -3.937 9.564 1.00 98.25 282 ALA A C 1
ATOM 2096 O O . ALA A 1 282 ? -20.272 -4.280 10.494 1.00 98.25 282 ALA A O 1
ATOM 2097 N N . ALA A 1 283 ? -18.214 -4.128 9.618 1.00 98.31 283 ALA A N 1
ATOM 2098 C CA . ALA A 1 283 ? -17.537 -4.611 10.818 1.00 98.31 283 ALA A CA 1
ATOM 2099 C C . ALA A 1 283 ? -17.562 -3.563 11.944 1.00 98.31 283 ALA A C 1
ATOM 2101 O O . ALA A 1 283 ? -17.869 -3.919 13.082 1.00 98.31 283 ALA A O 1
ATOM 2102 N N . ALA A 1 284 ? -17.330 -2.290 11.616 1.00 98.69 284 ALA A N 1
ATOM 2103 C CA . ALA A 1 284 ? -17.290 -1.165 12.544 1.00 98.69 284 ALA A CA 1
ATOM 2104 C C . ALA A 1 284 ? -18.589 -1.032 13.326 1.00 98.69 284 ALA A C 1
ATOM 2106 O O . ALA A 1 284 ? -18.548 -1.079 14.549 1.00 98.69 284 ALA A O 1
ATOM 2107 N N . ARG A 1 285 ? -19.745 -1.004 12.648 1.00 98.62 285 ARG A N 1
ATOM 2108 C CA . ARG A 1 285 ? -21.060 -0.932 13.311 1.00 98.62 285 ARG A CA 1
ATOM 2109 C C . ARG A 1 285 ? -21.231 -2.001 14.392 1.00 98.62 285 ARG A C 1
ATOM 2111 O O . ARG A 1 285 ? -21.706 -1.704 15.477 1.00 98.62 285 ARG A O 1
ATOM 2118 N N . ARG A 1 286 ? -20.786 -3.235 14.127 1.00 98.19 286 ARG A N 1
ATOM 2119 C CA . ARG A 1 286 ? -20.872 -4.344 15.093 1.00 98.19 286 ARG A CA 1
ATOM 2120 C C . ARG A 1 286 ? -19.836 -4.268 16.210 1.00 98.19 286 ARG A C 1
ATOM 2122 O O . ARG A 1 286 ? -20.087 -4.789 17.289 1.00 98.19 286 ARG A O 1
ATOM 2129 N N . VAL A 1 287 ? -18.627 -3.783 15.936 1.00 98.56 287 VAL A N 1
ATOM 2130 C CA . VAL A 1 287 ? -17.550 -3.716 16.941 1.00 98.56 287 VAL A CA 1
ATOM 2131 C C . VAL A 1 287 ? -17.753 -2.514 17.862 1.00 98.56 287 VAL A C 1
ATOM 2133 O O . VAL A 1 287 ? -17.650 -2.673 19.073 1.00 98.56 287 VAL A O 1
ATOM 2136 N N . VAL A 1 288 ? -18.094 -1.354 17.298 1.00 98.69 288 VAL A N 1
ATOM 2137 C CA . VAL A 1 288 ? -18.385 -0.113 18.026 1.00 98.69 288 VAL A CA 1
ATOM 2138 C C . VAL A 1 288 ? -19.552 -0.307 18.988 1.00 98.69 288 VAL A C 1
ATOM 2140 O O . VAL A 1 288 ? -19.390 -0.045 20.176 1.00 98.69 288 VAL A O 1
ATOM 2143 N N . ASP A 1 289 ? -20.670 -0.864 18.515 1.00 98.31 289 ASP A N 1
ATOM 2144 C CA . ASP A 1 289 ? -21.839 -1.157 19.354 1.00 98.31 289 ASP A CA 1
ATOM 2145 C C . ASP A 1 289 ? -21.492 -2.109 20.514 1.00 98.31 289 ASP A C 1
ATOM 2147 O O . ASP A 1 289 ? -21.727 -1.802 21.683 1.00 98.31 289 ASP A O 1
ATOM 2151 N N . ARG A 1 290 ? -20.796 -3.221 20.224 1.00 98.19 290 ARG A N 1
ATOM 2152 C CA . ARG A 1 290 ? -20.335 -4.171 21.256 1.00 98.19 290 ARG A CA 1
ATOM 2153 C C . ARG A 1 290 ? -19.388 -3.551 22.285 1.00 98.19 290 ARG A C 1
ATOM 2155 O O . ARG A 1 290 ? -19.354 -4.017 23.421 1.00 98.19 290 ARG A O 1
ATOM 2162 N N . ALA A 1 291 ? -18.610 -2.544 21.896 1.00 97.88 291 ALA A N 1
ATOM 2163 C CA . ALA A 1 291 ? -17.709 -1.814 22.785 1.00 97.88 291 ALA A CA 1
ATOM 2164 C C . ALA A 1 291 ? -18.413 -0.680 23.564 1.00 97.88 291 ALA A C 1
ATOM 2166 O O . ALA A 1 291 ? -17.766 0.002 24.359 1.00 97.88 291 ALA A O 1
ATOM 2167 N N . GLY A 1 292 ? -19.721 -0.476 23.362 1.00 98.06 292 GLY A N 1
ATOM 2168 C CA . GLY A 1 292 ? -20.504 0.578 24.011 1.00 98.06 292 GLY A CA 1
ATOM 2169 C C . GLY A 1 292 ? -20.309 1.970 23.402 1.00 98.06 292 GLY A C 1
ATOM 2170 O O . GLY A 1 292 ? -20.500 2.972 24.098 1.00 98.06 292 GLY A O 1
ATOM 2171 N N . GLY A 1 293 ? -19.870 2.035 22.143 1.00 98.44 293 GLY A N 1
ATOM 2172 C CA . GLY A 1 293 ? -19.843 3.248 21.331 1.00 98.44 293 GLY A CA 1
ATOM 2173 C C . GLY A 1 293 ? -21.043 3.324 20.386 1.00 98.44 293 GLY A C 1
ATOM 2174 O O . GLY A 1 293 ? -21.834 2.392 20.280 1.00 98.44 293 GLY A O 1
ATOM 2175 N N . GLU A 1 294 ? -21.149 4.428 19.657 1.00 98.62 294 GLU A N 1
ATOM 2176 C CA . GLU A 1 294 ? -22.237 4.694 18.715 1.00 98.62 294 GLU A CA 1
ATOM 2177 C C . GLU A 1 294 ? -21.668 5.181 17.381 1.00 98.62 294 GLU A C 1
ATOM 2179 O O . GLU A 1 294 ? -20.750 5.997 17.365 1.00 98.62 294 GLU A O 1
ATOM 2184 N N . VAL A 1 295 ? -22.214 4.709 16.258 1.00 98.81 295 VAL A N 1
ATOM 2185 C CA . VAL A 1 295 ? -21.907 5.276 14.937 1.00 98.81 295 VAL A CA 1
ATOM 2186 C C . VAL A 1 295 ? -22.915 6.382 14.635 1.00 98.81 295 VAL A C 1
ATOM 2188 O O . VAL A 1 295 ? -24.094 6.096 14.442 1.00 98.81 295 VAL A O 1
ATOM 2191 N N . VAL A 1 296 ? -22.447 7.628 14.568 1.00 98.69 296 VAL A N 1
ATOM 2192 C CA . VAL A 1 296 ? -23.294 8.830 14.419 1.00 98.69 296 VAL A CA 1
ATOM 2193 C C . VAL A 1 296 ? -23.360 9.365 12.988 1.00 98.69 296 VAL A C 1
ATOM 2195 O O . VAL A 1 296 ? -24.139 10.267 12.690 1.00 98.69 296 VAL A O 1
ATOM 2198 N N . GLY A 1 297 ? -22.553 8.816 12.081 1.00 98.56 297 GLY A N 1
ATOM 2199 C CA . GLY A 1 297 ? -22.556 9.208 10.679 1.00 98.56 297 GLY A CA 1
ATOM 2200 C C . GLY A 1 297 ? -21.603 8.379 9.830 1.00 98.56 297 GLY A C 1
ATOM 2201 O O . GLY A 1 297 ? -20.742 7.659 10.338 1.00 98.56 297 GLY A O 1
ATOM 2202 N N . GLU A 1 298 ? -21.782 8.478 8.518 1.00 98.56 298 GLU A N 1
ATOM 2203 C CA . GLU A 1 298 ? -20.945 7.820 7.522 1.00 98.56 298 GLU A CA 1
ATOM 2204 C C . GLU A 1 298 ? -20.831 8.701 6.277 1.00 98.56 298 GLU A C 1
ATOM 2206 O O . GLU A 1 298 ? -21.760 9.427 5.913 1.00 98.56 298 GLU A O 1
ATOM 2211 N N . SER A 1 299 ? -19.686 8.619 5.611 1.00 98.56 299 SER A N 1
ATOM 2212 C CA . SER A 1 299 ? -19.460 9.197 4.299 1.00 98.56 299 SER A CA 1
ATOM 2213 C C . SER A 1 299 ? -18.652 8.244 3.434 1.00 98.56 299 SER A C 1
ATOM 2215 O O . SER A 1 299 ? -17.556 7.848 3.820 1.00 98.56 299 SER A O 1
ATOM 2217 N N . LEU A 1 300 ? -19.162 7.960 2.238 1.00 98.50 300 LEU A N 1
ATOM 2218 C CA . LEU A 1 300 ? -18.411 7.288 1.185 1.00 98.50 300 LEU A CA 1
ATOM 2219 C C . LEU A 1 300 ? -18.107 8.276 0.056 1.00 98.50 300 LEU A C 1
ATOM 2221 O O . LEU A 1 300 ? -18.983 9.049 -0.340 1.00 98.50 300 LEU A O 1
ATOM 2225 N N . THR A 1 301 ? -16.871 8.275 -0.433 1.00 97.75 301 THR A N 1
ATOM 2226 C CA . THR A 1 301 ? -16.414 9.110 -1.557 1.00 97.75 301 THR A CA 1
ATOM 2227 C C . THR A 1 301 ? -15.929 8.243 -2.719 1.00 97.75 301 THR A C 1
ATOM 2229 O O . THR A 1 301 ? -15.563 7.092 -2.511 1.00 97.75 301 THR A O 1
ATOM 2232 N N . PRO A 1 302 ? -15.909 8.729 -3.968 1.00 94.94 302 PRO A N 1
ATOM 2233 C CA . PRO A 1 302 ? -15.216 8.017 -5.039 1.00 94.94 302 PRO A CA 1
ATOM 2234 C C . PRO A 1 302 ? -13.726 7.833 -4.712 1.00 94.94 302 PRO A C 1
ATOM 2236 O O . PRO A 1 302 ? -13.132 8.697 -4.073 1.00 94.94 302 PRO A O 1
ATOM 2239 N N . LEU A 1 303 ? -13.118 6.745 -5.182 1.00 90.12 303 LEU A N 1
ATOM 2240 C CA . LEU A 1 303 ? -11.667 6.560 -5.098 1.00 90.12 303 LEU A CA 1
ATOM 2241 C C . LEU A 1 303 ? -10.941 7.615 -5.948 1.00 90.12 303 LEU A C 1
ATOM 2243 O O . LEU A 1 303 ? -11.345 7.865 -7.088 1.00 90.12 303 LEU A O 1
ATOM 2247 N N . GLY A 1 304 ? -9.876 8.211 -5.413 1.00 88.19 304 GLY A N 1
ATOM 2248 C CA . GLY A 1 304 ? -9.179 9.342 -6.030 1.00 88.19 304 GLY A CA 1
ATOM 2249 C C . GLY A 1 304 ? -9.784 10.697 -5.653 1.00 88.19 304 GLY A C 1
ATOM 2250 O O . GLY A 1 304 ? -9.651 11.664 -6.410 1.00 88.19 304 GLY A O 1
ATOM 2251 N N . THR A 1 305 ? -10.497 10.783 -4.527 1.00 91.25 305 THR A N 1
ATOM 2252 C CA . THR A 1 305 ? -11.042 12.047 -4.024 1.00 91.25 305 THR A CA 1
ATOM 2253 C C . THR A 1 305 ? -9.921 12.905 -3.447 1.00 91.25 305 THR A C 1
ATOM 2255 O O . THR A 1 305 ? -9.268 12.533 -2.482 1.00 91.25 305 THR A O 1
ATOM 2258 N N . GLY A 1 306 ? -9.722 14.094 -4.022 1.00 89.56 306 GLY A N 1
ATOM 2259 C CA . GLY A 1 306 ? -8.730 15.064 -3.545 1.00 89.56 306 GLY A CA 1
ATOM 2260 C C . GLY A 1 306 ? -9.286 16.183 -2.659 1.00 89.56 306 GLY A C 1
ATOM 2261 O O . GLY A 1 306 ? -8.506 16.867 -2.007 1.00 89.56 306 GLY A O 1
ATOM 2262 N N . ASP A 1 307 ? -10.604 16.402 -2.623 1.00 93.88 307 ASP A N 1
ATOM 2263 C CA . ASP A 1 307 ? -11.253 17.441 -1.807 1.00 93.88 307 ASP A CA 1
ATOM 2264 C C . ASP A 1 307 ? -12.244 16.802 -0.830 1.00 93.88 307 ASP A C 1
ATOM 2266 O O . ASP A 1 307 ? -13.287 16.272 -1.222 1.00 93.88 307 ASP A O 1
ATOM 2270 N N . PHE A 1 308 ? -11.915 16.876 0.459 1.00 97.75 308 PHE A N 1
ATOM 2271 C CA . PHE A 1 308 ? -12.702 16.315 1.550 1.00 97.75 308 PHE A CA 1
ATOM 2272 C C . PHE A 1 308 ? -13.506 17.371 2.312 1.00 97.75 308 PHE A C 1
ATOM 2274 O O . PHE A 1 308 ? -14.149 17.034 3.306 1.00 97.75 308 PHE A O 1
ATOM 2281 N N . THR A 1 309 ? -13.559 18.627 1.852 1.00 97.56 309 THR A N 1
ATOM 2282 C CA . THR A 1 309 ? -14.225 19.742 2.554 1.00 97.56 309 THR A CA 1
ATOM 2283 C C . THR A 1 309 ? -15.645 19.388 3.007 1.00 97.56 309 THR A C 1
ATOM 2285 O O . THR A 1 309 ? -16.009 19.589 4.167 1.00 97.56 309 THR A O 1
ATOM 2288 N N . ALA A 1 310 ? -16.444 18.786 2.122 1.00 97.69 310 ALA A N 1
ATOM 2289 C CA . ALA A 1 310 ? -17.813 18.382 2.441 1.00 97.69 310 ALA A CA 1
ATOM 2290 C C . ALA A 1 310 ? -17.889 17.227 3.460 1.00 97.69 310 ALA A C 1
ATOM 2292 O O . ALA A 1 310 ? -18.842 17.154 4.237 1.00 97.69 310 ALA A O 1
ATOM 2293 N N . VAL A 1 311 ? -16.912 16.315 3.454 1.00 98.44 311 VAL A N 1
ATOM 2294 C CA . VAL A 1 311 ? -16.807 15.224 4.436 1.00 98.44 311 VAL A CA 1
ATOM 2295 C C . VAL A 1 311 ? -16.460 15.795 5.808 1.00 98.44 311 VAL A C 1
ATOM 2297 O O . VAL A 1 311 ? -17.127 15.467 6.787 1.00 98.44 311 VAL A O 1
ATOM 2300 N N . LEU A 1 312 ? -15.478 16.698 5.872 1.00 98.38 312 LEU A N 1
ATOM 2301 C CA . LEU A 1 312 ? -15.060 17.359 7.110 1.00 98.38 312 LEU A CA 1
ATOM 2302 C C . LEU A 1 312 ? -16.218 18.125 7.756 1.00 98.38 312 LEU A C 1
ATOM 2304 O O . LEU A 1 312 ? -16.414 18.037 8.967 1.00 98.38 312 LEU A O 1
ATOM 2308 N N . GLU A 1 313 ? -17.036 18.814 6.959 1.00 97.81 313 GLU A N 1
ATOM 2309 C CA . GLU A 1 313 ? -18.212 19.521 7.472 1.00 97.81 313 GLU A CA 1
ATOM 2310 C C . GLU A 1 313 ? -19.275 18.572 8.044 1.00 97.81 313 GLU A C 1
ATOM 2312 O O . GLU A 1 313 ? -19.856 18.836 9.102 1.00 97.81 313 GLU A O 1
ATOM 2317 N N . ARG A 1 314 ? -19.491 17.412 7.409 1.00 98.38 314 ARG A N 1
ATOM 2318 C CA . ARG A 1 314 ? -20.364 16.370 7.972 1.00 98.38 314 ARG A CA 1
ATOM 2319 C C . ARG A 1 314 ? -19.825 15.823 9.289 1.00 98.38 314 ARG A C 1
ATOM 2321 O O . ARG A 1 314 ? -20.604 15.630 10.216 1.00 98.38 314 ARG A O 1
ATOM 2328 N N . ILE A 1 315 ? -18.512 15.616 9.402 1.00 98.50 315 ILE A N 1
ATOM 2329 C CA . ILE A 1 315 ? -17.904 15.164 10.660 1.00 98.50 315 ILE A CA 1
ATOM 2330 C C . ILE A 1 315 ? -18.147 16.207 11.759 1.00 98.50 315 ILE A C 1
ATOM 2332 O O . ILE A 1 315 ? -18.669 15.850 12.815 1.00 98.50 315 ILE A O 1
ATOM 2336 N N . ARG A 1 316 ? -17.876 17.495 11.499 1.00 96.38 316 ARG A N 1
ATOM 2337 C CA . ARG A 1 316 ? -18.099 18.578 12.478 1.00 96.38 316 ARG A CA 1
ATOM 2338 C C . ARG A 1 316 ? -19.539 18.648 12.971 1.00 96.38 316 ARG A C 1
ATOM 2340 O O . ARG A 1 316 ? -19.778 18.778 14.169 1.00 96.38 316 ARG A O 1
ATOM 2347 N N . THR A 1 317 ? -20.495 18.559 12.052 1.00 97.00 317 THR A N 1
ATOM 2348 C CA . THR A 1 317 ? -21.925 18.696 12.367 1.00 97.00 317 THR A CA 1
ATOM 2349 C C . THR A 1 317 ? -22.543 17.425 12.953 1.00 97.00 317 THR A C 1
ATOM 2351 O O . THR A 1 317 ? -23.566 17.512 13.628 1.00 97.00 317 THR A O 1
ATOM 2354 N N . SER A 1 318 ? -21.911 16.258 12.773 1.00 98.06 318 SER A N 1
ATOM 2355 C CA . SER A 1 318 ? -22.366 14.986 13.361 1.00 98.06 318 SER A CA 1
ATOM 2356 C C . SER A 1 318 ? -22.188 14.902 14.880 1.00 98.06 318 SER A C 1
ATOM 2358 O O . SER A 1 318 ? -22.813 14.068 15.533 1.00 98.06 318 SER A O 1
ATOM 2360 N N . GLY A 1 319 ? -21.311 15.737 15.448 1.00 95.88 319 GLY A N 1
ATOM 2361 C CA . GLY A 1 319 ? -20.905 15.636 16.846 1.00 95.88 319 GLY A CA 1
ATOM 2362 C C . GLY A 1 319 ? -20.038 14.411 17.147 1.00 95.88 319 GLY A C 1
ATOM 2363 O O . GLY A 1 319 ? -19.991 13.994 18.296 1.00 95.88 319 GLY A O 1
ATOM 2364 N N . ALA A 1 320 ? -19.384 13.801 16.160 1.00 98.38 320 ALA A N 1
ATOM 2365 C CA . ALA A 1 320 ? -18.466 12.696 16.408 1.00 98.38 320 ALA A CA 1
ATOM 2366 C C . ALA A 1 320 ? -17.279 13.115 17.293 1.00 98.38 320 ALA A C 1
ATOM 2368 O O . ALA A 1 320 ? -16.752 14.217 17.167 1.00 98.38 320 ALA A O 1
ATOM 2369 N N . ASP A 1 321 ? -16.844 12.201 18.159 1.00 97.94 321 ASP A N 1
ATOM 2370 C CA . ASP A 1 321 ? -15.616 12.337 18.952 1.00 97.94 321 ASP A CA 1
ATOM 2371 C C . ASP A 1 321 ? -14.434 11.651 18.240 1.00 97.94 321 ASP A C 1
ATOM 2373 O O . ASP A 1 321 ? -13.266 11.993 18.435 1.00 97.94 321 ASP A O 1
ATOM 2377 N N . LEU A 1 322 ? -14.752 10.633 17.436 1.00 98.69 322 LEU A N 1
ATOM 2378 C CA . LEU A 1 322 ? -13.811 9.731 16.790 1.00 98.69 322 LEU A CA 1
ATOM 2379 C C . LEU A 1 322 ? -14.174 9.556 15.315 1.00 98.69 322 LEU A C 1
ATOM 2381 O O . LEU A 1 322 ? -15.349 9.472 14.958 1.00 98.69 322 LEU A O 1
ATOM 2385 N N . VAL A 1 323 ? -13.162 9.436 14.466 1.00 98.69 323 VAL A N 1
ATOM 2386 C CA . VAL A 1 323 ? -13.313 9.040 13.063 1.00 98.69 323 VAL A CA 1
ATOM 2387 C C . VAL A 1 323 ? -12.673 7.674 12.866 1.00 98.69 323 VAL A C 1
ATOM 2389 O O . VAL A 1 323 ? -11.555 7.428 13.316 1.00 98.69 323 VAL A O 1
ATOM 2392 N N . LEU A 1 324 ? -13.385 6.784 12.180 1.00 98.88 324 LEU A N 1
ATOM 2393 C CA . LEU A 1 324 ? -12.798 5.597 11.575 1.00 98.88 324 LEU A CA 1
ATOM 2394 C C . LEU A 1 324 ? -12.583 5.878 10.087 1.00 98.88 324 LEU A C 1
ATOM 2396 O O . LEU A 1 324 ? -13.564 5.971 9.348 1.00 98.88 324 LEU A O 1
ATOM 2400 N N . SER A 1 325 ? -11.325 5.965 9.664 1.00 98.69 325 SER A N 1
ATOM 2401 C CA . SER A 1 325 ? -10.958 6.007 8.255 1.00 98.69 325 SER A CA 1
ATOM 2402 C C . SER A 1 325 ? -10.693 4.607 7.709 1.00 98.69 325 SER A C 1
ATOM 2404 O O . SER A 1 325 ? -9.918 3.815 8.257 1.00 98.69 325 SER A O 1
ATOM 2406 N N . SER A 1 326 ? -11.366 4.309 6.604 1.00 98.38 326 SER A N 1
ATOM 2407 C CA . SER A 1 326 ? -11.080 3.188 5.716 1.00 98.38 326 SER A CA 1
ATOM 2408 C C . SER A 1 326 ? -10.548 3.648 4.358 1.00 98.38 326 SER A C 1
ATOM 2410 O O . SER A 1 326 ? -10.482 2.814 3.455 1.00 98.38 326 SER A O 1
ATOM 2412 N N . LEU A 1 327 ? -10.178 4.933 4.243 1.00 97.88 327 LEU A N 1
ATOM 2413 C CA . LEU A 1 327 ? -9.521 5.487 3.063 1.00 97.88 327 LEU A CA 1
ATOM 2414 C C . LEU A 1 327 ? -8.147 4.840 2.847 1.00 97.88 327 LEU A C 1
ATOM 2416 O O . LEU A 1 327 ? -7.533 4.317 3.784 1.00 97.88 327 LEU A O 1
ATOM 2420 N N . ILE A 1 328 ? -7.669 4.874 1.607 1.00 93.69 328 ILE A N 1
ATOM 2421 C CA . ILE A 1 328 ? -6.391 4.307 1.191 1.00 93.69 328 ILE A CA 1
ATOM 2422 C C . ILE A 1 328 ? -5.549 5.318 0.406 1.00 93.69 328 ILE A C 1
ATOM 2424 O O . ILE A 1 328 ? -6.044 6.192 -0.298 1.00 93.69 328 ILE A O 1
ATOM 2428 N N . GLY A 1 329 ? -4.235 5.153 0.493 1.00 90.25 329 GLY A N 1
ATOM 2429 C CA . GLY A 1 329 ? -3.238 5.808 -0.337 1.00 90.25 329 GLY A CA 1
ATOM 2430 C C . GLY A 1 329 ? -3.354 7.328 -0.315 1.00 90.25 329 GLY A C 1
ATOM 2431 O O . GLY A 1 329 ? -3.364 7.946 0.750 1.00 90.25 329 GLY A O 1
ATOM 2432 N N . ALA A 1 330 ? -3.413 7.928 -1.502 1.00 89.56 330 ALA A N 1
ATOM 2433 C CA . ALA A 1 330 ? -3.473 9.376 -1.673 1.00 89.56 330 ALA A CA 1
ATOM 2434 C C . ALA A 1 330 ? -4.730 10.014 -1.046 1.00 89.56 330 ALA A C 1
ATOM 2436 O O . ALA A 1 330 ? -4.650 11.133 -0.536 1.00 89.56 330 ALA A O 1
ATOM 2437 N N . ASP A 1 331 ? -5.862 9.304 -1.026 1.00 94.38 331 ASP A N 1
ATOM 2438 C CA . ASP A 1 331 ? -7.122 9.790 -0.454 1.00 94.38 331 ASP A CA 1
ATOM 2439 C C . ASP A 1 331 ? -7.003 9.939 1.073 1.00 94.38 331 ASP A C 1
ATOM 2441 O O . ASP A 1 331 ? -7.371 10.978 1.624 1.00 94.38 331 ASP A O 1
ATOM 2445 N N . GLU A 1 332 ? -6.400 8.956 1.755 1.00 97.06 332 GLU A N 1
ATOM 2446 C CA . GLU A 1 332 ? -6.091 9.041 3.192 1.00 97.06 332 GLU A CA 1
ATOM 2447 C C . GLU A 1 332 ? -5.119 10.195 3.479 1.00 97.06 332 GLU A C 1
ATOM 2449 O O . GLU A 1 332 ? -5.347 10.983 4.397 1.00 97.06 332 GLU A O 1
ATOM 2454 N N . VAL A 1 333 ? -4.071 10.357 2.658 1.00 93.88 333 VAL A N 1
ATOM 2455 C CA . VAL A 1 333 ? -3.116 11.473 2.787 1.00 93.88 333 VAL A CA 1
ATOM 2456 C C . VAL A 1 333 ? -3.832 12.823 2.694 1.00 93.88 333 VAL A C 1
ATOM 2458 O O . VAL A 1 333 ? -3.616 13.704 3.532 1.00 93.88 333 VAL A O 1
ATOM 2461 N N . ALA A 1 334 ? -4.686 13.000 1.685 1.00 93.38 334 ALA A N 1
ATOM 2462 C CA . ALA A 1 334 ? -5.422 14.238 1.469 1.00 93.38 334 ALA A CA 1
ATOM 2463 C C . ALA A 1 334 ? -6.421 14.518 2.603 1.00 93.38 334 ALA A C 1
ATOM 2465 O O . ALA A 1 334 ? -6.481 15.650 3.094 1.00 93.38 334 ALA A O 1
ATOM 2466 N N . PHE A 1 335 ? -7.160 13.501 3.054 1.00 98.00 335 PHE A N 1
ATOM 2467 C CA . PHE A 1 335 ? -8.124 13.618 4.145 1.00 98.00 335 PHE A CA 1
ATOM 2468 C C . PHE A 1 335 ? -7.459 14.028 5.466 1.00 98.00 335 PHE A C 1
ATOM 2470 O O . PHE A 1 335 ? -7.925 14.965 6.123 1.00 98.00 335 PHE A O 1
ATOM 2477 N N . GLU A 1 336 ? -6.339 13.404 5.832 1.00 97.88 336 GLU A N 1
ATOM 2478 C CA . GLU A 1 336 ? -5.617 13.681 7.080 1.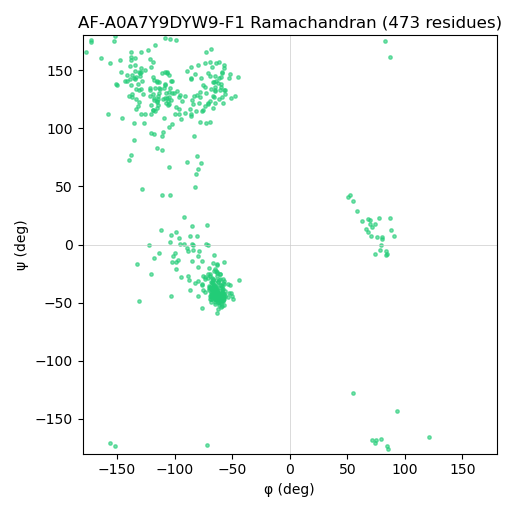00 97.88 336 GLU A CA 1
ATOM 2479 C C . GLU A 1 336 ? -4.994 15.078 7.091 1.00 97.88 336 GLU A C 1
ATOM 2481 O O . GLU A 1 336 ? -5.117 15.803 8.086 1.00 97.88 336 GLU A O 1
ATOM 2486 N N . ARG A 1 337 ? -4.407 15.506 5.969 1.00 95.12 337 ARG A N 1
ATOM 2487 C CA . ARG A 1 337 ? -3.851 16.860 5.829 1.00 95.12 337 ARG A CA 1
ATOM 2488 C C . ARG A 1 337 ? -4.940 17.927 5.906 1.00 95.12 337 ARG A C 1
ATOM 2490 O O . ARG A 1 337 ? -4.838 18.835 6.725 1.00 95.12 337 ARG A O 1
ATOM 2497 N N . GLN A 1 338 ? -6.028 17.772 5.152 1.00 96.69 338 GLN A N 1
ATOM 2498 C CA . GLN A 1 338 ? -7.150 18.717 5.198 1.00 96.69 338 GLN A CA 1
ATOM 2499 C C . GLN A 1 338 ? -7.836 18.727 6.566 1.00 96.69 338 GLN A C 1
ATOM 2501 O O . GLN A 1 338 ? -8.241 19.782 7.046 1.00 96.69 338 GLN A O 1
ATOM 2506 N N . SER A 1 339 ? -7.936 17.574 7.233 1.00 97.44 339 SER A N 1
ATOM 2507 C CA . SER A 1 339 ? -8.451 17.500 8.601 1.00 97.44 339 SER A CA 1
ATOM 2508 C C . SER A 1 339 ? -7.604 18.315 9.580 1.00 97.44 339 SER A C 1
ATOM 2510 O O . SER A 1 339 ? -8.159 18.974 10.461 1.00 97.44 339 SER A O 1
ATOM 2512 N N . ALA A 1 340 ? -6.275 18.245 9.457 1.00 95.62 340 ALA A N 1
ATOM 2513 C CA . ALA A 1 340 ? -5.352 19.008 10.290 1.00 95.62 340 ALA A CA 1
ATOM 2514 C C . ALA A 1 340 ? -5.435 20.510 9.986 1.00 95.62 340 ALA A C 1
ATOM 2516 O O . ALA A 1 340 ? -5.654 21.299 10.904 1.00 95.62 340 ALA A O 1
ATOM 2517 N N . ASP A 1 341 ? -5.371 20.892 8.709 1.00 94.94 341 ASP A N 1
ATOM 2518 C CA . ASP A 1 341 ? -5.455 22.291 8.265 1.00 94.94 341 ASP A CA 1
ATOM 2519 C C . ASP A 1 341 ? -6.772 22.953 8.687 1.00 94.94 341 ASP A C 1
ATOM 2521 O O . ASP A 1 341 ? -6.821 24.136 9.024 1.00 94.94 341 ASP A O 1
ATOM 2525 N N . ALA A 1 342 ? -7.855 22.176 8.707 1.00 95.50 342 ALA A N 1
ATOM 2526 C CA . ALA A 1 342 ? -9.176 22.649 9.082 1.00 95.50 342 ALA A CA 1
ATOM 2527 C C . ALA A 1 342 ? -9.443 22.582 10.605 1.00 95.50 342 ALA A C 1
ATOM 2529 O O . ALA A 1 342 ? -10.585 22.793 11.030 1.00 95.50 342 ALA A O 1
ATOM 2530 N N . GLY A 1 343 ? -8.432 22.259 11.424 1.00 95.19 343 GLY A N 1
ATOM 2531 C CA . GLY A 1 343 ? -8.519 22.202 12.890 1.00 95.19 343 GLY A CA 1
ATOM 2532 C C . GLY A 1 343 ? -9.398 21.071 13.436 1.00 95.19 343 GLY A C 1
ATOM 2533 O O . GLY A 1 343 ? -9.707 21.039 14.625 1.00 95.19 343 GLY A O 1
ATOM 2534 N N . LEU A 1 344 ? -9.824 20.120 12.596 1.00 94.88 344 LEU A N 1
ATOM 2535 C CA . LEU A 1 344 ? -10.685 19.011 13.028 1.00 94.88 344 LEU A CA 1
ATOM 2536 C C . LEU A 1 344 ? -9.965 18.112 14.045 1.00 94.88 344 LEU A C 1
ATOM 2538 O O . LEU A 1 344 ? -10.585 17.556 14.950 1.00 94.88 344 LEU A O 1
ATOM 2542 N N . ARG A 1 345 ? -8.637 18.017 13.923 1.00 90.75 345 ARG A N 1
ATOM 2543 C CA . ARG A 1 345 ? -7.768 17.228 14.805 1.00 90.75 345 ARG A CA 1
ATOM 2544 C C . ARG A 1 345 ? -7.702 17.749 16.232 1.00 90.75 345 ARG A C 1
ATOM 2546 O O . ARG A 1 345 ? -7.283 17.004 17.113 1.00 90.75 345 ARG A O 1
ATOM 2553 N N . ASP A 1 346 ? -8.132 18.977 16.496 1.00 89.75 346 ASP A N 1
ATOM 2554 C CA . ASP A 1 346 ? -8.116 19.518 17.856 1.00 89.75 346 ASP A CA 1
ATOM 2555 C C . ASP A 1 346 ? -9.173 18.848 18.741 1.00 89.75 346 ASP A C 1
ATOM 2557 O O . ASP A 1 346 ? -8.980 18.704 19.948 1.00 89.75 346 ASP A O 1
ATOM 2561 N N . THR A 1 347 ? -10.267 18.383 18.135 1.00 90.50 347 THR A N 1
ATOM 2562 C CA . THR A 1 347 ? -11.439 17.850 18.842 1.00 90.50 347 THR A CA 1
ATOM 2563 C C . THR A 1 347 ? -11.757 16.402 18.490 1.00 90.50 347 THR A C 1
ATOM 2565 O O . THR A 1 347 ? -12.336 15.701 19.316 1.00 90.50 347 THR A O 1
ATOM 2568 N N . VAL A 1 348 ? -11.354 15.934 17.306 1.00 95.50 348 VAL A N 1
ATOM 2569 C CA . VAL A 1 348 ? -11.662 14.591 16.801 1.00 95.50 348 VAL A CA 1
ATOM 2570 C C . VAL A 1 348 ? -10.368 13.800 16.621 1.00 95.50 348 VAL A C 1
ATOM 2572 O O . VAL A 1 348 ? -9.377 14.299 16.082 1.00 95.50 348 VAL A O 1
ATOM 2575 N N . ARG A 1 349 ? -10.357 12.546 17.081 1.00 95.19 349 ARG A N 1
ATOM 2576 C CA . ARG A 1 349 ? -9.232 11.616 16.872 1.00 95.19 349 ARG A CA 1
ATOM 2577 C C . ARG A 1 349 ? -9.574 10.613 15.780 1.00 95.19 349 ARG A C 1
ATOM 2579 O O . ARG A 1 349 ? -10.693 10.106 15.755 1.00 95.19 349 ARG A O 1
ATOM 2586 N N . THR A 1 350 ? -8.602 10.277 14.938 1.00 97.75 350 THR A N 1
ATOM 2587 C CA . THR A 1 350 ? -8.803 9.302 13.859 1.00 97.75 350 THR A CA 1
ATOM 2588 C C . THR A 1 350 ? -8.083 7.994 14.127 1.00 97.75 350 THR A C 1
ATOM 2590 O O . THR A 1 350 ? -6.925 7.950 14.551 1.00 97.75 350 THR A O 1
ATOM 2593 N N . VAL A 1 351 ? -8.802 6.921 13.828 1.00 98.19 351 VAL A N 1
ATOM 2594 C CA . VAL A 1 351 ? -8.282 5.575 13.649 1.00 98.19 351 VAL A CA 1
ATOM 2595 C C . VAL A 1 351 ? -8.338 5.257 12.161 1.00 98.19 351 VAL A C 1
ATOM 2597 O O . VAL A 1 351 ? -9.420 5.282 11.583 1.00 98.19 351 VAL A O 1
ATOM 2600 N N . ALA A 1 352 ? -7.203 4.934 11.554 1.00 98.12 352 ALA A N 1
ATOM 2601 C CA . ALA A 1 352 ? -7.096 4.600 10.139 1.00 98.12 352 ALA A CA 1
ATOM 2602 C C . ALA A 1 352 ? -6.676 3.135 9.980 1.00 98.12 352 ALA A C 1
ATOM 2604 O O . ALA A 1 352 ? -5.699 2.697 10.590 1.00 98.12 352 ALA A O 1
ATOM 2605 N N . LEU A 1 353 ? -7.422 2.352 9.192 1.00 97.62 353 LEU A N 1
ATOM 2606 C CA . LEU A 1 353 ? -7.147 0.913 9.041 1.00 97.62 353 LEU A CA 1
ATOM 2607 C C . LEU A 1 353 ? -6.085 0.582 7.984 1.00 97.62 353 LEU A C 1
ATOM 2609 O O . LEU A 1 353 ? -5.601 -0.549 7.960 1.00 97.62 353 LEU A O 1
ATOM 2613 N N . VAL A 1 354 ? -5.731 1.546 7.128 1.00 95.62 354 VAL A N 1
ATOM 2614 C CA . VAL A 1 354 ? -4.719 1.403 6.065 1.00 95.62 354 VAL A CA 1
ATOM 2615 C C . VAL A 1 354 ? -3.687 2.535 6.157 1.00 95.62 354 VAL A C 1
ATOM 2617 O O . VAL A 1 354 ? -3.349 3.196 5.180 1.00 95.62 354 VAL A O 1
ATOM 2620 N N . LEU A 1 355 ? -3.191 2.760 7.375 1.00 96.62 355 LEU A N 1
ATOM 2621 C CA . LEU A 1 355 ? -2.122 3.712 7.666 1.00 96.62 355 LEU A CA 1
ATOM 2622 C C . LEU A 1 355 ? -0.818 2.957 7.924 1.00 96.62 355 LEU A C 1
ATOM 2624 O O . LEU A 1 355 ? -0.616 2.422 9.015 1.00 96.62 355 LEU A O 1
ATOM 2628 N N . ASP A 1 356 ? 0.050 2.926 6.918 1.00 95.00 356 ASP A N 1
ATOM 2629 C CA . ASP A 1 356 ? 1.400 2.375 7.002 1.00 95.00 356 ASP A CA 1
ATOM 2630 C C . ASP A 1 356 ? 2.475 3.477 6.976 1.00 95.00 356 ASP A C 1
ATOM 2632 O O . ASP A 1 356 ? 2.176 4.670 6.876 1.00 95.00 356 ASP A O 1
ATOM 2636 N N . GLU A 1 357 ? 3.747 3.098 7.100 1.00 94.94 357 GLU A N 1
ATOM 2637 C CA . GLU A 1 357 ? 4.871 4.034 7.151 1.00 94.94 357 GLU A CA 1
ATOM 2638 C C . GLU A 1 357 ? 4.976 4.882 5.877 1.00 94.94 357 GLU A C 1
ATOM 2640 O O . GLU A 1 357 ? 5.334 6.061 5.947 1.00 94.94 357 GLU A O 1
ATOM 2645 N N . SER A 1 358 ? 4.634 4.304 4.721 1.00 91.06 358 SER A N 1
ATOM 2646 C CA . SER A 1 358 ? 4.627 5.013 3.440 1.00 91.06 358 SER A CA 1
ATOM 2647 C C . SER A 1 358 ? 3.536 6.079 3.413 1.00 91.06 358 SER A C 1
ATOM 2649 O O . SER A 1 358 ? 3.808 7.222 3.049 1.00 91.06 358 SER A O 1
ATOM 2651 N N . THR A 1 359 ? 2.331 5.753 3.873 1.00 93.38 359 THR A N 1
ATOM 2652 C CA . THR A 1 359 ? 1.208 6.698 3.965 1.00 93.38 359 THR A CA 1
ATOM 2653 C C . THR A 1 359 ? 1.499 7.806 4.974 1.00 93.38 359 THR A C 1
ATOM 2655 O O . THR A 1 359 ? 1.379 8.989 4.650 1.00 93.38 359 THR A O 1
ATOM 2658 N N . LEU A 1 360 ? 1.987 7.453 6.171 1.00 94.81 360 LEU A N 1
ATOM 2659 C CA . LEU A 1 360 ? 2.334 8.429 7.207 1.00 94.81 360 LEU A CA 1
ATOM 2660 C C . LEU A 1 360 ? 3.423 9.407 6.742 1.00 94.81 360 LEU A C 1
ATOM 2662 O O . LEU A 1 360 ? 3.355 10.596 7.055 1.00 94.81 360 LEU A O 1
ATOM 2666 N N . ALA A 1 361 ? 4.408 8.935 5.971 1.00 89.69 361 ALA A N 1
ATOM 2667 C CA . ALA A 1 361 ? 5.453 9.795 5.423 1.00 89.69 361 ALA A CA 1
ATOM 2668 C C . ALA A 1 361 ? 4.904 10.884 4.481 1.00 89.69 361 ALA A C 1
ATOM 2670 O O . ALA A 1 361 ? 5.486 11.967 4.428 1.00 89.69 361 ALA A O 1
ATOM 2671 N N . HIS A 1 362 ? 3.797 10.619 3.776 1.00 87.75 362 HIS A N 1
ATOM 2672 C CA . HIS A 1 362 ? 3.140 11.578 2.877 1.00 87.75 362 HIS A CA 1
ATOM 2673 C C . HIS A 1 362 ? 2.115 12.471 3.593 1.00 87.75 362 HIS A C 1
ATOM 2675 O O . HIS A 1 362 ? 1.946 13.634 3.217 1.00 87.75 362 HIS A O 1
ATOM 2681 N N . ILE A 1 363 ? 1.473 11.969 4.656 1.00 91.94 363 ILE A N 1
ATOM 2682 C CA . ILE A 1 363 ? 0.670 12.797 5.572 1.00 91.94 363 ILE A CA 1
ATOM 2683 C C . ILE A 1 363 ? 1.561 13.855 6.240 1.00 91.94 363 ILE A C 1
ATOM 2685 O O . ILE A 1 363 ? 1.176 15.018 6.361 1.00 91.94 363 ILE A O 1
ATOM 2689 N N . GLY A 1 364 ? 2.765 13.455 6.650 1.00 89.19 364 GLY A N 1
ATOM 2690 C CA . GLY A 1 364 ? 3.725 14.316 7.327 1.00 89.19 364 GLY A CA 1
ATOM 2691 C C . GLY A 1 364 ? 3.535 14.357 8.851 1.00 89.19 364 GLY A C 1
ATOM 2692 O O . GLY A 1 364 ? 2.484 13.998 9.385 1.00 89.19 364 GLY A O 1
ATOM 2693 N N . PRO A 1 365 ? 4.566 14.792 9.598 1.00 89.94 365 PRO A N 1
ATOM 2694 C CA . PRO A 1 365 ? 4.607 14.664 11.055 1.00 89.94 365 PRO A CA 1
ATOM 2695 C C . PRO A 1 365 ? 3.553 15.502 11.790 1.00 89.94 365 PRO A C 1
ATOM 2697 O O . PRO A 1 365 ? 3.121 15.099 12.864 1.00 89.94 365 PRO A O 1
ATOM 2700 N N . ALA A 1 366 ? 3.149 16.651 11.236 1.00 89.56 366 ALA A N 1
ATOM 2701 C CA . ALA A 1 366 ? 2.163 17.530 11.863 1.00 89.56 366 ALA A CA 1
ATOM 2702 C C . ALA A 1 366 ? 0.737 16.979 11.717 1.00 89.56 366 ALA A C 1
ATOM 2704 O O . ALA A 1 366 ? 0.059 16.762 12.718 1.00 89.56 366 ALA A O 1
ATOM 2705 N N . ALA A 1 367 ? 0.306 16.696 10.484 1.00 93.06 367 ALA A N 1
ATOM 2706 C CA . ALA A 1 367 ? -1.029 16.160 10.219 1.00 93.06 367 ALA A CA 1
ATOM 2707 C C . ALA A 1 367 ? -1.198 14.713 10.713 1.00 93.06 367 ALA A C 1
ATOM 2709 O O . ALA A 1 367 ? -2.300 14.300 11.062 1.00 93.06 367 ALA A O 1
ATOM 2710 N N . GLY A 1 368 ? -0.099 13.956 10.786 1.00 95.06 368 GLY A N 1
ATOM 2711 C CA . GLY A 1 368 ? -0.100 12.565 11.221 1.00 95.06 368 GLY A CA 1
ATOM 2712 C C . GLY A 1 368 ? -0.054 12.366 12.734 1.00 95.06 368 GLY A C 1
ATOM 2713 O O . GLY A 1 368 ? -0.108 11.231 13.190 1.00 95.06 368 GLY A O 1
ATOM 2714 N N . GLN A 1 369 ? 0.080 13.417 13.542 1.00 95.12 369 GLN A N 1
ATOM 2715 C CA . GLN A 1 369 ? 0.251 13.259 14.985 1.00 95.12 369 GLN A CA 1
ATOM 2716 C C . GLN A 1 369 ? -1.008 12.666 15.648 1.00 95.12 369 GLN A C 1
ATOM 2718 O O . GLN A 1 369 ? -2.109 13.200 15.529 1.00 95.12 369 GLN A O 1
ATOM 2723 N N . GLY A 1 370 ? -0.832 11.581 16.407 1.00 94.56 370 GLY A N 1
ATOM 2724 C CA . GLY A 1 370 ? -1.891 10.933 17.186 1.00 94.56 370 GLY A CA 1
ATOM 2725 C C . GLY A 1 370 ? -2.822 10.016 16.386 1.00 94.56 370 GLY A C 1
ATOM 2726 O O . GLY A 1 370 ? -3.788 9.507 16.955 1.00 94.56 370 GLY A O 1
ATOM 2727 N N . LEU A 1 371 ? -2.556 9.786 15.093 1.00 97.50 371 LEU A N 1
ATOM 2728 C CA . LEU A 1 371 ? -3.276 8.773 14.318 1.00 97.50 371 LEU A CA 1
ATOM 2729 C C . LEU A 1 371 ? -3.006 7.383 14.878 1.00 97.50 371 LEU A C 1
ATOM 2731 O O . LEU A 1 371 ? -1.867 7.067 15.220 1.00 97.50 371 LEU A O 1
ATOM 2735 N N . ARG A 1 372 ? -4.031 6.532 14.922 1.00 97.19 372 ARG A N 1
ATOM 2736 C CA . ARG A 1 372 ? -3.884 5.143 15.372 1.00 97.19 372 ARG A CA 1
ATOM 2737 C C . ARG A 1 372 ? -4.240 4.159 14.273 1.00 97.19 372 ARG A C 1
ATOM 2739 O O . ARG A 1 372 ? -5.172 4.381 13.509 1.00 97.19 372 ARG A O 1
ATOM 2746 N N . THR A 1 373 ? -3.514 3.052 14.241 1.00 97.94 373 THR A N 1
ATOM 2747 C CA . THR A 1 373 ? -3.671 1.973 13.260 1.00 97.94 373 THR A CA 1
ATOM 2748 C C . THR A 1 373 ? -3.345 0.635 13.910 1.00 97.94 373 THR A C 1
ATOM 2750 O O . THR A 1 373 ? -2.680 0.583 14.950 1.00 97.94 373 THR A O 1
ATOM 2753 N N . ALA A 1 374 ? -3.834 -0.454 13.325 1.00 97.19 374 ALA A N 1
ATOM 2754 C CA . ALA A 1 374 ? -3.488 -1.801 13.745 1.00 97.19 374 ALA A CA 1
ATOM 2755 C C . ALA A 1 374 ? -3.155 -2.647 12.526 1.00 97.19 374 ALA A C 1
ATOM 2757 O O . ALA A 1 374 ? -4.017 -2.888 11.682 1.00 97.19 374 ALA A O 1
ATOM 2758 N N . LEU A 1 375 ? -1.909 -3.100 12.463 1.00 95.81 375 LEU A N 1
ATOM 2759 C CA . LEU A 1 375 ? -1.358 -3.866 11.354 1.00 95.81 375 LEU A CA 1
ATOM 2760 C C . LEU A 1 375 ? -0.570 -5.054 11.897 1.00 95.81 375 LEU A C 1
ATOM 2762 O O . LEU A 1 375 ? -0.161 -5.090 13.058 1.00 95.81 375 LEU A O 1
ATOM 2766 N N . ALA A 1 376 ? -0.354 -6.044 11.049 1.00 93.06 376 ALA A N 1
ATOM 2767 C CA . ALA A 1 376 ? 0.413 -7.228 11.363 1.00 93.06 376 ALA A CA 1
ATOM 2768 C C . ALA A 1 376 ? 1.904 -6.916 11.492 1.00 93.06 376 ALA A C 1
ATOM 2770 O O . ALA A 1 376 ? 2.615 -7.660 12.157 1.00 93.06 376 ALA A O 1
ATOM 2771 N N . TYR A 1 377 ? 2.403 -5.860 10.857 1.00 94.50 377 TYR A N 1
ATOM 2772 C CA . TYR A 1 377 ? 3.820 -5.511 10.838 1.00 94.50 377 TYR A CA 1
ATOM 2773 C C . TYR A 1 377 ? 4.009 -3.997 10.935 1.00 94.50 377 TYR A C 1
ATOM 2775 O O . TYR A 1 377 ? 3.218 -3.235 10.387 1.00 94.50 377 TYR A O 1
ATOM 2783 N N . PHE A 1 378 ? 5.089 -3.602 11.604 1.00 94.88 378 PHE A N 1
ATOM 2784 C CA . PHE A 1 378 ? 5.651 -2.254 11.582 1.00 94.88 378 PHE A CA 1
ATOM 2785 C C . PHE A 1 378 ? 7.171 -2.380 11.469 1.00 94.88 378 PHE A C 1
ATOM 2787 O O . PHE A 1 378 ? 7.742 -3.306 12.056 1.00 94.88 378 PHE A O 1
ATOM 2794 N N . GLU A 1 379 ? 7.831 -1.452 10.772 1.00 92.00 379 GLU A N 1
ATOM 2795 C CA . GLU A 1 379 ? 9.290 -1.487 10.580 1.00 92.00 379 GLU A CA 1
ATOM 2796 C C . GLU A 1 379 ? 10.019 -1.478 11.935 1.00 92.00 379 GLU A C 1
ATOM 2798 O O . GLU A 1 379 ? 10.863 -2.330 12.191 1.00 92.00 379 GLU A O 1
ATOM 2803 N N . ASP A 1 380 ? 9.599 -0.616 12.865 1.00 88.81 380 ASP A N 1
ATOM 2804 C CA . ASP A 1 380 ? 10.123 -0.545 14.242 1.00 88.81 380 ASP A CA 1
ATOM 2805 C C . ASP A 1 380 ? 9.424 -1.554 15.203 1.00 88.81 380 ASP A C 1
ATOM 2807 O O . ASP A 1 380 ? 9.471 -1.406 16.428 1.00 88.81 380 ASP A O 1
ATOM 2811 N N . GLY A 1 381 ? 8.708 -2.553 14.673 1.00 88.00 381 GLY A N 1
ATOM 2812 C CA . GLY A 1 381 ? 7.896 -3.501 15.441 1.00 88.00 381 GLY A CA 1
ATOM 2813 C C . GLY A 1 381 ? 8.695 -4.639 16.103 1.00 88.00 381 GLY A C 1
ATOM 2814 O O . GLY A 1 381 ? 9.751 -5.038 15.604 1.00 88.00 381 GLY A O 1
ATOM 2815 N N . PRO A 1 382 ? 8.183 -5.232 17.203 1.00 87.56 382 PRO A N 1
ATOM 2816 C CA . PRO A 1 382 ? 8.885 -6.258 17.981 1.00 87.56 382 PRO A CA 1
ATOM 2817 C C . PRO A 1 382 ? 8.750 -7.658 17.351 1.00 87.56 382 PRO A C 1
ATOM 2819 O O . PRO A 1 382 ? 8.201 -8.585 17.953 1.00 87.56 382 PRO A O 1
ATOM 2822 N N . ILE A 1 383 ? 9.227 -7.822 16.116 1.00 86.62 383 ILE A N 1
ATOM 2823 C CA . ILE A 1 383 ? 9.126 -9.079 15.364 1.00 86.62 383 ILE A CA 1
ATOM 2824 C C . ILE A 1 383 ? 10.503 -9.744 15.272 1.00 86.62 383 ILE A C 1
ATOM 2826 O O . ILE A 1 383 ? 11.484 -9.146 14.831 1.00 86.62 383 ILE A O 1
ATOM 2830 N N . ALA A 1 384 ? 10.587 -11.009 15.689 1.00 87.44 384 ALA A N 1
ATOM 2831 C CA . ALA A 1 384 ? 11.830 -11.772 15.632 1.00 87.44 384 ALA A CA 1
ATOM 2832 C C . ALA A 1 384 ? 12.342 -11.895 14.184 1.00 87.44 384 ALA A C 1
ATOM 2834 O O . ALA A 1 384 ? 11.584 -12.240 13.283 1.00 87.44 384 ALA A O 1
ATOM 2835 N N . GLY A 1 385 ? 13.635 -11.636 13.967 1.00 87.69 385 GLY A N 1
ATOM 2836 C CA . GLY A 1 385 ? 14.262 -11.680 12.639 1.00 87.69 385 GLY A CA 1
ATOM 2837 C C . GLY A 1 385 ? 14.097 -10.407 11.798 1.00 87.69 385 GLY A C 1
ATOM 2838 O O . GLY A 1 385 ? 14.728 -10.308 10.745 1.00 87.69 385 GLY A O 1
ATOM 2839 N N . ASN A 1 386 ? 13.325 -9.420 12.270 1.00 91.94 386 ASN A N 1
ATOM 2840 C CA . ASN A 1 386 ? 13.061 -8.182 11.536 1.00 91.94 386 ASN A CA 1
ATOM 2841 C C . ASN A 1 386 ? 14.338 -7.365 11.267 1.00 91.94 386 ASN A C 1
ATOM 2843 O O . ASN A 1 386 ? 14.552 -6.934 10.139 1.00 91.94 386 ASN A O 1
ATOM 2847 N N . ASP A 1 387 ? 15.247 -7.252 12.243 1.00 92.75 387 ASP A N 1
ATOM 2848 C CA . ASP A 1 387 ? 16.538 -6.560 12.063 1.00 92.75 387 ASP A CA 1
ATOM 2849 C C . ASP A 1 387 ? 17.353 -7.148 10.900 1.00 92.75 387 ASP A C 1
ATOM 2851 O O . ASP A 1 387 ? 17.964 -6.426 10.111 1.00 92.75 387 ASP A O 1
ATOM 2855 N N . GLY A 1 388 ? 17.330 -8.478 10.765 1.00 93.81 388 GLY A N 1
ATOM 2856 C CA . GLY A 1 388 ? 18.004 -9.181 9.679 1.00 93.81 388 GLY A CA 1
ATOM 2857 C C . GLY A 1 388 ? 17.356 -8.908 8.324 1.00 93.81 388 GLY A C 1
ATOM 2858 O O . GLY A 1 388 ? 18.071 -8.720 7.339 1.00 93.81 388 GLY A O 1
ATOM 2859 N N . LEU A 1 389 ? 16.019 -8.862 8.262 1.00 94.94 389 LEU A N 1
ATOM 2860 C CA . LEU A 1 389 ? 15.305 -8.463 7.048 1.00 94.94 389 LEU A CA 1
ATOM 2861 C C . LEU A 1 389 ? 15.657 -7.021 6.662 1.00 94.94 389 LEU A C 1
ATOM 2863 O O . LEU A 1 389 ? 16.060 -6.779 5.526 1.00 94.94 389 LEU A O 1
ATOM 2867 N N . GLN A 1 390 ? 15.573 -6.082 7.606 1.00 94.94 390 GLN A N 1
ATOM 2868 C CA . GLN A 1 390 ? 15.906 -4.680 7.360 1.00 94.94 390 GLN A CA 1
ATOM 2869 C C . GLN A 1 390 ? 17.344 -4.527 6.865 1.00 94.94 390 GLN A C 1
ATOM 2871 O O . GLN A 1 390 ? 17.581 -3.821 5.889 1.00 94.94 390 GLN A O 1
ATOM 2876 N N . GLN A 1 391 ? 18.309 -5.229 7.467 1.00 95.31 391 GLN A N 1
ATOM 2877 C CA . GLN A 1 391 ? 19.697 -5.188 7.012 1.00 95.31 391 GLN A CA 1
ATOM 2878 C C . GLN A 1 391 ? 19.838 -5.638 5.551 1.00 95.31 391 GLN A C 1
ATOM 2880 O O . GLN A 1 391 ? 20.505 -4.956 4.772 1.00 95.31 391 GLN A O 1
ATOM 2885 N N . ARG A 1 392 ? 19.202 -6.752 5.161 1.00 96.25 392 ARG A N 1
ATOM 2886 C CA . ARG A 1 392 ? 19.246 -7.254 3.776 1.00 96.25 392 ARG A CA 1
ATOM 2887 C C . ARG A 1 392 ? 18.553 -6.303 2.804 1.00 96.25 392 ARG A C 1
ATOM 2889 O O . ARG A 1 392 ? 19.116 -5.991 1.759 1.00 96.25 392 ARG A O 1
ATOM 2896 N N . TYR A 1 393 ? 17.390 -5.782 3.180 1.00 96.44 393 TYR A N 1
ATOM 2897 C CA . TYR A 1 393 ? 16.637 -4.815 2.385 1.00 96.44 393 TYR A CA 1
ATOM 2898 C C . TYR A 1 393 ? 17.429 -3.517 2.152 1.00 96.44 393 TYR A C 1
ATOM 2900 O O . TYR A 1 393 ? 17.573 -3.059 1.018 1.00 96.44 393 TYR A O 1
ATOM 2908 N N . ARG A 1 394 ? 18.042 -2.959 3.204 1.00 94.62 394 ARG A N 1
ATOM 2909 C CA . ARG A 1 394 ? 18.900 -1.766 3.099 1.00 94.62 394 ARG A CA 1
ATO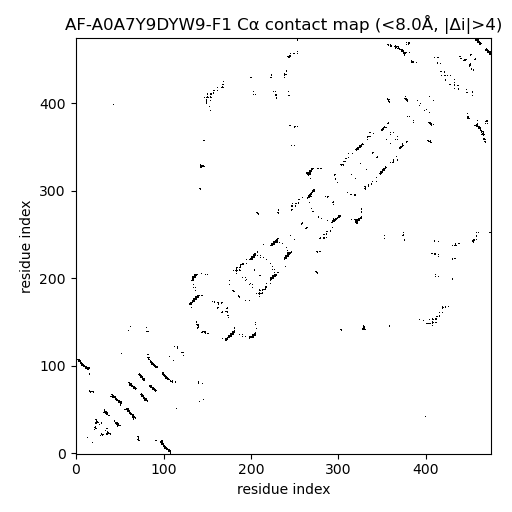M 2910 C C . ARG A 1 394 ? 20.192 -2.042 2.334 1.00 94.62 394 ARG A C 1
ATOM 2912 O O . ARG A 1 394 ? 20.664 -1.154 1.632 1.00 94.62 394 ARG A O 1
ATOM 2919 N N . ALA A 1 395 ? 20.758 -3.244 2.433 1.00 95.81 395 ALA A N 1
ATOM 2920 C CA . ALA A 1 395 ? 21.921 -3.630 1.637 1.00 95.81 395 ALA A CA 1
ATOM 2921 C C . ALA A 1 395 ? 21.586 -3.738 0.139 1.00 95.81 395 ALA A C 1
ATOM 2923 O O . ALA A 1 395 ? 22.400 -3.340 -0.691 1.00 95.81 395 ALA A O 1
ATOM 2924 N N . ALA A 1 396 ? 20.392 -4.236 -0.201 1.00 95.38 396 ALA A N 1
ATOM 2925 C CA . ALA A 1 396 ? 19.943 -4.385 -1.582 1.00 95.38 396 ALA A CA 1
ATOM 2926 C C . ALA A 1 396 ? 19.567 -3.044 -2.238 1.00 95.38 396 ALA A C 1
ATOM 2928 O O . ALA A 1 396 ? 19.909 -2.814 -3.397 1.00 95.38 396 ALA A O 1
ATOM 2929 N N . TYR A 1 397 ? 18.893 -2.152 -1.502 1.00 92.19 397 TYR A N 1
ATOM 2930 C CA . TYR A 1 397 ? 18.244 -0.965 -2.086 1.00 92.19 397 TYR A CA 1
ATOM 2931 C C . TYR A 1 397 ? 18.709 0.374 -1.503 1.00 92.19 397 TYR A C 1
ATOM 2933 O O . TYR A 1 397 ? 18.272 1.441 -1.934 1.00 92.19 397 TYR A O 1
ATOM 2941 N N . GLY A 1 398 ? 19.630 0.336 -0.543 1.00 88.31 398 GLY A N 1
ATOM 2942 C CA . GLY A 1 398 ? 20.236 1.51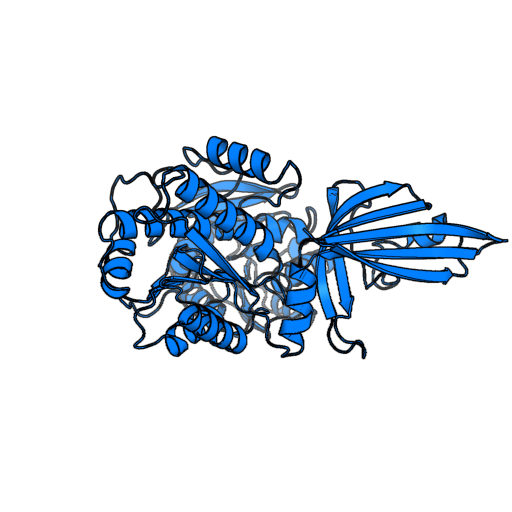0 0.065 1.00 88.31 398 GLY A CA 1
ATOM 2943 C C . GLY A 1 398 ? 19.409 2.149 1.183 1.00 88.31 398 GLY A C 1
ATOM 2944 O O . GLY A 1 398 ? 18.269 1.790 1.488 1.00 88.31 398 GLY A O 1
ATOM 2945 N N . THR A 1 399 ? 20.012 3.159 1.809 1.00 81.88 399 THR A N 1
ATOM 2946 C CA . THR A 1 399 ? 19.456 3.862 2.975 1.00 81.88 399 THR A CA 1
ATOM 2947 C C . THR A 1 399 ? 18.148 4.597 2.673 1.00 81.88 399 THR A C 1
ATOM 2949 O O . THR A 1 399 ? 17.351 4.811 3.580 1.00 81.88 399 THR A O 1
ATOM 2952 N N . TRP A 1 400 ? 17.907 4.965 1.411 1.00 79.69 400 TRP A N 1
ATOM 2953 C CA . TRP A 1 400 ? 16.735 5.743 0.993 1.00 79.69 400 TRP A CA 1
ATOM 2954 C C . TRP A 1 400 ? 15.561 4.913 0.481 1.00 79.69 400 TRP A C 1
ATOM 2956 O O . TRP A 1 400 ? 14.536 5.497 0.127 1.00 79.69 400 TRP A O 1
ATOM 2966 N N . ALA A 1 401 ? 15.679 3.582 0.465 1.00 86.50 401 ALA A N 1
ATOM 2967 C CA . ALA A 1 401 ? 14.537 2.722 0.186 1.00 86.50 401 ALA A CA 1
ATOM 2968 C C . ALA A 1 401 ? 13.353 3.095 1.112 1.00 86.50 401 ALA A C 1
ATOM 2970 O O . ALA A 1 401 ? 13.570 3.544 2.245 1.00 86.50 401 ALA A O 1
ATOM 2971 N N . PRO A 1 402 ? 12.094 2.977 0.668 1.00 88.75 402 PRO A N 1
ATOM 2972 C CA . PRO A 1 402 ? 10.959 3.234 1.546 1.00 88.75 402 PRO A CA 1
ATOM 2973 C C . PRO A 1 402 ? 10.982 2.256 2.722 1.00 88.75 402 PRO A C 1
ATOM 2975 O O . PRO A 1 402 ? 11.593 1.190 2.631 1.00 88.75 402 PRO A O 1
ATOM 2978 N N . ALA A 1 403 ? 10.338 2.633 3.823 1.00 92.00 403 ALA A N 1
ATOM 2979 C CA . ALA A 1 403 ? 10.130 1.735 4.951 1.00 92.00 403 ALA A CA 1
ATOM 2980 C C . ALA A 1 403 ? 9.491 0.421 4.484 1.00 92.00 403 ALA A C 1
ATOM 2982 O O . ALA A 1 403 ? 8.656 0.418 3.571 1.00 92.00 403 ALA A O 1
ATOM 2983 N N . ILE A 1 404 ? 9.886 -0.690 5.102 1.00 95.31 404 ILE A N 1
ATOM 2984 C CA . ILE A 1 404 ? 9.129 -1.937 4.976 1.00 95.31 404 ILE A CA 1
ATOM 2985 C C . ILE A 1 404 ? 7.801 -1.719 5.704 1.00 95.31 404 ILE A C 1
ATOM 2987 O O . ILE A 1 404 ? 7.789 -1.180 6.806 1.00 95.31 404 ILE A O 1
ATOM 2991 N N . THR A 1 405 ? 6.691 -2.102 5.086 1.00 95.25 405 THR A N 1
ATOM 2992 C CA . THR A 1 405 ? 5.345 -1.914 5.632 1.00 95.25 405 THR A CA 1
ATOM 2993 C C . THR A 1 405 ? 4.636 -3.254 5.738 1.00 95.25 405 THR A C 1
ATOM 2995 O O . THR A 1 405 ? 5.084 -4.244 5.160 1.00 95.25 405 THR A O 1
ATOM 2998 N N . ALA A 1 406 ? 3.502 -3.322 6.438 1.00 94.50 406 ALA A N 1
ATOM 2999 C CA . ALA A 1 406 ? 2.711 -4.556 6.472 1.00 94.50 406 ALA A CA 1
ATOM 3000 C C . ALA A 1 406 ? 2.269 -5.026 5.081 1.00 94.50 406 ALA A C 1
ATOM 3002 O O . ALA A 1 406 ? 2.221 -6.228 4.808 1.00 94.50 406 ALA A O 1
ATOM 3003 N N . LEU A 1 407 ? 2.008 -4.084 4.174 1.00 93.56 407 LEU A N 1
ATOM 3004 C CA . LEU A 1 407 ? 1.595 -4.377 2.808 1.00 93.56 407 LEU A CA 1
ATOM 3005 C C . LEU A 1 407 ? 2.750 -4.973 1.994 1.00 93.56 407 LEU A C 1
ATOM 3007 O O . LEU A 1 407 ? 2.524 -5.903 1.216 1.00 93.56 407 LEU A O 1
ATOM 3011 N N . SER A 1 408 ? 3.976 -4.479 2.186 1.00 95.50 408 SER A N 1
ATOM 3012 C CA . SER A 1 408 ? 5.153 -4.988 1.478 1.00 95.50 408 SER A CA 1
ATOM 3013 C C . SER A 1 408 ? 5.748 -6.252 2.105 1.00 95.50 408 SER A C 1
ATOM 3015 O O . SER A 1 408 ? 6.193 -7.151 1.391 1.00 95.50 408 SER A O 1
ATOM 3017 N N . GLU A 1 409 ? 5.679 -6.394 3.428 1.00 95.19 409 GLU A N 1
ATOM 3018 C CA . GLU A 1 409 ? 6.063 -7.625 4.125 1.00 95.19 409 GLU A CA 1
ATOM 3019 C C . GLU A 1 409 ? 5.131 -8.787 3.764 1.00 95.19 409 GLU A C 1
ATOM 3021 O O . GLU A 1 409 ? 5.605 -9.890 3.486 1.00 95.19 409 GLU A O 1
ATOM 3026 N N . THR A 1 410 ? 3.821 -8.537 3.647 1.00 94.62 410 THR A N 1
ATOM 3027 C CA . THR A 1 410 ? 2.864 -9.587 3.272 1.00 94.62 410 THR A CA 1
ATOM 3028 C C . THR A 1 410 ? 3.192 -10.190 1.904 1.00 94.62 410 THR A C 1
ATOM 3030 O O . THR A 1 410 ? 3.128 -11.413 1.753 1.00 94.62 410 THR A O 1
ATOM 3033 N N . VAL A 1 411 ? 3.561 -9.388 0.893 1.00 95.94 411 VAL A N 1
ATOM 3034 C CA . VAL A 1 411 ? 3.946 -9.927 -0.429 1.00 95.94 411 VAL A CA 1
ATOM 3035 C C . VAL A 1 411 ? 5.268 -10.695 -0.381 1.00 95.94 411 VAL A C 1
ATOM 3037 O O . VAL A 1 411 ? 5.359 -11.768 -0.982 1.00 95.94 411 VAL A O 1
ATOM 3040 N N . TYR A 1 412 ? 6.244 -10.221 0.393 1.00 96.88 412 TYR A N 1
ATOM 3041 C CA . TYR A 1 412 ? 7.512 -10.918 0.607 1.00 96.88 412 TYR A CA 1
ATOM 3042 C C . TYR A 1 412 ? 7.317 -12.311 1.207 1.00 96.88 412 TYR A C 1
ATOM 3044 O O . TYR A 1 412 ? 7.749 -13.309 0.622 1.00 96.88 412 TYR A O 1
ATOM 3052 N N . GLU A 1 413 ? 6.581 -12.403 2.316 1.00 94.38 413 GLU A N 1
ATOM 3053 C CA . GLU A 1 413 ? 6.298 -13.686 2.960 1.00 94.38 413 GLU A CA 1
ATOM 3054 C C . GLU A 1 413 ? 5.427 -14.585 2.072 1.00 94.38 413 GLU A C 1
ATOM 3056 O O . GLU A 1 413 ? 5.623 -15.801 2.013 1.00 94.38 413 GLU A O 1
ATOM 3061 N N . SER A 1 414 ? 4.498 -14.004 1.304 1.00 94.88 414 SER A N 1
ATOM 3062 C CA . SER A 1 414 ? 3.664 -14.758 0.359 1.00 94.88 414 SER A CA 1
ATOM 3063 C C . SER A 1 414 ? 4.494 -15.465 -0.716 1.00 94.88 414 SER A C 1
ATOM 3065 O O . SER A 1 414 ? 4.215 -16.625 -1.037 1.00 94.88 414 SER A O 1
ATOM 3067 N N . ILE A 1 415 ? 5.513 -14.795 -1.266 1.00 96.62 415 ILE A N 1
ATOM 3068 C CA . ILE A 1 415 ? 6.402 -15.357 -2.293 1.00 96.62 415 ILE A CA 1
ATOM 3069 C C . ILE A 1 415 ? 7.265 -16.474 -1.703 1.00 96.62 415 ILE A C 1
ATOM 3071 O O . ILE A 1 415 ? 7.318 -17.565 -2.278 1.00 96.62 415 ILE A O 1
ATOM 3075 N N . HIS A 1 416 ? 7.868 -16.253 -0.532 1.00 95.50 416 HIS A N 1
ATOM 3076 C CA . HIS A 1 416 ? 8.645 -17.274 0.180 1.00 95.50 416 HIS A CA 1
ATOM 3077 C C . HIS A 1 416 ? 7.807 -18.511 0.510 1.00 95.50 416 HIS A C 1
ATOM 3079 O O . HIS A 1 416 ? 8.204 -19.655 0.251 1.00 95.50 416 HIS A O 1
ATOM 3085 N N . ARG A 1 417 ? 6.590 -18.298 1.017 1.00 93.25 417 ARG A N 1
ATOM 3086 C CA . ARG A 1 417 ? 5.658 -19.380 1.339 1.00 93.25 417 ARG A CA 1
ATOM 3087 C C . ARG A 1 417 ? 5.228 -20.146 0.089 1.00 93.25 417 ARG A C 1
ATOM 3089 O O . ARG A 1 417 ? 5.165 -21.377 0.128 1.00 93.25 417 ARG A O 1
ATOM 3096 N N . TYR A 1 418 ? 4.976 -19.455 -1.023 1.00 95.06 418 TYR A N 1
ATOM 3097 C CA . TYR A 1 418 ? 4.675 -20.091 -2.306 1.00 95.06 418 TYR A CA 1
ATOM 3098 C C . TYR A 1 418 ? 5.858 -20.908 -2.836 1.00 95.06 418 TYR A C 1
ATOM 3100 O O . TYR A 1 418 ? 5.664 -22.064 -3.216 1.00 95.06 418 TYR A O 1
ATOM 3108 N N . ALA A 1 419 ? 7.078 -20.364 -2.806 1.00 95.12 419 ALA A N 1
ATOM 3109 C CA . ALA A 1 419 ? 8.284 -21.077 -3.222 1.00 95.12 419 ALA A CA 1
ATOM 3110 C C . ALA A 1 419 ? 8.462 -22.384 -2.431 1.00 95.12 419 ALA A C 1
ATOM 3112 O O . ALA A 1 419 ? 8.666 -23.446 -3.023 1.00 95.12 419 ALA A O 1
ATOM 3113 N N . ARG A 1 420 ? 8.258 -22.341 -1.107 1.00 92.62 420 ARG A N 1
ATOM 3114 C CA . ARG A 1 420 ? 8.295 -23.531 -0.244 1.00 92.62 420 ARG A CA 1
ATOM 3115 C C . ARG A 1 420 ? 7.206 -24.547 -0.593 1.00 92.62 420 ARG A C 1
ATOM 3117 O O . ARG A 1 420 ? 7.481 -25.743 -0.644 1.00 92.62 420 ARG A O 1
ATOM 3124 N N . VAL A 1 421 ? 5.972 -24.098 -0.827 1.00 93.75 421 VAL A N 1
ATOM 3125 C CA . VAL A 1 421 ? 4.869 -24.982 -1.244 1.00 93.75 421 VAL A CA 1
ATOM 3126 C C . VAL A 1 421 ? 5.188 -25.659 -2.578 1.00 93.75 421 VAL A C 1
ATOM 3128 O O . VAL A 1 421 ? 5.021 -26.870 -2.694 1.00 93.75 421 VAL A O 1
ATOM 3131 N N . ARG A 1 422 ? 5.712 -24.912 -3.553 1.00 94.00 422 ARG A N 1
ATOM 3132 C CA . ARG A 1 422 ? 6.130 -25.449 -4.855 1.00 94.00 422 ARG A CA 1
ATOM 3133 C C . ARG A 1 422 ? 7.309 -26.406 -4.753 1.00 94.00 422 ARG A C 1
ATOM 3135 O O . ARG A 1 422 ? 7.357 -27.355 -5.520 1.00 94.00 422 ARG A O 1
ATOM 3142 N N . HIS A 1 423 ? 8.242 -26.179 -3.833 1.00 91.69 423 HIS A N 1
ATOM 3143 C CA . HIS A 1 423 ? 9.345 -27.106 -3.592 1.00 91.69 423 HIS A CA 1
ATOM 3144 C C . HIS A 1 423 ? 8.843 -28.457 -3.057 1.00 91.69 423 HIS A C 1
ATOM 3146 O O . HIS A 1 423 ? 9.305 -29.504 -3.497 1.00 91.69 423 HIS A O 1
ATOM 3152 N N . LEU A 1 424 ? 7.869 -28.435 -2.139 1.00 92.19 424 LEU A N 1
ATOM 3153 C CA . LEU A 1 424 ? 7.270 -29.648 -1.571 1.00 92.19 424 LEU A CA 1
ATOM 3154 C C . LEU A 1 424 ? 6.336 -30.373 -2.546 1.00 92.19 424 LEU A C 1
ATOM 3156 O O . LEU A 1 424 ? 6.201 -31.591 -2.460 1.00 92.19 424 LEU A O 1
ATOM 3160 N N . ASP A 1 425 ? 5.693 -29.636 -3.452 1.00 94.62 425 ASP A N 1
ATOM 3161 C CA . ASP A 1 425 ? 4.806 -30.190 -4.475 1.00 94.62 425 ASP A CA 1
ATOM 3162 C C . ASP A 1 425 ? 5.018 -29.522 -5.854 1.00 94.62 425 ASP A C 1
ATOM 3164 O O . ASP A 1 425 ? 4.220 -28.677 -6.292 1.00 94.62 425 ASP A O 1
ATOM 3168 N N . PRO A 1 426 ? 6.098 -29.889 -6.576 1.00 92.62 426 PRO A N 1
ATOM 3169 C CA . PRO A 1 426 ? 6.428 -29.296 -7.874 1.00 92.62 426 PRO A CA 1
ATOM 3170 C C . PRO A 1 426 ? 5.407 -29.582 -8.981 1.00 92.62 426 PRO A C 1
ATOM 3172 O O . PRO A 1 426 ? 5.341 -28.831 -9.960 1.00 92.62 426 PRO A O 1
ATOM 3175 N N . SER A 1 427 ? 4.598 -30.633 -8.837 1.00 91.88 427 SER A N 1
ATOM 3176 C CA . SER A 1 427 ? 3.580 -31.053 -9.811 1.00 91.88 427 SER A CA 1
ATOM 3177 C C . SER A 1 427 ? 2.149 -30.659 -9.445 1.00 91.88 427 SER A C 1
ATOM 3179 O O . SER A 1 427 ? 1.265 -30.822 -10.282 1.00 91.88 427 SER A O 1
ATOM 3181 N N . GLY A 1 428 ? 1.914 -30.173 -8.223 1.00 93.75 428 GLY A N 1
ATOM 3182 C CA . GLY A 1 428 ? 0.581 -29.811 -7.750 1.00 93.75 428 GLY A CA 1
ATOM 3183 C C . GLY A 1 428 ? -0.111 -28.780 -8.634 1.00 93.75 428 GLY A C 1
ATOM 3184 O O . GLY A 1 428 ? 0.537 -27.952 -9.279 1.00 93.75 428 GLY A O 1
ATOM 3185 N N . SER A 1 429 ? -1.440 -28.824 -8.645 1.00 96.50 429 SER A N 1
ATOM 3186 C CA . SER A 1 429 ? -2.254 -27.789 -9.282 1.00 96.50 429 SER A CA 1
ATOM 3187 C C . SER A 1 429 ? -2.242 -26.496 -8.463 1.00 96.50 429 SER A C 1
ATOM 3189 O O . SER A 1 429 ? -1.951 -26.499 -7.262 1.00 96.50 429 SER A O 1
ATOM 3191 N N . ALA A 1 430 ? -2.687 -25.395 -9.066 1.00 96.31 430 ALA A N 1
ATOM 3192 C CA . ALA A 1 430 ? -2.954 -24.147 -8.355 1.00 96.31 430 ALA A CA 1
ATOM 3193 C C . ALA A 1 430 ? -3.872 -24.359 -7.138 1.00 96.31 430 ALA A C 1
ATOM 3195 O O . ALA A 1 430 ? -3.693 -23.722 -6.100 1.00 96.31 430 ALA A O 1
ATOM 3196 N N . GLY A 1 431 ? -4.831 -25.285 -7.244 1.00 96.88 431 GLY A N 1
ATOM 3197 C CA . GLY A 1 431 ? -5.728 -25.639 -6.148 1.00 96.88 431 GLY A CA 1
ATOM 3198 C C . GLY A 1 431 ? -5.033 -26.373 -4.998 1.00 96.88 431 GLY A C 1
ATOM 3199 O O . GLY A 1 431 ? -5.377 -26.154 -3.834 1.00 96.88 431 GLY A O 1
ATOM 3200 N N . ASP A 1 432 ? -4.061 -27.235 -5.303 1.00 96.62 432 ASP A N 1
ATOM 3201 C CA . ASP A 1 432 ? -3.252 -27.933 -4.297 1.00 96.62 432 ASP A CA 1
ATOM 3202 C C . ASP A 1 432 ? -2.357 -26.948 -3.549 1.00 96.62 432 ASP A C 1
ATOM 3204 O O . ASP A 1 432 ? -2.363 -26.917 -2.313 1.00 96.62 432 ASP A O 1
ATOM 3208 N N . HIS A 1 433 ? -1.669 -26.072 -4.288 1.00 95.62 433 HIS A N 1
ATOM 3209 C CA . HIS A 1 433 ? -0.813 -25.054 -3.687 1.00 95.62 433 HIS A CA 1
ATOM 3210 C C . HIS A 1 433 ? -1.609 -24.052 -2.864 1.00 95.62 433 HIS A C 1
ATOM 3212 O O . HIS A 1 433 ? -1.201 -23.740 -1.748 1.00 95.62 433 HIS A O 1
ATOM 3218 N N . GLY A 1 434 ? -2.764 -23.585 -3.345 1.00 95.38 434 GLY A N 1
ATOM 3219 C CA . GLY A 1 434 ? -3.584 -22.651 -2.577 1.00 95.38 434 GLY A CA 1
ATOM 3220 C C . GLY A 1 434 ? -4.151 -23.275 -1.299 1.00 95.38 434 GLY A C 1
ATOM 3221 O O . GLY A 1 434 ? -4.120 -22.644 -0.241 1.00 95.38 434 GLY A O 1
ATOM 3222 N N . ARG A 1 435 ? -4.555 -24.556 -1.322 1.00 94.38 435 ARG A N 1
ATOM 3223 C CA . ARG A 1 435 ? -4.892 -25.292 -0.087 1.00 94.38 435 ARG A CA 1
ATOM 3224 C C . ARG A 1 435 ? -3.708 -25.378 0.870 1.00 94.38 435 ARG A C 1
ATOM 3226 O O . ARG A 1 435 ? -3.898 -25.193 2.069 1.00 94.38 435 ARG A O 1
ATOM 3233 N N . ALA A 1 436 ? -2.506 -25.660 0.371 1.00 92.75 436 ALA A N 1
ATOM 3234 C CA . ALA A 1 436 ? -1.304 -25.726 1.198 1.00 92.75 436 ALA A CA 1
ATOM 3235 C C . ALA A 1 436 ? -0.940 -24.357 1.802 1.00 92.75 436 ALA A C 1
ATOM 3237 O O . ALA A 1 436 ? -0.577 -24.288 2.977 1.00 92.75 436 ALA A O 1
ATOM 3238 N N . LEU A 1 437 ? -1.109 -23.273 1.039 1.00 91.12 437 LEU A N 1
ATOM 3239 C CA . LEU A 1 437 ? -0.920 -21.899 1.503 1.00 91.12 437 LEU A CA 1
ATOM 3240 C C . LEU A 1 437 ? -1.903 -21.510 2.609 1.00 91.12 437 LEU A C 1
ATOM 3242 O O . LEU A 1 437 ? -1.497 -20.856 3.559 1.00 91.12 437 LEU A O 1
ATOM 3246 N N . MET A 1 438 ? -3.163 -21.945 2.544 1.00 89.06 438 MET A N 1
ATOM 3247 C CA . MET A 1 438 ? -4.166 -21.626 3.572 1.00 89.06 438 MET A CA 1
ATOM 3248 C C . MET A 1 438 ? -4.019 -22.436 4.868 1.00 89.06 438 MET A C 1
ATOM 3250 O O . MET A 1 438 ? -4.638 -22.097 5.876 1.00 89.06 438 MET A O 1
ATOM 3254 N N . ARG A 1 439 ? -3.229 -23.520 4.882 1.00 84.38 439 ARG A N 1
ATOM 3255 C CA . ARG A 1 439 ? -3.047 -24.319 6.103 1.00 84.38 439 ARG A CA 1
ATOM 3256 C C . ARG A 1 439 ? -2.314 -23.500 7.156 1.00 84.38 439 ARG A C 1
ATOM 3258 O O . ARG A 1 439 ? -1.150 -23.146 6.970 1.00 84.38 439 ARG A O 1
ATOM 3265 N N . ARG A 1 440 ? -2.983 -23.262 8.286 1.00 66.81 440 ARG A N 1
ATOM 3266 C CA . ARG A 1 440 ? -2.366 -22.689 9.482 1.00 66.81 440 ARG A CA 1
ATOM 3267 C C . ARG A 1 440 ? -1.231 -23.600 9.940 1.00 66.81 440 ARG A C 1
ATOM 3269 O O . ARG A 1 440 ? -1.440 -24.799 10.123 1.00 66.81 440 ARG A O 1
ATOM 3276 N N . ARG A 1 441 ? -0.034 -23.048 10.118 1.00 63.62 441 ARG A N 1
ATOM 3277 C CA . ARG A 1 441 ? 1.111 -23.798 10.636 1.00 63.62 441 ARG A CA 1
ATOM 3278 C C . ARG A 1 441 ? 1.443 -23.296 12.033 1.00 63.62 441 ARG A C 1
ATOM 3280 O O . ARG A 1 441 ? 2.178 -22.330 12.191 1.00 63.62 441 ARG A O 1
ATOM 3287 N N . ALA A 1 442 ? 0.883 -23.950 13.047 1.00 53.38 442 ALA A N 1
ATOM 3288 C CA . ALA A 1 442 ? 1.263 -23.679 14.428 1.00 53.38 442 ALA A CA 1
ATOM 3289 C C . ALA A 1 442 ? 2.776 -23.914 14.597 1.00 53.38 442 ALA A C 1
ATOM 3291 O O . ALA A 1 442 ? 3.265 -25.001 14.296 1.00 53.38 442 ALA A O 1
ATOM 3292 N N . GLY A 1 443 ? 3.508 -22.886 15.034 1.00 51.56 443 GLY A N 1
ATOM 3293 C CA . GLY A 1 443 ? 4.951 -22.961 15.279 1.00 51.56 443 GLY A CA 1
ATOM 3294 C C . GLY A 1 443 ? 5.848 -22.949 14.036 1.00 51.56 443 GLY A C 1
ATOM 3295 O O . GLY A 1 443 ? 7.054 -23.133 14.186 1.00 51.56 443 GLY A O 1
ATOM 3296 N N . ALA A 1 444 ? 5.316 -22.735 12.824 1.00 56.81 444 ALA A N 1
ATOM 3297 C CA . ALA A 1 444 ? 6.188 -22.480 11.680 1.00 56.81 444 ALA A CA 1
ATOM 3298 C C . ALA A 1 444 ? 6.793 -21.080 11.785 1.00 56.81 444 ALA A C 1
ATOM 3300 O O . ALA A 1 444 ? 6.090 -20.098 12.011 1.00 56.81 444 ALA A O 1
ATOM 3301 N N . VAL A 1 445 ? 8.107 -21.027 11.615 1.00 59.28 445 VAL A N 1
ATOM 3302 C CA . VAL A 1 445 ? 8.849 -19.791 11.398 1.00 59.28 445 VAL A CA 1
ATOM 3303 C C . VAL A 1 445 ? 8.778 -19.529 9.892 1.00 59.28 445 VAL A C 1
ATOM 3305 O O . VAL A 1 445 ? 9.270 -20.339 9.092 1.00 59.28 445 VAL A O 1
ATOM 3308 N N . ASP A 1 446 ? 8.064 -18.464 9.530 1.00 71.00 446 ASP A N 1
ATOM 3309 C CA . ASP A 1 446 ? 8.133 -17.839 8.207 1.00 71.00 446 ASP A CA 1
ATOM 3310 C C . ASP A 1 446 ? 9.495 -17.110 8.106 1.00 71.00 446 ASP A C 1
ATOM 3312 O O . ASP A 1 446 ? 10.373 -17.342 8.944 1.00 71.00 446 ASP A O 1
ATOM 3316 N N . VAL A 1 447 ? 9.777 -16.317 7.070 1.00 74.94 447 VAL A N 1
ATOM 3317 C CA . VAL A 1 447 ? 11.136 -15.750 6.955 1.00 74.94 447 VAL A CA 1
ATOM 3318 C C . VAL A 1 447 ? 11.425 -14.748 8.078 1.00 74.94 447 VAL A C 1
ATOM 3320 O O . VAL A 1 447 ? 12.547 -14.693 8.594 1.00 74.94 447 VAL A O 1
ATOM 3323 N N . VAL A 1 448 ? 10.399 -14.030 8.529 1.00 77.06 448 VAL A N 1
ATOM 3324 C CA . VAL A 1 448 ? 10.454 -13.068 9.628 1.00 77.06 448 VAL A CA 1
ATOM 3325 C C . VAL A 1 448 ? 9.597 -13.544 10.796 1.00 77.06 448 VAL A C 1
ATOM 3327 O O . VAL A 1 448 ? 8.460 -13.132 11.004 1.00 77.06 448 VAL A O 1
ATOM 3330 N N . GLY A 1 449 ? 10.175 -14.421 11.613 1.00 70.44 449 GLY A N 1
ATOM 3331 C CA . GLY A 1 449 ? 9.546 -14.889 12.845 1.00 70.44 449 GLY A CA 1
ATOM 3332 C C . GLY A 1 449 ? 8.354 -15.821 12.605 1.00 70.44 449 GLY A C 1
ATOM 3333 O O . GLY A 1 449 ? 8.134 -16.347 11.517 1.00 70.44 449 GLY A O 1
ATOM 3334 N N . ALA A 1 450 ? 7.589 -16.097 13.661 1.00 71.44 450 ALA A N 1
ATOM 3335 C CA . ALA A 1 450 ? 6.399 -16.939 13.561 1.00 71.44 450 ALA A CA 1
ATOM 3336 C C . ALA A 1 450 ? 5.207 -16.098 13.077 1.00 71.44 450 ALA A C 1
ATOM 3338 O O . ALA A 1 450 ? 4.531 -15.455 13.885 1.00 71.44 450 ALA A O 1
ATOM 3339 N N . ARG A 1 451 ? 4.971 -16.078 11.761 1.00 73.38 451 ARG A N 1
ATOM 3340 C CA . ARG A 1 451 ? 3.873 -15.333 11.128 1.00 73.38 451 ARG A CA 1
ATOM 3341 C C . ARG A 1 451 ? 2.758 -16.285 10.710 1.00 73.38 451 ARG A C 1
ATOM 3343 O O . ARG A 1 451 ? 2.979 -17.430 10.329 1.00 73.38 451 ARG A O 1
ATOM 3350 N N . ASP A 1 452 ? 1.526 -15.800 10.801 1.00 81.38 452 ASP A N 1
ATOM 3351 C CA . ASP A 1 452 ? 0.366 -16.453 10.205 1.00 81.38 452 ASP A CA 1
ATOM 3352 C C . ASP A 1 452 ? -0.262 -15.482 9.215 1.00 81.38 452 ASP A C 1
ATOM 3354 O O . ASP A 1 452 ? -1.055 -14.632 9.594 1.00 81.38 452 ASP A O 1
ATOM 3358 N N . LEU A 1 453 ? 0.085 -15.601 7.935 1.00 86.00 453 LEU A N 1
ATOM 3359 C CA . LEU A 1 453 ? -0.454 -14.701 6.912 1.00 86.00 453 LEU A CA 1
ATOM 3360 C C . LEU A 1 453 ? -1.982 -14.800 6.734 1.00 86.00 453 LEU A C 1
ATOM 3362 O O . LEU A 1 453 ? -2.569 -13.918 6.115 1.00 86.00 453 LEU A O 1
ATOM 3366 N N . VAL A 1 454 ? -2.641 -15.862 7.221 1.00 86.44 454 VAL A N 1
ATOM 3367 C CA . VAL A 1 454 ? -4.099 -16.052 7.075 1.00 86.44 454 VAL A CA 1
ATOM 3368 C C . VAL A 1 454 ? -4.868 -15.354 8.197 1.00 86.44 454 VAL A C 1
ATOM 3370 O O . VAL A 1 454 ? -5.938 -14.788 7.958 1.00 86.44 454 VAL A O 1
ATOM 3373 N N . ALA A 1 455 ? -4.332 -15.423 9.414 1.00 84.31 455 ALA A N 1
ATOM 3374 C CA . ALA A 1 455 ? -4.879 -14.801 10.613 1.00 84.31 455 ALA A CA 1
ATOM 3375 C C . ALA A 1 455 ? -3.726 -14.208 11.441 1.00 84.31 455 ALA A C 1
ATOM 3377 O O . ALA A 1 455 ? -3.332 -14.796 12.456 1.00 84.31 455 ALA A O 1
ATOM 3378 N N . PRO A 1 456 ? -3.137 -13.092 10.978 1.00 86.56 456 PRO A N 1
ATOM 3379 C CA . PRO A 1 456 ? -1.937 -12.554 11.592 1.00 86.56 456 PRO A CA 1
ATOM 3380 C C . PRO A 1 456 ? -2.238 -11.962 12.963 1.00 86.56 456 PRO A C 1
ATOM 3382 O O . PRO A 1 456 ? -3.295 -11.374 13.188 1.00 86.56 456 PRO A O 1
ATOM 3385 N N . ARG A 1 457 ? -1.255 -12.068 13.860 1.00 88.69 457 ARG A N 1
ATOM 3386 C CA . ARG A 1 457 ? -1.215 -11.255 15.077 1.00 88.69 457 ARG A CA 1
ATOM 3387 C C . ARG A 1 457 ? -1.117 -9.787 14.683 1.00 88.69 457 ARG A C 1
ATOM 3389 O O . ARG A 1 457 ? -0.346 -9.457 13.783 1.00 88.69 457 ARG A O 1
ATOM 3396 N N . LEU A 1 458 ? -1.852 -8.929 15.382 1.00 93.25 458 LEU A N 1
ATOM 3397 C CA . LEU A 1 458 ? -1.866 -7.496 15.128 1.00 93.25 458 LEU A CA 1
ATOM 3398 C C . LEU A 1 458 ? -1.103 -6.738 16.211 1.00 93.25 458 LEU A C 1
ATOM 3400 O O . LEU A 1 458 ? -1.099 -7.096 17.388 1.00 93.25 458 LEU A O 1
ATOM 3404 N N . TYR A 1 459 ? -0.491 -5.643 15.802 1.00 94.38 459 TYR A N 1
ATOM 3405 C CA . TYR A 1 459 ? 0.129 -4.658 16.667 1.00 94.38 459 TYR A CA 1
ATOM 3406 C C . TYR A 1 459 ? -0.671 -3.368 16.535 1.00 94.38 459 TYR A C 1
ATOM 3408 O O . TYR A 1 459 ? -1.100 -3.015 15.441 1.00 94.38 459 TYR A O 1
ATOM 3416 N N . VAL A 1 460 ? -0.894 -2.671 17.642 1.00 95.56 460 VAL A N 1
ATOM 3417 C CA . VAL A 1 460 ? -1.523 -1.349 17.639 1.00 95.56 460 VAL A CA 1
ATOM 3418 C C . VAL A 1 460 ? -0.410 -0.320 17.665 1.00 95.56 460 VAL A C 1
ATOM 3420 O O . VAL A 1 460 ? 0.439 -0.365 18.556 1.00 95.56 460 VAL A O 1
ATOM 3423 N N . ALA A 1 461 ? -0.427 0.614 16.721 1.00 96.31 461 ALA A N 1
ATOM 3424 C CA . ALA A 1 461 ? 0.528 1.706 16.659 1.00 96.31 461 ALA A CA 1
ATOM 3425 C C . ALA A 1 461 ? -0.156 3.071 16.726 1.00 96.31 461 ALA A C 1
ATOM 3427 O O . ALA A 1 461 ? -1.307 3.237 16.317 1.00 96.31 461 ALA A O 1
ATOM 3428 N N . GLU A 1 462 ? 0.588 4.044 17.240 1.00 96.06 462 GLU A N 1
ATOM 3429 C CA . GLU A 1 462 ? 0.240 5.458 17.222 1.00 96.06 462 GLU A CA 1
ATOM 3430 C C . GLU A 1 462 ? 1.327 6.249 16.490 1.00 96.06 462 GLU A C 1
ATOM 3432 O O . GLU A 1 462 ? 2.529 6.049 16.702 1.00 96.06 462 GLU A O 1
ATOM 3437 N N . ALA A 1 463 ? 0.904 7.152 15.615 1.00 96.44 463 ALA A N 1
ATOM 3438 C CA . ALA A 1 463 ? 1.783 8.040 14.887 1.00 96.44 463 ALA A CA 1
ATOM 3439 C C . ALA A 1 463 ? 2.284 9.168 15.804 1.00 96.44 463 ALA A C 1
ATOM 3441 O O . ALA A 1 463 ? 1.520 10.002 16.291 1.00 96.44 463 ALA A O 1
ATOM 3442 N N . THR A 1 464 ? 3.594 9.200 16.040 1.00 93.94 464 THR A N 1
ATOM 3443 C CA . THR A 1 464 ? 4.261 10.191 16.891 1.00 93.94 464 THR A CA 1
ATOM 3444 C C . THR A 1 464 ? 5.543 10.674 16.222 1.00 93.94 464 THR A C 1
ATOM 3446 O O . THR A 1 464 ? 6.381 9.872 15.805 1.00 93.94 464 THR A O 1
ATOM 3449 N N . ALA A 1 465 ? 5.695 11.996 16.083 1.00 88.44 465 ALA A N 1
ATOM 3450 C CA . ALA A 1 465 ? 6.863 12.615 15.443 1.00 88.44 465 ALA A CA 1
ATOM 3451 C C . ALA A 1 465 ? 7.197 12.017 14.053 1.00 88.44 465 ALA A C 1
ATOM 3453 O O . ALA A 1 465 ? 8.361 11.776 13.725 1.00 88.44 465 ALA A O 1
ATOM 3454 N N . GLY A 1 466 ? 6.164 11.747 13.244 1.00 88.56 466 GLY A N 1
ATOM 3455 C CA . GLY A 1 466 ? 6.304 11.192 11.892 1.00 88.56 466 GLY A CA 1
ATOM 3456 C C . GLY A 1 466 ? 6.681 9.707 11.825 1.00 88.56 466 GLY A C 1
ATOM 3457 O O . GLY A 1 466 ? 7.146 9.256 10.783 1.00 88.56 466 GLY A O 1
ATOM 3458 N N . ARG A 1 467 ? 6.515 8.945 12.915 1.00 93.44 467 ARG A N 1
ATOM 3459 C CA . ARG A 1 467 ? 6.744 7.490 12.951 1.00 93.44 467 ARG A CA 1
ATOM 3460 C C . ARG A 1 467 ? 5.570 6.750 13.570 1.00 93.44 467 ARG A C 1
ATOM 3462 O O . ARG A 1 467 ? 4.969 7.251 14.515 1.00 93.44 467 ARG A O 1
ATOM 3469 N N . LEU A 1 468 ? 5.313 5.531 13.106 1.00 96.25 468 LEU A N 1
ATOM 3470 C CA . LEU A 1 468 ? 4.381 4.607 13.752 1.00 96.25 468 LEU A CA 1
ATOM 3471 C C . LEU A 1 468 ? 5.095 3.911 14.915 1.00 96.25 468 LEU A C 1
ATOM 3473 O O . LEU A 1 468 ? 6.072 3.190 14.722 1.00 96.25 468 LEU A O 1
ATOM 3477 N N . ARG A 1 469 ? 4.639 4.164 16.144 1.00 95.38 469 ARG A N 1
ATOM 3478 C CA . ARG A 1 469 ? 5.171 3.537 17.359 1.00 95.38 469 ARG A CA 1
ATOM 3479 C C . ARG A 1 469 ? 4.192 2.502 17.868 1.00 95.38 469 ARG A C 1
ATOM 3481 O O . ARG A 1 469 ? 3.049 2.839 18.154 1.00 95.38 469 ARG A O 1
ATOM 3488 N N . VAL A 1 470 ? 4.647 1.261 18.013 1.00 94.81 470 VAL A N 1
ATOM 3489 C CA . VAL A 1 470 ? 3.839 0.190 18.603 1.00 94.81 470 VAL A CA 1
ATOM 3490 C C . VAL A 1 470 ? 3.564 0.518 20.073 1.00 94.81 470 VAL A C 1
ATOM 3492 O O . VAL A 1 470 ? 4.489 0.687 20.864 1.00 94.81 470 VAL A O 1
ATOM 3495 N N . VAL A 1 471 ? 2.284 0.607 20.427 1.00 93.31 471 VAL A N 1
ATOM 3496 C CA . VAL A 1 471 ? 1.784 0.908 21.781 1.00 93.31 471 VAL A CA 1
ATOM 3497 C C . VAL A 1 471 ? 1.035 -0.269 22.407 1.00 93.31 471 VAL A C 1
ATOM 3499 O O . VAL A 1 471 ? 0.675 -0.221 23.581 1.00 93.31 471 VAL A O 1
ATOM 3502 N N . GLY A 1 472 ? 0.785 -1.332 21.642 1.00 90.44 472 GLY A N 1
ATOM 3503 C CA . GLY A 1 472 ? 0.117 -2.527 22.138 1.00 90.44 472 GLY A CA 1
ATOM 3504 C C . GLY A 1 472 ? 0.100 -3.663 21.125 1.00 90.44 472 GLY A C 1
ATOM 3505 O O . GLY A 1 472 ? 0.499 -3.510 19.973 1.00 90.44 472 GLY A O 1
ATOM 3506 N N . GLU A 1 473 ? -0.395 -4.810 21.570 1.00 86.56 473 GLU A N 1
ATOM 3507 C CA . GLU A 1 473 ? -0.520 -6.029 20.777 1.00 86.56 473 GLU A CA 1
ATOM 3508 C C . GLU A 1 473 ? -1.942 -6.579 20.921 1.00 86.56 473 GLU A C 1
ATOM 3510 O O . GLU A 1 473 ? -2.541 -6.489 21.995 1.00 86.56 473 GLU A O 1
ATOM 3515 N N . ALA A 1 474 ? -2.473 -7.158 19.848 1.00 80.94 474 ALA A N 1
ATOM 3516 C CA . ALA A 1 474 ? -3.781 -7.797 19.808 1.00 80.94 474 ALA A CA 1
ATOM 3517 C C . ALA A 1 474 ? -3.691 -9.152 19.088 1.00 80.94 474 ALA A C 1
ATOM 3519 O O . ALA A 1 474 ? -2.930 -9.317 18.129 1.00 80.94 474 ALA A O 1
ATOM 3520 N N . PHE A 1 475 ? -4.448 -10.129 19.586 1.00 62.16 475 PHE A N 1
ATOM 3521 C CA . PHE A 1 475 ? -4.429 -11.518 19.121 1.00 62.16 475 PHE A CA 1
ATOM 3522 C C . PHE A 1 475 ? -5.691 -11.896 18.361 1.00 62.16 475 PHE A C 1
ATOM 3524 O O . PHE A 1 475 ? -6.784 -11.459 18.791 1.00 62.16 475 PHE A O 1
#

Organism: NCBI:txid663602

Mean predicted aligned error: 5.98 Å

Nearest PDB structures (foldseek):
  8tg1-assembly1_A  TM=8.962E-01  e=6.927E-27  Caldicellulosiruptor saccharolyticus
  3i09-assembly2_B  TM=8.647E-01  e=6.223E-22  Burkholderia mallei
  3lkb-assembly1_A  TM=8.504E-01  e=1.478E-15  Thermus thermophilus HB8
  3uk0-assembly1_A  TM=8.129E-01  e=1.985E-14  Rhodopseudomonas palustris BisB5
  4jb2-assembly1_A  TM=7.933E-01  e=8.143E-14  Rhodopseudomonas palustris CGA009